Protein AF-0000000065900167 (afdb_homodimer)

pLDDT: mean 96.71, std 3.28, range [68.5, 98.94]

Nearest PDB structures (foldseek):
  9it6-assembly1_B  TM=9.586E-01  e=1.786E-32  Homo sapiens
  6jid-assembly1_A  TM=9.646E-01  e=8.355E-32  Homo sapiens
  9ita-assembly1_A  TM=9.542E-01  e=2.580E-31  Homo sapiens
  6kg2-assembly1_B  TM=9.645E-01  e=7.078E-31  Homo sapiens
  7ehv-assembly1_A  TM=9.513E-01  e=1.531E-30  Homo sapiens

Solvent-accessible surface area (backbone atoms only — not comparable to full-atom values): 27984 Å² total; per-residue (Å²): 102,74,33,42,71,43,52,13,50,63,50,26,51,52,51,44,56,54,44,28,57,52,40,51,55,37,43,76,74,75,39,67,39,12,44,30,37,38,41,49,38,79,54,65,68,50,50,51,53,53,50,50,53,45,51,53,23,60,74,29,64,34,43,69,41,82,43,78,42,57,60,80,58,46,65,66,56,52,46,48,53,43,52,49,47,60,69,32,87,60,39,36,11,33,46,74,50,66,73,67,50,89,90,52,63,60,66,63,52,55,68,66,44,46,66,82,27,32,20,49,14,69,36,32,46,28,39,10,23,47,57,63,71,41,93,55,49,59,37,16,47,39,50,21,50,53,51,52,35,54,75,72,65,55,75,44,66,43,26,37,31,30,35,32,13,71,41,65,72,38,32,46,53,34,56,60,57,39,50,33,82,90,34,27,24,23,35,34,43,34,42,93,61,33,79,60,57,52,67,55,39,45,64,20,45,30,37,42,33,36,62,43,39,64,43,68,47,42,42,93,29,48,26,75,57,15,34,38,36,28,65,14,64,26,66,44,100,85,66,42,80,34,28,11,51,30,78,63,28,40,58,39,21,39,27,31,22,42,64,78,49,7,44,65,46,17,26,60,43,35,27,52,48,36,22,49,52,46,42,47,62,74,71,108,103,72,32,43,71,46,53,14,52,63,49,27,50,52,50,43,55,53,44,27,56,52,41,53,54,35,43,75,75,75,38,66,39,12,44,29,38,38,41,49,38,78,54,64,67,48,50,52,52,54,50,50,52,45,51,51,22,61,74,28,62,34,43,70,42,81,45,79,42,57,60,81,58,46,66,64,57,52,44,48,53,44,50,50,48,61,68,32,88,61,39,38,11,31,47,73,52,66,73,66,51,88,90,51,62,61,66,63,52,54,68,64,45,47,65,82,27,32,19,48,13,69,35,33,46,28,39,9,23,45,57,62,72,40,92,54,48,58,37,18,46,39,49,20,50,53,49,51,36,55,76,72,65,52,76,45,67,44,27,38,32,31,35,32,13,70,41,63,72,38,34,48,52,35,55,58,57,40,50,32,80,89,33,26,25,23,35,34,43,34,40,95,62,34,77,60,56,55,65,55,39,45,66,20,44,30,38,42,34,35,62,42,41,64,42,67,47,41,43,92,28,49,26,75,56,14,36,37,36,27,63,14,63,26,66,44,99,86,64,43,78,33,27,12,50,30,79,63,27,38,55,38,21,39,26,32,23,42,64,79,50,7,44,64,45,18,27,60,42,34,27,52,48,37,23,48,52,46,42,47,64,72,72,107

InterPro domains:
  IPR000672 Tetrahydrofolate dehydrogenase/cyclohydrolase [MF_01576] (3-283)
  IPR000672 Tetrahydrofolate dehydrogenase/cyclohydrolase [PR00085] (33-55)
  IPR000672 Tetrahydrofolate dehydrogenase/cyclohydrolase [PR00085] (74-101)
  IPR000672 Tetrahydrofolate dehydrogenase/cyclohydrolase [PR00085] (109-130)
  IPR000672 Tetrahydrofolate dehydrogenase/cyclohydrolase [PR00085] (154-174)
  IPR000672 Tetrahydrofolate dehydrogenase/cyclohydrolase [PR00085] (205-234)
  IPR000672 Tetrahydrofolate dehydrogenase/cyclohydrolase [PR00085] (256-274)
  IPR020630 Tetrahydrofolate dehydrogenase/cyclohydrolase, catalytic domain [PF00763] (6-120)
  IPR020631 Tetrahydrofolate dehydrogenase/cyclohydrolase, NAD(P)-binding domain [PF02882] (139-282)
  IPR020631 Tetrahydrofolate dehydrogenase/cyclohydrolase, NAD(P)-binding domain [cd01080] (115-280)
  IPR036291 NAD(P)-binding domain superfamily [SSF51735] (122-281)
  IPR046346 Aminoacid dehydrogenase-like, N-terminal domain superfamily [SSF53223] (1-121)

Foldseek 3Di:
DFAAELFLVVLLVVLLVVLLVLQVVLVVVVAAFAEEEEAEACPPVLVVVLVVLCVSCVSSRHHYHYHYHHLPDDLVRLLVVQVCLQVDPNHLAYDYGDDHHPPHPVLVSLQSHDQLRHLQLLHPVSLVCLLVVHDGQHHQLLVLVVSSCVVVVPQQAAFEEEEEACDSSDLVSNVSVCCPPVRNHHYHRHYPPRPCPLVSQQRGLEYEYAHQAAQQAELSSHHAAHEYEWDHWYADPVRDTGTNHDPCNSVRYNYYHDVVRGSVSRSSSSSSVSRSVSSVVVSD/DFAAELFLQVLLVVLLVVLLVLQVVLVVVVAAFAEEEEAEACDPVLVVVLVVLCVSCVSSRHHYHYHYHHLPDDLVRLLVVQVCLQVDPNHLAYDYGDDHHPPHPVLVSLQSHDQRRHLQLLHPVSLVCLLVVHDGQHHQLLVLVVSSCVVVVPQQAAFEEEEEACDSSDLVSNVSVCCPPVRNHHYHRHYPPDPCPLVSQQRGLEYEYAHQAAQQAELSSHHAAHAYEWDHWYADPVRDTGTNHDPCNSVRYNYYHDVVRGSVSRSSSSSSVSRSVSSVVVSD

Radius of gyration: 24.63 Å; Cα contacts (8 Å, |Δi|>4): 1257; chains: 2; bounding box: 54×65×65 Å

Secondary structure (DSSP, 8-state):
-PPEE--HHHHHHHHHHHHHHHHHHHHHTT---EEEEEEES--HHHHHHHHHHHHHHHHHTPEEEEEEE-TT--HHHHHHHHHHHHH-TT-SEEEEPSPPPTT--HHHHHHHS-GGGBTTS-SHHHHHHHHTT---PPPHHHHHHHHHHHHTT---TT-EEEEE---TTTTTTHHHHHTSTTT--EEEEE-TT-TTHHHHHTT-SEEEE-S--TT-B-GGGS-TT-EEEE---EE-TTS-EE-SB-GGGGGT-SEEE-TTTSHHHHHHHHHHHHHHHHHHHHH-/-PPEE--HHHHHHHHHHHHHHHHHHHHHTT---EEEEEEES--HHHHHHHHHHHHHHHHHTPEEEEEEE-TT--HHHHHHHHHHHHH-TT-SEEEEPSPPPTT--HHHHHHHS-GGGBTTS-SHHHHHHHHTT---PPPHHHHHHHHHHHHTT---TT-EEEEE---TTTTTTHHHHHTSTTT--EEEEE-TT-TTHHHHHTT-SEEEE-S--TT-B-GGGS-TT-EEEE---EE-TTS-EE-SB-GGGGGT-SEEE-TTTSHHHHHHHHHHHHHHHHHHHHH-

Sequence (568 aa):
MTAQILDGKATAAAIKSDLTARVAALKEKGVTPGLGTILVGDDPGSQKYVAGKHRDCAQVGIASIQRELPATATQEEIEAAVRELNEDPACTGYIVQLPLPKGIDENRILELMDPDKDADGLHPMNLGRLVLNEPAPLPCTPNGVLTLLRRYGVEIKGAEVVVVGRGVTIGRPMPLLLTRRSENATVTQCHTGTRDLSSHLKRADIIVAAAGSAHLIRPEDVKPGAAVLDVGVSRSAEGKIVGDVHPGVAEVAGWISPNPGGVGPMTRAQLLVNVVEAAERSVGMTAQILDGKATAAAIKSDLTARVAALKEKGVTPGLGTILVGDDPGSQKYVAGKHRDCAQVGIASIQRELPATATQEEIEAAVRELNEDPACTGYIVQLPLPKGIDENRILELMDPDKDADGLHPMNLGRLVLNEPAPLPCTPNGVLTLLRRYGVEIKGAEVVVVGRGVTIGRPMPLLLTRRSENATVTQCHTGTRDLSSHLKRADIIVAAAGSAHLIRPEDVKPGAAVLDVGVSRSAEGKIVGDVHPGVAEVAGWISPNPGGVGPMTRAQLLVNVVEAAERSVG

Structure (mmCIF, N/CA/C/O backbone):
data_AF-0000000065900167-model_v1
#
loop_
_entity.id
_entity.type
_entity.pdbx_description
1 polymer 'Bifunctional protein FolD 2'
#
loop_
_atom_site.group_PDB
_atom_site.id
_atom_site.type_symbol
_atom_site.label_atom_id
_atom_site.label_alt_id
_atom_site.label_comp_id
_atom_site.label_asym_id
_atom_site.label_entity_id
_atom_site.label_seq_id
_atom_site.pdbx_PDB_ins_code
_atom_site.Cartn_x
_atom_site.Cartn_y
_atom_site.Cartn_z
_atom_site.occupancy
_atom_site.B_iso_or_equiv
_atom_site.auth_seq_id
_atom_site.auth_comp_id
_atom_site.auth_asym_id
_atom_site.auth_atom_id
_atom_site.pdbx_PDB_model_num
ATOM 1 N N . MET A 1 1 ? 28.125 24.641 7.164 1 68.5 1 MET A N 1
ATOM 2 C CA . MET A 1 1 ? 26.969 25.516 7.012 1 68.5 1 MET A CA 1
ATOM 3 C C . MET A 1 1 ? 25.734 24.891 7.664 1 68.5 1 MET A C 1
ATOM 5 O O . MET A 1 1 ? 25.594 23.672 7.695 1 68.5 1 MET A O 1
ATOM 9 N N . THR A 1 2 ? 24.953 25.719 8.43 1 90.44 2 THR A N 1
ATOM 10 C CA . THR A 1 2 ? 23.812 25.25 9.195 1 90.44 2 THR A CA 1
ATOM 11 C C . THR A 1 2 ? 22.625 24.969 8.281 1 90.44 2 THR A C 1
ATOM 13 O O . THR A 1 2 ? 22.328 25.75 7.375 1 90.44 2 THR A O 1
ATOM 16 N N . ALA A 1 3 ? 22.047 23.812 8.398 1 96.44 3 ALA A N 1
ATOM 17 C CA . ALA A 1 3 ? 20.938 23.375 7.566 1 96.44 3 ALA A CA 1
ATOM 18 C C . ALA A 1 3 ? 19.812 24.406 7.57 1 96.44 3 ALA A C 1
ATOM 20 O O . ALA A 1 3 ? 19.547 25.047 8.586 1 96.44 3 ALA A O 1
ATOM 21 N N . GLN A 1 4 ? 19.219 24.656 6.438 1 98 4 GLN A N 1
ATOM 22 C CA . GLN A 1 4 ? 17.969 25.422 6.379 1 98 4 GLN A CA 1
ATOM 23 C C . GLN A 1 4 ? 16.812 24.625 6.98 1 98 4 GLN A C 1
ATOM 25 O O . GLN A 1 4 ? 16.781 23.406 6.898 1 98 4 GLN A O 1
ATOM 30 N N . ILE A 1 5 ? 15.906 25.375 7.547 1 98.06 5 ILE A N 1
ATOM 31 C CA . ILE A 1 5 ? 14.836 24.703 8.289 1 98.06 5 ILE A CA 1
ATOM 32 C C . ILE A 1 5 ? 13.609 24.547 7.398 1 98.06 5 ILE A C 1
ATOM 34 O O . ILE A 1 5 ? 13.156 25.516 6.777 1 98.06 5 ILE A O 1
ATOM 38 N N . LEU A 1 6 ? 13.148 23.344 7.195 1 98.44 6 LEU A N 1
ATOM 39 C CA . LEU A 1 6 ? 11.805 23.094 6.684 1 98.44 6 LEU A CA 1
ATOM 40 C C . LEU A 1 6 ? 10.75 23.406 7.742 1 98.44 6 LEU A C 1
ATOM 42 O O . LEU A 1 6 ? 10.383 22.531 8.531 1 98.44 6 LEU A O 1
ATOM 46 N N . ASP A 1 7 ? 10.227 24.547 7.691 1 98.25 7 ASP A N 1
ATOM 47 C CA . ASP A 1 7 ? 9.398 25.109 8.75 1 98.25 7 ASP A CA 1
ATOM 48 C C . ASP A 1 7 ? 7.949 24.656 8.609 1 98.25 7 ASP A C 1
ATOM 50 O O . ASP A 1 7 ? 7.184 25.234 7.832 1 98.25 7 ASP A O 1
ATOM 54 N N . GLY A 1 8 ? 7.621 23.656 9.43 1 98.12 8 GLY A N 1
ATOM 55 C CA . GLY A 1 8 ? 6.277 23.109 9.367 1 98.12 8 GLY A CA 1
ATOM 56 C C . GLY A 1 8 ? 5.219 24.047 9.906 1 98.12 8 GLY A C 1
ATOM 57 O O . GLY A 1 8 ? 4.086 24.062 9.414 1 98.12 8 GLY A O 1
ATOM 58 N N . LYS A 1 9 ? 5.559 24.844 10.883 1 97.25 9 LYS A N 1
ATOM 59 C CA . LYS A 1 9 ? 4.609 25.797 11.453 1 97.25 9 LYS A CA 1
ATOM 60 C C . LYS A 1 9 ? 4.219 26.859 10.43 1 97.25 9 LYS A C 1
ATOM 62 O O . LYS A 1 9 ? 3.033 27.141 10.234 1 97.25 9 LYS A O 1
ATOM 67 N N . ALA A 1 10 ? 5.266 27.453 9.828 1 98.06 10 ALA A N 1
ATOM 68 C CA . ALA A 1 10 ? 5.008 28.469 8.812 1 98.06 10 ALA A CA 1
ATOM 69 C C . ALA A 1 10 ? 4.215 27.891 7.645 1 98.06 10 ALA A C 1
ATOM 71 O O . ALA A 1 10 ? 3.307 28.547 7.125 1 98.06 10 ALA A O 1
ATOM 72 N N . THR A 1 11 ? 4.562 26.688 7.246 1 98.44 11 THR A N 1
ATOM 73 C CA . THR A 1 11 ? 3.869 26.047 6.129 1 98.44 11 THR A CA 1
ATOM 74 C C . THR A 1 11 ? 2.42 25.734 6.496 1 98.44 11 THR A C 1
ATOM 76 O O . THR A 1 11 ? 1.508 25.984 5.703 1 98.44 11 THR A O 1
ATOM 79 N N . ALA A 1 12 ? 2.197 25.219 7.691 1 98 12 ALA A N 1
ATOM 80 C CA . ALA A 1 12 ? 0.843 24.938 8.164 1 98 12 ALA A CA 1
ATOM 81 C C . ALA A 1 12 ? 0.001 26.203 8.195 1 98 12 ALA A C 1
ATOM 83 O O . ALA A 1 12 ? -1.17 26.188 7.805 1 98 12 ALA A O 1
ATOM 84 N N . ALA A 1 13 ? 0.588 27.312 8.641 1 97.88 13 ALA A N 1
ATOM 85 C CA . ALA A 1 13 ? -0.119 28.594 8.68 1 97.88 13 ALA A CA 1
ATOM 86 C C . ALA A 1 13 ? -0.526 29.047 7.281 1 97.88 13 ALA A C 1
ATOM 88 O O . ALA A 1 13 ? -1.64 29.531 7.082 1 97.88 13 ALA A O 1
ATOM 89 N N . ALA A 1 14 ? 0.405 28.859 6.344 1 98.38 14 ALA A N 1
ATOM 90 C CA . ALA A 1 14 ? 0.102 29.219 4.961 1 98.38 14 ALA A CA 1
ATOM 91 C C . ALA A 1 14 ? -1.042 28.375 4.41 1 98.38 14 ALA A C 1
ATOM 93 O O . ALA A 1 14 ? -1.926 28.875 3.719 1 98.38 14 ALA A O 1
ATOM 94 N N . ILE A 1 15 ? -1.031 27.078 4.715 1 98.38 15 ILE A N 1
ATOM 95 C CA . ILE A 1 15 ? -2.088 26.172 4.273 1 98.38 15 ILE A CA 1
ATOM 96 C C . ILE A 1 15 ? -3.424 26.609 4.875 1 98.38 15 ILE A C 1
ATOM 98 O O . ILE A 1 15 ? -4.434 26.688 4.168 1 98.38 15 ILE A O 1
ATOM 102 N N . LYS A 1 16 ? -3.436 26.953 6.133 1 98.19 16 LYS A N 1
ATOM 103 C CA . LYS A 1 16 ? -4.668 27.359 6.805 1 98.19 16 LYS A CA 1
ATOM 104 C C . LYS A 1 16 ? -5.219 28.656 6.207 1 98.19 16 LYS A C 1
ATOM 106 O O . LYS A 1 16 ? -6.434 28.812 6.078 1 98.19 16 LYS A O 1
ATOM 111 N N . SER A 1 17 ? -4.293 29.531 5.871 1 98.25 17 SER A N 1
ATOM 112 C CA . SER A 1 17 ? -4.723 30.766 5.211 1 98.25 17 SER A CA 1
ATOM 113 C C . SER A 1 17 ? -5.422 30.453 3.889 1 98.25 17 SER A C 1
ATOM 115 O O . SER A 1 17 ? -6.492 31 3.607 1 98.25 17 SER A O 1
ATOM 117 N N . ASP A 1 18 ? -4.852 29.609 3.117 1 98.5 18 ASP A N 1
ATOM 118 C CA . ASP A 1 18 ? -5.449 29.203 1.853 1 98.5 18 ASP A CA 1
ATOM 119 C C . ASP A 1 18 ? -6.801 28.516 2.082 1 98.5 18 ASP A C 1
ATOM 121 O O . ASP A 1 18 ? -7.766 28.797 1.367 1 98.5 18 ASP A O 1
ATOM 125 N N . LEU A 1 19 ? -6.887 27.641 3.072 1 98.69 19 LEU A N 1
ATOM 126 C CA . LEU A 1 19 ? -8.109 26.891 3.365 1 98.69 19 LEU A CA 1
ATOM 127 C C . LEU A 1 19 ? -9.227 27.844 3.795 1 98.69 19 LEU A C 1
ATOM 129 O O . LEU A 1 19 ? -10.398 27.609 3.502 1 98.69 19 LEU A O 1
ATOM 133 N N . THR A 1 20 ? -8.844 28.906 4.516 1 98.62 20 THR A N 1
ATOM 134 C CA . THR A 1 20 ? -9.836 29.891 4.938 1 98.62 20 THR A CA 1
ATOM 135 C C . THR A 1 20 ? -10.578 30.469 3.73 1 98.62 20 THR A C 1
ATOM 137 O O . THR A 1 20 ? -11.812 30.547 3.734 1 98.62 20 THR A O 1
ATOM 140 N N . ALA A 1 21 ? -9.844 30.797 2.705 1 98.62 21 ALA A N 1
ATOM 141 C CA . ALA A 1 21 ? -10.445 31.328 1.481 1 98.62 21 ALA A CA 1
ATOM 142 C C . ALA A 1 21 ? -11.305 30.266 0.794 1 98.62 21 ALA A C 1
ATOM 144 O O . ALA A 1 21 ? -12.406 30.562 0.321 1 98.62 21 ALA A O 1
ATOM 145 N N . ARG A 1 22 ? -10.844 29.062 0.772 1 98.5 22 ARG A N 1
ATOM 146 C CA . ARG A 1 22 ? -11.547 27.984 0.101 1 98.5 22 ARG A CA 1
ATOM 147 C C . ARG A 1 22 ? -12.836 27.625 0.842 1 98.5 22 ARG A C 1
ATOM 149 O O . ARG A 1 22 ? -13.867 27.375 0.218 1 98.5 22 ARG A O 1
ATOM 156 N N . VAL A 1 23 ? -12.773 27.625 2.145 1 98.69 23 VAL A N 1
ATOM 157 C CA . VAL A 1 23 ? -13.945 27.344 2.957 1 98.69 23 VAL A CA 1
ATOM 158 C C . VAL A 1 23 ? -14.984 28.438 2.764 1 98.69 23 VAL A C 1
ATOM 160 O O . VAL A 1 23 ? -16.188 28.172 2.658 1 98.69 23 VAL A O 1
ATOM 163 N N . ALA A 1 24 ? -14.547 29.719 2.703 1 98.25 24 ALA A N 1
ATOM 164 C CA . ALA A 1 24 ? -15.461 30.828 2.443 1 98.25 24 ALA A CA 1
ATOM 165 C C . ALA A 1 24 ? -16.172 30.656 1.11 1 98.25 24 ALA A C 1
ATOM 167 O O . ALA A 1 24 ? -17.391 30.891 1.011 1 98.25 24 ALA A O 1
ATOM 168 N N . ALA A 1 25 ? -15.445 30.234 0.13 1 98.12 25 ALA A N 1
ATOM 169 C CA . ALA A 1 25 ? -16.031 30 -1.189 1 98.12 25 ALA A CA 1
ATOM 170 C C . ALA A 1 25 ? -17.078 28.891 -1.144 1 98.12 25 ALA A C 1
ATOM 172 O O . ALA A 1 25 ? -18.109 28.969 -1.809 1 98.12 25 ALA A O 1
ATOM 173 N N . LEU A 1 26 ? -16.812 27.828 -0.385 1 98.38 26 LEU A N 1
ATOM 174 C CA . LEU A 1 26 ? -17.766 26.734 -0.217 1 98.38 26 LEU A CA 1
ATOM 175 C C . LEU A 1 26 ? -19.047 27.219 0.466 1 98.38 26 LEU A C 1
ATOM 177 O O . LEU A 1 26 ? -20.156 26.859 0.058 1 98.38 26 LEU A O 1
ATOM 181 N N . LYS A 1 27 ? -18.844 28.062 1.438 1 97.31 27 LYS A N 1
ATOM 182 C CA . LYS A 1 27 ? -19.984 28.594 2.17 1 97.31 27 LYS A CA 1
ATOM 183 C C . LYS A 1 27 ? -20.875 29.438 1.26 1 97.31 27 LYS A C 1
ATOM 185 O O . LYS A 1 27 ? -22.094 29.422 1.397 1 97.31 27 LYS A O 1
ATOM 190 N N . GLU A 1 28 ? -20.266 30.141 0.347 1 97.25 28 GLU A N 1
ATOM 191 C CA . GLU A 1 28 ? -21.031 30.922 -0.631 1 97.25 28 GLU A CA 1
ATOM 192 C C . GLU A 1 28 ? -21.906 30 -1.483 1 97.25 28 GLU A C 1
ATOM 194 O O . GLU A 1 28 ? -22.953 30.422 -1.982 1 97.25 28 GLU A O 1
ATOM 199 N N . LYS A 1 29 ? -21.531 28.797 -1.633 1 96.81 29 LYS A N 1
ATOM 200 C CA . LYS A 1 29 ? -22.281 27.812 -2.408 1 96.81 29 LYS A CA 1
ATOM 201 C C . LYS A 1 29 ? -23.234 27.016 -1.517 1 96.81 29 LYS A C 1
ATOM 203 O O . LYS A 1 29 ? -23.844 26.031 -1.96 1 96.81 29 LYS A O 1
ATOM 208 N N . GLY A 1 30 ? -23.234 27.328 -0.208 1 96.38 30 GLY A N 1
ATOM 209 C CA . GLY A 1 30 ? -24.172 26.703 0.718 1 96.38 30 GLY A CA 1
ATOM 210 C C . GLY A 1 30 ? -23.609 25.469 1.396 1 96.38 30 GLY A C 1
ATOM 211 O O . GLY A 1 30 ? -24.344 24.672 1.974 1 96.38 30 GLY A O 1
ATOM 212 N N . VAL A 1 31 ? -22.266 25.297 1.272 1 97.56 31 VAL A N 1
ATOM 213 C CA . VAL A 1 31 ? -21.641 24.109 1.846 1 97.56 31 VAL A CA 1
ATOM 214 C C . VAL A 1 31 ? -20.656 24.531 2.939 1 97.56 31 VAL A C 1
ATOM 216 O O . VAL A 1 31 ? -19.781 25.359 2.711 1 97.56 31 VAL A O 1
ATOM 219 N N . THR A 1 32 ? -20.828 24.062 4.113 1 98 32 THR A N 1
ATOM 220 C CA . THR A 1 32 ? -19.875 24.219 5.203 1 98 32 THR A CA 1
ATOM 221 C C . THR A 1 32 ? -19.188 22.891 5.523 1 98 32 THR A C 1
ATOM 223 O O . THR A 1 32 ? -19.844 21.953 5.996 1 98 32 THR A O 1
ATOM 226 N N . PRO A 1 33 ? -17.906 22.75 5.27 1 98.69 33 PRO A N 1
ATOM 227 C CA . PRO A 1 33 ? -17.234 21.516 5.652 1 98.69 33 PRO A CA 1
ATOM 228 C C . PRO A 1 33 ? -17.281 21.25 7.156 1 98.69 33 PRO A C 1
ATOM 230 O O . PRO A 1 33 ? -17.297 22.188 7.949 1 98.69 33 PRO A O 1
ATOM 233 N N . GLY A 1 34 ? -17.312 20.031 7.535 1 98.81 34 GLY A N 1
ATOM 234 C CA . GLY A 1 34 ? -17.312 19.656 8.938 1 98.81 34 GLY A CA 1
ATOM 235 C C . GLY A 1 34 ? -16.312 18.547 9.258 1 98.81 34 GLY A C 1
ATOM 236 O O . GLY A 1 34 ? -16.219 17.562 8.531 1 98.81 34 GLY A O 1
ATOM 237 N N . LEU A 1 35 ? -15.531 18.766 10.359 1 98.75 35 LEU A N 1
ATOM 238 C CA . LEU A 1 35 ? -14.609 17.75 10.875 1 98.75 35 LEU A CA 1
ATOM 239 C C . LEU A 1 35 ? -15.141 17.141 12.164 1 98.75 35 LEU A C 1
ATOM 241 O O . LEU A 1 35 ? -15.375 17.844 13.148 1 98.75 35 LEU A O 1
ATOM 245 N N . GLY A 1 36 ? -15.336 15.844 12.086 1 98.56 36 GLY A N 1
ATOM 246 C CA . GLY A 1 36 ? -15.711 15.094 13.281 1 98.56 36 GLY A CA 1
ATOM 247 C C . GLY A 1 36 ? -14.531 14.461 13.984 1 98.56 36 GLY A C 1
ATOM 248 O O . GLY A 1 36 ? -13.555 14.07 13.344 1 98.56 36 GLY A O 1
ATOM 249 N N . THR A 1 37 ? -14.602 14.359 15.32 1 98.25 37 THR A N 1
ATOM 250 C CA . THR A 1 37 ? -13.633 13.609 16.109 1 98.25 37 THR A CA 1
ATOM 251 C C . THR A 1 37 ? -14.344 12.711 17.125 1 98.25 37 THR A C 1
ATOM 253 O O . THR A 1 37 ? -15.344 13.117 17.719 1 98.25 37 THR A O 1
ATOM 256 N N . ILE A 1 38 ? -13.914 11.508 17.172 1 98.44 38 ILE A N 1
ATOM 257 C CA . ILE A 1 38 ? -14.336 10.609 18.234 1 98.44 38 ILE A CA 1
ATOM 258 C C . ILE A 1 38 ? -13.195 10.414 19.234 1 98.44 38 ILE A C 1
ATOM 260 O O . ILE A 1 38 ? -12.141 9.883 18.891 1 98.44 38 ILE A O 1
ATOM 264 N N . LEU A 1 39 ? -13.383 10.891 20.406 1 98.19 39 LEU A N 1
ATOM 265 C CA . LEU A 1 39 ? -12.43 10.742 21.5 1 98.19 39 LEU A CA 1
ATOM 266 C C . LEU A 1 39 ? -12.992 9.828 22.578 1 98.19 39 LEU A C 1
ATOM 268 O O . LEU A 1 39 ? -14.062 10.094 23.141 1 98.19 39 LEU A O 1
ATOM 272 N N . VAL A 1 40 ? -12.289 8.727 22.812 1 97.94 40 VAL A N 1
ATOM 273 C CA . VAL A 1 40 ? -12.727 7.77 23.828 1 97.94 40 VAL A CA 1
ATOM 274 C C . VAL A 1 40 ? -11.75 7.789 25 1 97.94 40 VAL A C 1
ATOM 276 O O . VAL A 1 40 ? -10.578 7.434 24.859 1 97.94 40 VAL A O 1
ATOM 279 N N . GLY A 1 41 ? -12.281 8.156 26.141 1 95.19 41 GLY A N 1
ATOM 280 C CA . GLY A 1 41 ? -11.461 8.188 27.344 1 95.19 41 GLY A CA 1
ATOM 281 C C . GLY A 1 41 ? -10.812 9.531 27.594 1 95.19 41 GLY A C 1
ATOM 282 O O . GLY A 1 41 ? -11.266 10.555 27.062 1 95.19 41 GLY A O 1
ATOM 283 N N . ASP A 1 42 ? -9.75 9.484 28.531 1 90.12 42 ASP A N 1
ATOM 284 C CA . ASP A 1 42 ? -9.25 10.758 29.031 1 90.12 42 ASP A CA 1
ATOM 285 C C . ASP A 1 42 ? -7.73 10.844 28.891 1 90.12 42 ASP A C 1
ATOM 287 O O . ASP A 1 42 ? -7.074 11.539 29.672 1 90.12 42 ASP A O 1
ATOM 291 N N . ASP A 1 43 ? -7.207 10.109 27.906 1 90.94 43 ASP A N 1
ATOM 292 C CA . ASP A 1 43 ? -5.773 10.234 27.688 1 90.94 43 ASP A CA 1
ATOM 293 C C . ASP A 1 43 ? -5.383 11.688 27.422 1 90.94 43 ASP A C 1
ATOM 295 O O . ASP A 1 43 ? -5.895 12.312 26.484 1 90.94 43 ASP A O 1
ATOM 299 N N . PRO A 1 44 ? -4.473 12.234 28.25 1 89.56 44 PRO A N 1
ATOM 300 C CA . PRO A 1 44 ? -4.148 13.656 28.109 1 89.56 44 PRO A CA 1
ATOM 301 C C . PRO A 1 44 ? -3.584 14.008 26.75 1 89.56 44 PRO A C 1
ATOM 303 O O . PRO A 1 44 ? -3.871 15.078 26.203 1 89.56 44 PRO A O 1
ATOM 306 N N . GLY A 1 45 ? -2.764 13.141 26.234 1 86.88 45 GLY A N 1
ATOM 307 C CA . GLY A 1 45 ? -2.23 13.367 24.891 1 86.88 45 GLY A CA 1
ATOM 308 C C . GLY A 1 45 ? -3.305 13.422 23.828 1 86.88 45 GLY A C 1
ATOM 309 O O . GLY A 1 45 ? -3.316 14.344 23 1 86.88 45 GLY A O 1
ATOM 310 N N . SER A 1 46 ? -4.191 12.531 23.875 1 91.06 46 SER A N 1
ATOM 311 C CA . SER A 1 46 ? -5.301 12.477 22.922 1 91.06 46 SER A CA 1
ATOM 312 C C . SER A 1 46 ? -6.191 13.711 23.047 1 91.06 46 SER A C 1
ATOM 314 O O . SER A 1 46 ? -6.602 14.289 22.047 1 91.06 46 SER A O 1
ATOM 316 N N . GLN A 1 47 ? -6.438 14.109 24.25 1 93.12 47 GLN A N 1
ATOM 317 C CA . GLN A 1 47 ? -7.262 15.289 24.484 1 93.12 47 GLN A CA 1
ATOM 318 C C . GLN A 1 47 ? -6.621 16.547 23.906 1 93.12 47 GLN A C 1
ATOM 320 O O . GLN A 1 47 ? -7.297 17.359 23.266 1 93.12 47 GLN A O 1
ATOM 325 N N . LYS A 1 48 ? -5.426 16.672 24.109 1 90.12 48 LYS A N 1
ATOM 326 C CA . LYS A 1 48 ? -4.703 17.828 23.578 1 90.12 48 LYS A CA 1
ATOM 327 C C . LYS A 1 48 ? -4.727 17.828 22.062 1 90.12 48 LYS A C 1
ATOM 329 O O . LYS A 1 48 ? -4.93 18.891 21.438 1 90.12 48 LYS A O 1
ATOM 334 N N . TYR A 1 49 ? -4.5 16.656 21.516 1 89.38 49 TYR A N 1
ATOM 335 C CA . TYR A 1 49 ? -4.48 16.547 20.062 1 89.38 49 TYR A CA 1
ATOM 336 C C . TYR A 1 49 ? -5.844 16.891 19.469 1 89.38 49 TYR A C 1
ATOM 338 O O . TYR A 1 49 ? -5.934 17.641 18.5 1 89.38 49 TYR A O 1
ATOM 346 N N . VAL A 1 50 ? -6.848 16.375 20.062 1 92.75 50 VAL A N 1
ATOM 347 C CA . VAL A 1 50 ? -8.211 16.609 19.594 1 92.75 50 VAL A CA 1
ATOM 348 C C . VAL A 1 50 ? -8.547 18.094 19.766 1 92.75 50 VAL A C 1
ATOM 350 O O . VAL A 1 50 ? -9.125 18.703 18.859 1 92.75 50 VAL A O 1
ATOM 353 N N . ALA A 1 51 ? -8.156 18.656 20.875 1 92.75 51 ALA A N 1
ATOM 354 C CA . ALA A 1 51 ? -8.383 20.078 21.094 1 92.75 51 ALA A CA 1
ATOM 355 C C . ALA A 1 51 ? -7.691 20.922 20.031 1 92.75 51 ALA A C 1
ATOM 357 O O . ALA A 1 51 ? -8.242 21.922 19.562 1 92.75 51 ALA A O 1
ATOM 358 N N . GLY A 1 52 ? -6.527 20.562 19.688 1 91.94 52 GLY A N 1
ATOM 359 C CA . GLY A 1 52 ? -5.789 21.234 18.625 1 91.94 52 GLY A CA 1
ATOM 360 C C . GLY A 1 52 ? -6.5 21.203 17.281 1 91.94 52 GLY A C 1
ATOM 361 O O . GLY A 1 52 ? -6.551 22.219 16.578 1 91.94 52 GLY A O 1
ATOM 362 N N . LYS A 1 53 ? -7.074 20.109 16.953 1 94.31 53 LYS A N 1
ATOM 363 C CA . LYS A 1 53 ? -7.816 19.953 15.703 1 94.31 53 LYS A CA 1
ATOM 364 C C . LYS A 1 53 ? -9.023 20.891 15.656 1 94.31 53 LYS A C 1
ATOM 366 O O . LYS A 1 53 ? -9.281 21.531 14.633 1 94.31 53 LYS A O 1
ATOM 371 N N . HIS A 1 54 ? -9.703 21 16.766 1 94.31 54 HIS A N 1
ATOM 372 C CA . HIS A 1 54 ? -10.891 21.844 16.812 1 94.31 54 HIS A CA 1
ATOM 373 C C . HIS A 1 54 ? -10.516 23.312 16.781 1 94.31 54 HIS A C 1
ATOM 375 O O . HIS A 1 54 ? -11.219 24.125 16.172 1 94.31 54 HIS A O 1
ATOM 381 N N . ARG A 1 55 ? -9.414 23.641 17.391 1 95.06 55 ARG A N 1
ATOM 382 C CA . ARG A 1 55 ? -8.914 25.016 17.297 1 95.06 55 ARG A CA 1
ATOM 383 C C . ARG A 1 55 ? -8.578 25.375 15.859 1 95.06 55 ARG A C 1
ATOM 385 O O . ARG A 1 55 ? -8.914 26.469 15.391 1 95.06 55 ARG A O 1
ATOM 392 N N . ASP A 1 56 ? -7.945 24.469 15.188 1 95.75 56 ASP A N 1
ATOM 393 C CA . ASP A 1 56 ? -7.605 24.672 13.781 1 95.75 56 ASP A CA 1
ATOM 394 C C . ASP A 1 56 ? -8.859 24.859 12.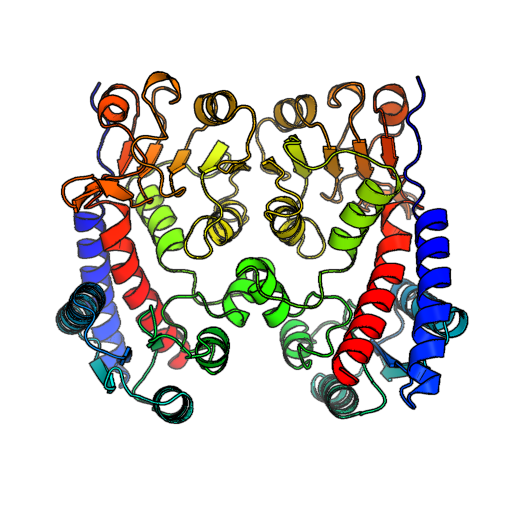938 1 95.75 56 ASP A C 1
ATOM 396 O O . ASP A 1 56 ? -8.898 25.703 12.039 1 95.75 56 ASP A O 1
ATOM 400 N N . CYS A 1 57 ? -9.883 24.094 13.203 1 96.81 57 CYS A N 1
ATOM 401 C CA . CYS A 1 57 ? -11.156 24.203 12.492 1 96.81 57 CYS A CA 1
ATOM 402 C C . CYS A 1 57 ? -11.742 25.594 12.641 1 96.81 57 CYS A C 1
ATOM 404 O O . CYS A 1 57 ? -12.164 26.203 11.656 1 96.81 57 CYS A O 1
ATOM 406 N N . ALA A 1 58 ? -11.727 26.047 13.875 1 96.38 58 ALA A N 1
ATOM 407 C CA . ALA A 1 58 ? -12.273 27.375 14.164 1 96.38 58 ALA A CA 1
ATOM 408 C C . ALA A 1 58 ? -11.516 28.453 13.391 1 96.38 58 ALA A C 1
ATOM 410 O O . ALA A 1 58 ? -12.117 29.406 12.883 1 96.38 58 ALA A O 1
ATOM 411 N N . GLN A 1 59 ? -10.289 28.266 13.258 1 96.5 59 GLN A N 1
ATOM 412 C CA . GLN A 1 59 ? -9.438 29.234 12.578 1 96.5 59 GLN A CA 1
ATOM 413 C C . GLN A 1 59 ? -9.781 29.328 11.094 1 96.5 59 GLN A C 1
ATOM 415 O O . GLN A 1 59 ? -9.727 30.406 10.508 1 96.5 59 GLN A O 1
ATOM 420 N N . VAL A 1 60 ? -10.203 28.234 10.461 1 97.88 60 VAL A N 1
ATOM 421 C CA . VAL A 1 60 ? -10.328 28.203 9.008 1 97.88 60 VAL A CA 1
ATOM 422 C C . VAL A 1 60 ? -11.805 28.25 8.609 1 97.88 60 VAL A C 1
ATOM 424 O O . VAL A 1 60 ? -12.133 28.438 7.438 1 97.88 60 VAL A O 1
ATOM 427 N N . GLY A 1 61 ? -12.688 28.078 9.555 1 98.12 61 GLY A N 1
ATOM 428 C CA . GLY A 1 61 ? -14.117 28.156 9.297 1 98.12 61 GLY A CA 1
ATOM 429 C C . GLY A 1 61 ? -14.75 26.797 9.047 1 98.12 61 GLY A C 1
ATOM 430 O O . GLY A 1 61 ? -15.844 26.719 8.477 1 98.12 61 GLY A O 1
ATOM 431 N N . ILE A 1 62 ? -14.086 25.719 9.43 1 98.44 62 ILE A N 1
ATOM 432 C CA . ILE A 1 62 ? -14.625 24.375 9.375 1 98.44 62 ILE A CA 1
ATOM 433 C C . ILE A 1 62 ? -15.453 24.094 10.625 1 98.44 62 ILE A C 1
ATOM 435 O O . ILE A 1 62 ? -15.055 24.453 11.734 1 98.44 62 ILE A O 1
ATOM 439 N N . ALA A 1 63 ? -16.625 23.562 10.414 1 98.25 63 ALA A N 1
ATOM 440 C CA . ALA A 1 63 ? -17.438 23.188 11.578 1 98.25 63 ALA A CA 1
ATOM 441 C C . ALA A 1 63 ? -16.781 22.062 12.359 1 98.25 63 ALA A C 1
ATOM 443 O O . ALA A 1 63 ? -16.25 21.109 11.766 1 98.25 63 ALA A O 1
ATOM 444 N N . SER A 1 64 ? -16.766 22.203 13.664 1 97.69 64 SER A N 1
ATOM 445 C CA . SER A 1 64 ? -16.219 21.172 14.547 1 97.69 64 SER A CA 1
ATOM 446 C C . SER A 1 64 ? -17.328 20.312 15.133 1 97.69 64 SER A C 1
ATOM 448 O O . SER A 1 64 ? -18.281 20.828 15.727 1 97.69 64 SER A O 1
ATOM 450 N N . ILE A 1 65 ? -17.219 19.016 14.938 1 98.19 65 ILE A N 1
ATOM 451 C CA . ILE A 1 65 ? -18.188 18.062 15.453 1 98.19 65 ILE A CA 1
ATOM 452 C C . ILE A 1 65 ? -17.5 17.094 16.406 1 98.19 65 ILE A C 1
ATOM 454 O O . ILE A 1 65 ? -16.766 16.203 15.969 1 98.19 65 ILE A O 1
ATOM 458 N N . GLN A 1 66 ? -17.766 17.234 17.688 1 97.38 66 GLN A N 1
ATOM 459 C CA . GLN A 1 66 ? -17.031 16.469 18.688 1 97.38 66 GLN A CA 1
ATOM 460 C C . GLN A 1 66 ? -17.906 15.383 19.297 1 97.38 66 GLN A C 1
ATOM 462 O O . GLN A 1 66 ? -19.031 15.656 19.719 1 97.38 66 GLN A O 1
ATOM 467 N N . ARG A 1 67 ? -17.469 14.164 19.219 1 98.06 67 ARG A N 1
ATOM 468 C CA . ARG A 1 67 ? -18.047 13.055 19.969 1 98.06 67 ARG A CA 1
ATOM 469 C C . ARG A 1 67 ? -17.094 12.539 21.031 1 98.06 67 ARG A C 1
ATOM 471 O O . ARG A 1 67 ? -15.969 12.125 20.719 1 98.06 67 ARG A O 1
ATOM 478 N N . GLU A 1 68 ? -17.531 12.625 22.281 1 97.69 68 GLU A N 1
ATOM 479 C CA . GLU A 1 68 ? -16.719 12.148 23.391 1 97.69 68 GLU A CA 1
ATOM 480 C C . GLU A 1 68 ? -17.422 11.016 24.141 1 97.69 68 GLU A C 1
ATOM 482 O O . GLU A 1 68 ? -18.625 11.102 24.438 1 97.69 68 GLU A O 1
ATOM 487 N N . LEU A 1 69 ? -16.703 9.984 24.297 1 98.5 69 LEU A N 1
ATOM 488 C CA . LEU A 1 69 ? -17.188 8.82 25.031 1 98.5 69 LEU A CA 1
ATOM 489 C C . LEU A 1 69 ? -16.266 8.508 26.219 1 98.5 69 LEU A C 1
ATOM 491 O O . LEU A 1 69 ? -15.062 8.789 26.172 1 98.5 69 LEU A O 1
ATOM 495 N N . PRO A 1 70 ? -16.812 8.008 27.328 1 97.81 70 PRO A N 1
ATOM 496 C CA . PRO A 1 70 ? -15.961 7.656 28.469 1 97.81 70 PRO A CA 1
ATOM 497 C C . PRO A 1 70 ? -15.031 6.48 28.172 1 97.81 70 PRO A C 1
ATOM 499 O O . PRO A 1 70 ? -15.258 5.734 27.219 1 97.81 70 PRO A O 1
ATOM 502 N N . ALA A 1 71 ? -14.016 6.332 28.969 1 96.88 71 ALA A N 1
ATOM 503 C CA . ALA A 1 71 ? -13.062 5.238 28.812 1 96.88 71 ALA A CA 1
ATOM 504 C C . ALA A 1 71 ? -13.75 3.885 28.938 1 96.88 71 ALA A C 1
ATOM 506 O O . ALA A 1 71 ? -13.219 2.865 28.5 1 96.88 71 ALA A O 1
ATOM 507 N N . THR A 1 72 ? -14.953 3.881 29.531 1 97.5 72 THR A N 1
ATOM 508 C CA . THR A 1 72 ? -15.688 2.648 29.781 1 97.5 72 THR A CA 1
ATOM 509 C C . THR A 1 72 ? -16.625 2.328 28.625 1 97.5 72 THR A C 1
ATOM 511 O O . THR A 1 72 ? -17.375 1.349 28.672 1 97.5 72 THR A O 1
ATOM 514 N N . ALA A 1 73 ? -16.594 3.182 27.594 1 98.06 73 ALA A N 1
ATOM 515 C CA . ALA A 1 73 ? -17.469 2.951 26.453 1 98.06 73 ALA A CA 1
ATOM 516 C C . ALA A 1 73 ? -17.25 1.562 25.859 1 98.06 73 ALA A C 1
ATOM 518 O O . ALA A 1 73 ? -16.109 1.104 25.75 1 98.06 73 ALA A O 1
ATOM 519 N N . THR A 1 74 ? -18.359 0.903 25.484 1 98.06 74 THR A N 1
ATOM 520 C CA . THR A 1 74 ? -18.312 -0.427 24.891 1 98.06 74 THR A CA 1
ATOM 521 C C . THR A 1 74 ? -18 -0.34 23.406 1 98.06 74 THR A C 1
ATOM 523 O O . THR A 1 74 ? -18.094 0.735 22.812 1 98.06 74 THR A O 1
ATOM 526 N N . GLN A 1 75 ? -17.641 -1.497 22.859 1 98.25 75 GLN A N 1
ATOM 527 C CA . GLN A 1 75 ? -17.469 -1.621 21.406 1 98.25 75 GLN A CA 1
ATOM 528 C C . GLN A 1 75 ? -18.656 -1.065 20.656 1 98.25 75 GLN A C 1
ATOM 530 O O . GLN A 1 75 ? -18.5 -0.281 19.719 1 98.25 75 GLN A O 1
ATOM 535 N N . GLU A 1 76 ? -19.828 -1.41 21.078 1 98.31 76 GLU A N 1
ATOM 536 C CA . GLU A 1 76 ? -21.062 -1.045 20.406 1 98.31 76 GLU A CA 1
ATOM 537 C C . GLU A 1 76 ? -21.312 0.458 20.484 1 98.31 76 GLU A C 1
ATOM 539 O O . GLU A 1 76 ? -21.812 1.062 19.531 1 98.31 76 GLU A O 1
ATOM 544 N N . GLU A 1 77 ? -21 1.016 21.625 1 98.56 77 GLU A N 1
ATOM 545 C CA . GLU A 1 77 ? -21.188 2.451 21.812 1 98.56 77 GLU A CA 1
ATOM 546 C C . GLU A 1 77 ? -20.281 3.252 20.891 1 98.56 77 GLU A C 1
ATOM 548 O O . GLU A 1 77 ? -20.688 4.262 20.312 1 98.56 77 GLU A O 1
ATOM 553 N N . ILE A 1 78 ? -19.062 2.797 20.781 1 98.62 78 ILE A N 1
ATOM 554 C CA . ILE A 1 78 ? -18.109 3.471 19.891 1 98.62 78 ILE A CA 1
ATOM 555 C C . ILE A 1 78 ? -18.547 3.309 18.438 1 98.62 78 ILE A C 1
ATOM 557 O O . ILE A 1 78 ? -18.531 4.27 17.672 1 98.62 78 ILE A O 1
ATOM 561 N N . GLU A 1 79 ? -19.016 2.117 18.078 1 98.62 79 GLU A N 1
ATOM 562 C CA . GLU A 1 79 ? -19.5 1.864 16.719 1 98.62 79 GLU A CA 1
ATOM 563 C C . GLU A 1 79 ? -20.719 2.723 16.406 1 98.62 79 GLU A C 1
ATOM 565 O O . GLU A 1 79 ? -20.906 3.162 15.273 1 98.62 79 GLU A O 1
ATOM 570 N N . ALA A 1 80 ? -21.516 2.945 17.438 1 98.69 80 ALA A N 1
ATOM 571 C CA . ALA A 1 80 ? -22.688 3.803 17.25 1 98.69 80 ALA A CA 1
ATOM 572 C C . ALA A 1 80 ? -22.266 5.234 16.922 1 98.69 80 ALA A C 1
ATOM 574 O O . ALA A 1 80 ? -22.891 5.883 16.062 1 98.69 80 ALA A O 1
ATOM 575 N N . ALA A 1 81 ? -21.25 5.703 17.594 1 98.69 81 ALA A N 1
ATOM 576 C CA . ALA A 1 81 ? -20.719 7.035 17.312 1 98.69 81 ALA A CA 1
ATOM 577 C C . ALA A 1 81 ? -20.172 7.117 15.883 1 98.69 81 ALA A C 1
ATOM 579 O O . ALA A 1 81 ? -20.375 8.117 15.195 1 98.69 81 ALA A O 1
ATOM 580 N N . VAL A 1 82 ? -19.5 6.066 15.391 1 98.75 82 VAL A N 1
ATOM 581 C CA . VAL A 1 82 ? -18.984 5.992 14.031 1 98.75 82 VAL A CA 1
ATOM 582 C C . VAL A 1 82 ? -20.141 6.035 13.031 1 98.75 82 VAL A C 1
ATOM 584 O O . VAL A 1 82 ? -20.109 6.816 12.078 1 98.75 82 VAL A O 1
ATOM 587 N N . ARG A 1 83 ? -21.172 5.254 13.281 1 98.69 83 ARG A N 1
ATOM 588 C CA . ARG A 1 83 ? -22.328 5.223 12.391 1 98.69 83 ARG A CA 1
ATOM 589 C C . ARG A 1 83 ? -23.016 6.582 12.328 1 98.69 83 ARG A C 1
ATOM 591 O O . ARG A 1 83 ? -23.469 7.016 11.266 1 98.69 83 ARG A O 1
ATOM 598 N N . GLU A 1 84 ? -23.094 7.207 13.516 1 98.69 84 GLU A N 1
ATOM 599 C CA . GLU A 1 84 ? -23.688 8.539 13.578 1 98.69 84 GLU A CA 1
ATOM 600 C C . GLU A 1 84 ? -22.938 9.516 12.664 1 98.69 84 GLU A C 1
ATOM 602 O O . GLU A 1 84 ? -23.562 10.234 11.883 1 98.69 84 GLU A O 1
ATOM 607 N N . LEU A 1 85 ? -21.625 9.508 12.734 1 98.75 85 LEU A N 1
ATOM 608 C CA . LEU A 1 85 ? -20.828 10.43 11.93 1 98.75 85 LEU A CA 1
ATOM 609 C C . LEU A 1 85 ? -20.859 10.039 10.461 1 98.75 85 LEU A C 1
ATOM 611 O O . LEU A 1 85 ? -20.844 10.898 9.578 1 98.75 85 LEU A O 1
ATOM 615 N N . ASN A 1 86 ? -20.922 8.766 10.156 1 98.75 86 ASN A N 1
ATOM 616 C CA . ASN A 1 86 ? -21.094 8.297 8.789 1 98.75 86 ASN A CA 1
ATOM 617 C C . ASN A 1 86 ? -22.344 8.883 8.133 1 98.75 86 ASN A C 1
ATOM 619 O O . ASN A 1 86 ? -22.312 9.266 6.965 1 98.75 86 ASN A O 1
ATOM 623 N N . GLU A 1 87 ? -23.359 8.984 8.891 1 98.44 87 GLU A N 1
ATOM 624 C CA . GLU A 1 87 ? -24.672 9.328 8.344 1 98.44 87 GLU A CA 1
ATOM 625 C C . GLU A 1 87 ? -24.938 10.828 8.453 1 98.44 87 GLU A C 1
ATOM 627 O O . GLU A 1 87 ? -25.906 11.336 7.867 1 98.44 87 GLU A O 1
ATOM 632 N N . ASP A 1 88 ? -24.125 11.547 9.227 1 98.31 88 ASP A N 1
ATOM 633 C CA . ASP A 1 88 ? -24.328 12.969 9.477 1 98.31 88 ASP A CA 1
ATOM 634 C C . ASP A 1 88 ? -23.906 13.805 8.273 1 98.31 88 ASP A C 1
ATOM 636 O O . ASP A 1 88 ? -22.719 13.922 7.973 1 98.31 88 ASP A O 1
ATOM 640 N N . PRO A 1 89 ? -24.844 14.445 7.586 1 97.25 89 PRO A N 1
ATOM 641 C CA . PRO A 1 89 ? -24.484 15.234 6.41 1 97.25 89 PRO A CA 1
ATOM 642 C C . PRO A 1 89 ? -23.609 16.438 6.754 1 97.25 89 PRO A C 1
ATOM 644 O O . PRO A 1 89 ? -22.953 17 5.871 1 97.25 89 PRO A O 1
ATOM 647 N N . ALA A 1 90 ? -23.609 16.797 8.039 1 97.88 90 ALA A N 1
ATOM 648 C CA . ALA A 1 90 ? -22.781 17.922 8.461 1 97.88 90 ALA A CA 1
ATOM 649 C C . ALA A 1 90 ? -21.312 17.5 8.625 1 97.88 90 ALA A C 1
ATOM 651 O O . ALA A 1 90 ? -20.422 18.344 8.711 1 97.88 90 ALA A O 1
ATOM 652 N N . CYS A 1 91 ? -21.094 16.188 8.719 1 98.62 91 CYS A N 1
ATOM 653 C CA . CYS A 1 91 ? -19.75 15.648 8.875 1 98.62 91 CYS A CA 1
ATOM 654 C C . CYS A 1 91 ? -19.141 15.297 7.516 1 98.62 91 CYS A C 1
ATOM 656 O O . CYS A 1 91 ? -19.531 14.312 6.891 1 98.62 91 CYS A O 1
ATOM 658 N N . THR A 1 92 ? -18.188 16.109 7.086 1 98.62 92 THR A N 1
ATOM 659 C CA . THR A 1 92 ? -17.531 15.898 5.805 1 98.62 92 THR A CA 1
ATOM 660 C C . THR A 1 92 ? -16.453 14.82 5.93 1 98.62 92 THR A C 1
ATOM 662 O O . THR A 1 92 ? -16.297 13.984 5.035 1 98.62 92 THR A O 1
ATOM 665 N N . GLY A 1 93 ? -15.758 14.852 6.977 1 98.56 93 GLY A N 1
ATOM 666 C CA . GLY A 1 93 ? -14.742 13.875 7.355 1 98.56 93 GLY A CA 1
ATOM 667 C C . GLY A 1 93 ? -14.539 13.781 8.859 1 98.56 93 GLY A C 1
ATOM 668 O O . GLY A 1 93 ? -14.945 14.68 9.602 1 98.56 93 GLY A O 1
ATOM 669 N N . TYR A 1 94 ? -13.992 12.734 9.273 1 98.62 94 TYR A N 1
ATOM 670 C CA . TYR A 1 94 ? -13.758 12.648 10.711 1 98.62 94 TYR A CA 1
ATOM 671 C C . TYR A 1 94 ? -12.625 11.672 11.016 1 98.62 94 TYR A C 1
ATOM 673 O O . TYR A 1 94 ? -12.109 11 10.117 1 98.62 94 TYR A O 1
ATOM 681 N N . ILE A 1 95 ? -12.172 11.664 12.297 1 97.75 95 ILE A N 1
ATOM 682 C CA . ILE A 1 95 ? -11.125 10.766 12.781 1 97.75 95 ILE A CA 1
ATOM 683 C C . ILE A 1 95 ? -11.562 10.117 14.086 1 97.75 95 ILE A C 1
ATOM 685 O O . ILE A 1 95 ? -12.336 10.711 14.852 1 97.75 95 ILE A O 1
ATOM 689 N N . VAL A 1 96 ? -11.156 8.906 14.234 1 97.31 96 VAL A N 1
ATOM 690 C CA . VAL A 1 96 ? -11.195 8.25 15.539 1 97.31 96 VAL A CA 1
ATOM 691 C C . VAL A 1 96 ? -9.844 8.391 16.234 1 97.31 96 VAL A C 1
ATOM 693 O O . VAL A 1 96 ? -8.836 7.871 15.75 1 97.31 96 VAL A O 1
ATOM 696 N N . GLN A 1 97 ? -9.898 9.117 17.281 1 96.12 97 GLN A N 1
ATOM 697 C CA . GLN A 1 97 ? -8.633 9.375 17.969 1 96.12 97 GLN A CA 1
ATOM 698 C C . GLN A 1 97 ? -8.094 8.109 18.625 1 96.12 97 GLN A C 1
ATOM 700 O O . GLN A 1 97 ? -8.797 7.453 19.406 1 96.12 97 GLN A O 1
ATOM 705 N N . LEU A 1 98 ? -6.93 7.785 18.344 1 93 98 LEU A N 1
ATOM 706 C CA . LEU A 1 98 ? -6.258 6.641 18.953 1 93 98 LEU A CA 1
ATOM 707 C C . LEU A 1 98 ? -5.305 7.086 20.062 1 93 98 LEU A C 1
ATOM 709 O O . LEU A 1 98 ? -4.82 8.219 20.047 1 93 98 LEU A O 1
ATOM 713 N N . PRO A 1 99 ? -4.98 6.184 20.969 1 92.31 99 PRO A N 1
ATOM 714 C CA . PRO A 1 99 ? -5.461 4.805 21.062 1 92.31 99 PRO A CA 1
ATOM 715 C C . PRO A 1 99 ? -6.859 4.707 21.672 1 92.31 99 PRO A C 1
ATOM 717 O O . PRO A 1 99 ? -7.297 5.621 22.375 1 92.31 99 PRO A O 1
ATOM 720 N N . LEU A 1 100 ? -7.496 3.658 21.375 1 96.06 100 LEU A N 1
ATOM 721 C CA . LEU A 1 100 ? -8.758 3.311 22.031 1 96.06 100 LEU A CA 1
ATOM 722 C C . LEU A 1 100 ? -8.508 2.486 23.297 1 96.06 100 LEU A C 1
ATOM 724 O O . LEU A 1 100 ? -7.418 1.926 23.469 1 96.06 100 LEU A O 1
ATOM 728 N N . PRO A 1 101 ? -9.492 2.459 24.172 1 94.94 101 PRO A N 1
ATOM 729 C CA . PRO A 1 101 ? -9.312 1.697 25.406 1 94.94 101 PRO A CA 1
ATOM 730 C C . PRO A 1 101 ? -9.023 0.218 25.156 1 94.94 101 PRO A C 1
ATOM 732 O O . PRO A 1 101 ? -9.383 -0.313 24.109 1 94.94 101 PRO A O 1
ATOM 735 N N . LYS A 1 102 ? -8.359 -0.428 26.125 1 92.88 102 LYS A N 1
ATOM 736 C CA . LYS A 1 102 ? -8.047 -1.852 26.031 1 92.88 102 LYS A CA 1
ATOM 737 C C . LYS A 1 102 ? -9.312 -2.678 25.812 1 92.88 102 LYS A C 1
ATOM 739 O O . LYS A 1 102 ? -10.352 -2.408 26.406 1 92.88 102 LYS A O 1
ATOM 744 N N . GLY A 1 103 ? -9.219 -3.674 25.016 1 94.56 103 GLY A N 1
ATOM 745 C CA . GLY A 1 103 ? -10.336 -4.574 24.781 1 94.56 103 GLY A CA 1
ATOM 746 C C . GLY A 1 103 ? -11.18 -4.176 23.594 1 94.56 103 GLY A C 1
ATOM 747 O O . GLY A 1 103 ? -11.984 -4.973 23.109 1 94.56 103 GLY A O 1
ATOM 748 N N . ILE A 1 104 ? -11 -2.912 23.156 1 96.44 104 ILE A N 1
ATOM 749 C CA . ILE A 1 104 ? -11.734 -2.447 21.984 1 96.44 104 ILE A CA 1
ATOM 750 C C . ILE A 1 104 ? -11.031 -2.924 20.719 1 96.44 104 ILE A C 1
ATOM 752 O O . ILE A 1 104 ? -9.805 -2.857 20.609 1 96.44 104 ILE A O 1
ATOM 756 N N . ASP A 1 105 ? -11.828 -3.496 19.797 1 95.62 105 ASP A N 1
ATOM 757 C CA . ASP A 1 105 ? -11.305 -3.865 18.484 1 95.62 105 ASP A CA 1
ATOM 758 C C . ASP A 1 105 ? -11.148 -2.637 17.594 1 95.62 105 ASP A C 1
ATOM 760 O O . ASP A 1 105 ? -12.078 -2.258 16.875 1 95.62 105 ASP A O 1
ATOM 764 N N . GLU A 1 106 ? -10.008 -2.025 17.594 1 93.62 106 GLU A N 1
ATOM 765 C CA . GLU A 1 106 ? -9.719 -0.788 16.875 1 93.62 106 GLU A CA 1
ATOM 766 C C . GLU A 1 106 ? -9.922 -0.958 15.367 1 93.62 106 GLU A C 1
ATOM 768 O O . GLU A 1 106 ? -10.477 -0.076 14.711 1 93.62 106 GLU A O 1
ATOM 773 N N . ASN A 1 107 ? -9.492 -2.045 14.891 1 91.19 107 ASN A N 1
ATOM 774 C CA . ASN A 1 107 ? -9.602 -2.277 13.453 1 91.19 107 ASN A CA 1
ATOM 775 C C . ASN A 1 107 ? -11.055 -2.334 13 1 91.19 107 ASN A C 1
ATOM 777 O O . ASN A 1 107 ? -11.406 -1.799 11.953 1 91.19 107 ASN A O 1
ATOM 781 N N . ARG A 1 108 ? -11.805 -3.031 13.75 1 94.06 108 ARG A N 1
ATOM 782 C CA . ARG A 1 108 ? -13.227 -3.104 13.43 1 94.06 108 ARG A CA 1
ATOM 783 C C . ARG A 1 108 ? -13.859 -1.715 13.414 1 94.06 108 ARG A C 1
ATOM 785 O O . ARG A 1 108 ? -14.664 -1.402 12.531 1 94.06 108 ARG A O 1
ATOM 792 N N . ILE A 1 109 ? -13.484 -0.887 14.398 1 96.38 109 ILE A N 1
ATOM 793 C CA . ILE A 1 109 ? -14 0.477 14.477 1 96.38 109 ILE A CA 1
ATOM 794 C C . ILE A 1 109 ? -13.562 1.264 13.242 1 96.38 109 ILE A C 1
ATOM 796 O O . ILE A 1 109 ? -14.383 1.901 12.586 1 96.38 109 ILE A O 1
ATOM 800 N N . LEU A 1 110 ? -12.336 1.22 12.914 1 95.06 110 LEU A N 1
ATOM 801 C CA . LEU A 1 110 ? -11.773 1.983 11.805 1 95.06 110 LEU A CA 1
ATOM 802 C C . LEU A 1 110 ? -12.383 1.546 10.477 1 95.06 110 LEU A C 1
ATOM 804 O O . LEU A 1 110 ? -12.703 2.383 9.625 1 95.06 110 LEU A O 1
ATOM 808 N N . GLU A 1 111 ? -12.625 0.301 10.297 1 95.75 111 GLU A N 1
ATOM 809 C CA . GLU A 1 111 ? -13.148 -0.212 9.039 1 95.75 111 GLU A CA 1
ATOM 810 C C . GLU A 1 111 ? -14.633 0.101 8.891 1 95.75 111 GLU A C 1
ATOM 812 O O . GLU A 1 111 ? -15.188 0.011 7.797 1 95.75 111 GLU A O 1
ATOM 817 N N . LEU A 1 112 ? -15.281 0.413 10.016 1 97.31 112 LEU A N 1
ATOM 818 C CA . LEU A 1 112 ? -16.688 0.778 9.992 1 97.31 112 LEU A CA 1
ATOM 819 C C . LEU A 1 112 ? -16.875 2.189 9.445 1 97.31 112 LEU A C 1
ATOM 821 O O . LEU A 1 112 ? -18 2.57 9.07 1 97.31 112 LEU A O 1
ATOM 825 N N . MET A 1 113 ? -15.828 2.959 9.422 1 98.44 113 MET A N 1
ATOM 826 C CA . MET A 1 113 ? -15.898 4.324 8.906 1 98.44 113 MET A CA 1
ATOM 827 C C . MET A 1 113 ? -16.25 4.324 7.418 1 98.44 113 MET A C 1
ATOM 829 O O . MET A 1 113 ? -15.898 3.391 6.691 1 98.44 113 MET A O 1
ATOM 833 N N . ASP A 1 114 ? -16.984 5.316 6.996 1 98.12 114 ASP A N 1
ATOM 834 C CA . ASP A 1 114 ? -17.125 5.605 5.574 1 98.12 114 ASP A CA 1
ATOM 835 C C . ASP A 1 114 ? -15.797 6.062 4.973 1 98.12 114 ASP A C 1
ATOM 837 O O . ASP A 1 114 ? -15.266 7.102 5.355 1 98.12 114 ASP A O 1
ATOM 841 N N . PRO A 1 115 ? -15.242 5.336 3.977 1 97.81 115 PRO A N 1
ATOM 842 C CA . PRO A 1 115 ? -13.953 5.719 3.41 1 97.81 115 PRO A CA 1
ATOM 843 C C . PRO A 1 115 ? -13.953 7.133 2.832 1 97.81 115 PRO A C 1
ATOM 845 O O . PRO A 1 115 ? -12.914 7.797 2.816 1 97.81 115 PRO A O 1
ATOM 848 N N . ASP A 1 116 ? -15.078 7.574 2.4 1 97.12 116 ASP A N 1
ATOM 849 C CA . ASP A 1 116 ? -15.164 8.906 1.815 1 97.12 116 ASP A CA 1
ATOM 850 C C . ASP A 1 116 ? -15.094 9.984 2.895 1 97.12 116 ASP A C 1
ATOM 852 O O . ASP A 1 116 ? -14.898 11.164 2.59 1 97.12 116 ASP A O 1
ATOM 856 N N . LYS A 1 117 ? -15.234 9.586 4.152 1 98.31 117 LYS A N 1
ATOM 857 C CA . LYS A 1 117 ? -15.164 10.531 5.266 1 98.31 117 LYS A CA 1
ATOM 858 C C . LYS A 1 117 ? -13.898 10.328 6.09 1 98.31 117 LYS A C 1
ATOM 860 O O . LYS A 1 117 ? -13.797 10.82 7.215 1 98.31 117 LYS A O 1
ATOM 865 N N . ASP A 1 118 ? -13.008 9.594 5.59 1 98.06 118 ASP A N 1
ATOM 866 C CA . ASP A 1 118 ? -11.719 9.336 6.215 1 98.06 118 ASP A CA 1
ATOM 867 C C . ASP A 1 118 ? -10.812 10.562 6.121 1 98.06 118 ASP A C 1
ATOM 869 O O . ASP A 1 118 ? -10.047 10.703 5.168 1 98.06 118 ASP A O 1
ATOM 873 N N . ALA A 1 119 ? -10.812 11.32 7.133 1 98.19 119 ALA A N 1
ATOM 874 C CA . ALA A 1 119 ? -10.094 12.594 7.098 1 98.19 119 ALA A CA 1
ATOM 875 C C . ALA A 1 119 ? -8.594 12.375 7.215 1 98.19 119 ALA A C 1
ATOM 877 O O . ALA A 1 119 ? -7.801 13.211 6.77 1 98.19 119 ALA A O 1
ATOM 878 N N . ASP A 1 120 ? -8.172 11.281 7.746 1 96.94 120 ASP A N 1
ATOM 879 C CA . ASP A 1 120 ? -6.758 11.031 8.016 1 96.94 120 ASP A CA 1
ATOM 880 C C . ASP A 1 120 ? -6.102 10.297 6.848 1 96.94 120 ASP A C 1
ATOM 882 O O . ASP A 1 120 ? -4.875 10.18 6.793 1 96.94 120 ASP A O 1
ATOM 886 N N . GLY A 1 121 ? -6.902 9.742 5.918 1 97.31 121 GLY A N 1
ATOM 887 C CA . GLY A 1 121 ? -6.387 9.016 4.77 1 97.31 121 GLY A CA 1
ATOM 888 C C . GLY A 1 121 ? -5.793 7.668 5.137 1 97.31 121 GLY A C 1
ATOM 889 O O . GLY A 1 121 ? -4.906 7.164 4.441 1 97.31 121 GLY A O 1
ATOM 890 N N . LEU A 1 122 ? -6.262 7.102 6.27 1 96.38 122 LEU A N 1
ATOM 891 C CA . LEU A 1 122 ? -5.637 5.879 6.758 1 96.38 122 LEU A CA 1
ATOM 892 C C . LEU A 1 122 ? -6.605 4.703 6.684 1 96.38 122 LEU A C 1
ATOM 894 O O . LEU A 1 122 ? -6.254 3.578 7.039 1 96.38 122 LEU A O 1
ATOM 898 N N . HIS A 1 123 ? -7.859 4.98 6.223 1 97.75 123 HIS A N 1
ATOM 899 C CA . HIS A 1 123 ? -8.773 3.863 6.008 1 97.75 123 HIS A CA 1
ATOM 900 C C . HIS A 1 123 ? -8.188 2.857 5.02 1 97.75 123 HIS A C 1
ATOM 902 O O . HIS A 1 123 ? -7.605 3.244 4.004 1 97.75 123 HIS A O 1
ATOM 908 N N . PRO A 1 124 ? -8.375 1.549 5.297 1 97.94 124 PRO A N 1
ATOM 909 C CA . PRO A 1 124 ? -7.785 0.557 4.391 1 97.94 124 PRO A CA 1
ATOM 910 C C . PRO A 1 124 ? -8.234 0.739 2.943 1 97.94 124 PRO A C 1
ATOM 912 O O . PRO A 1 124 ? -7.434 0.573 2.02 1 97.94 124 PRO A O 1
ATOM 915 N N . MET A 1 125 ? -9.445 1.104 2.719 1 98.06 125 MET A N 1
ATOM 916 C CA . MET A 1 125 ? -9.93 1.348 1.362 1 98.06 125 MET A CA 1
ATOM 917 C C . MET A 1 125 ? -9.102 2.434 0.677 1 98.06 125 MET A C 1
ATOM 919 O O . MET A 1 125 ? -8.695 2.275 -0.474 1 98.06 125 MET A O 1
ATOM 923 N N . ASN A 1 126 ? -8.836 3.49 1.393 1 98.31 126 ASN A N 1
ATOM 924 C CA . ASN A 1 126 ? -8.133 4.629 0.807 1 98.31 126 ASN A CA 1
ATOM 925 C C . ASN A 1 126 ? -6.645 4.344 0.636 1 98.31 126 ASN A C 1
ATOM 927 O O . ASN A 1 126 ? -6.035 4.773 -0.343 1 98.31 126 ASN A O 1
ATOM 931 N N . LEU A 1 127 ? -6.066 3.65 1.582 1 98.31 127 LEU A N 1
ATOM 932 C CA . LEU A 1 127 ? -4.684 3.207 1.42 1 98.31 127 LEU A CA 1
ATOM 933 C C . LEU A 1 127 ? -4.551 2.268 0.227 1 98.31 127 LEU A C 1
ATOM 935 O O . LEU A 1 127 ? -3.576 2.34 -0.521 1 98.31 127 LEU A O 1
ATOM 939 N N . GLY A 1 128 ? -5.527 1.364 0.11 1 98.38 128 GLY A N 1
ATOM 940 C CA . GLY A 1 128 ? -5.52 0.49 -1.053 1 98.38 128 GLY A CA 1
ATOM 941 C C . GLY A 1 128 ? -5.68 1.238 -2.363 1 98.38 128 GLY A C 1
ATOM 942 O O . GLY A 1 128 ? -5.031 0.904 -3.357 1 98.38 128 GLY A O 1
ATOM 943 N N . ARG A 1 129 ? -6.531 2.227 -2.387 1 98.19 129 ARG A N 1
ATOM 944 C CA . ARG A 1 129 ? -6.66 3.084 -3.561 1 98.19 129 ARG A CA 1
ATOM 945 C C . ARG A 1 129 ? -5.336 3.771 -3.881 1 98.19 129 ARG A C 1
ATOM 947 O O . ARG A 1 129 ? -4.98 3.928 -5.051 1 98.19 129 ARG A O 1
ATOM 954 N N . LEU A 1 130 ? -4.625 4.117 -2.832 1 98.38 130 LEU A N 1
ATOM 955 C CA . LEU A 1 130 ? -3.301 4.695 -3.023 1 98.38 130 LEU A CA 1
ATOM 956 C C . LEU A 1 130 ? -2.363 3.699 -3.695 1 98.38 130 LEU A C 1
ATOM 958 O O . LEU A 1 130 ? -1.631 4.055 -4.621 1 98.38 130 LEU A O 1
ATOM 962 N N . VAL A 1 131 ? -2.398 2.443 -3.281 1 98.25 131 VAL A N 1
ATOM 963 C CA . VAL A 1 131 ? -1.586 1.406 -3.906 1 98.25 131 VAL A CA 1
ATOM 964 C C . VAL A 1 131 ? -1.95 1.286 -5.387 1 98.25 131 VAL A C 1
ATOM 966 O O . VAL A 1 131 ? -1.07 1.16 -6.238 1 98.25 131 VAL A O 1
ATOM 969 N N . LEU A 1 132 ? -3.199 1.461 -5.684 1 97.38 132 LEU A N 1
ATOM 970 C CA . LEU A 1 132 ? -3.707 1.251 -7.035 1 97.38 132 LEU A CA 1
ATOM 971 C C . LEU A 1 132 ? -3.58 2.521 -7.867 1 97.38 132 LEU A C 1
ATOM 973 O O . LEU A 1 132 ? -4.012 2.559 -9.023 1 97.38 132 LEU A O 1
ATOM 977 N N . ASN A 1 133 ? -3.053 3.547 -7.316 1 96.69 133 ASN A N 1
ATOM 978 C CA . ASN A 1 133 ? -2.924 4.848 -7.965 1 96.69 133 ASN A CA 1
ATOM 979 C C . ASN A 1 133 ? -4.285 5.43 -8.328 1 96.69 133 ASN A C 1
ATOM 981 O O . ASN A 1 133 ? -4.449 6.02 -9.398 1 96.69 133 ASN A O 1
ATOM 985 N N . GLU A 1 134 ? -5.258 5.176 -7.52 1 96.06 134 GLU A N 1
ATOM 986 C CA . GLU A 1 134 ? -6.594 5.75 -7.664 1 96.06 134 GLU A CA 1
ATOM 987 C C . GLU A 1 134 ? -6.789 6.938 -6.727 1 96.06 134 GLU A C 1
ATOM 989 O O . GLU A 1 134 ? -6.188 6.988 -5.648 1 96.06 134 GLU A O 1
ATOM 994 N N . PRO A 1 135 ? -7.617 7.926 -7.125 1 95.38 135 PRO A N 1
ATOM 995 C CA . PRO A 1 135 ? -7.863 9.086 -6.266 1 95.38 135 PRO A CA 1
ATOM 996 C C . PRO A 1 135 ? -8.469 8.703 -4.918 1 95.38 135 PRO A C 1
ATOM 998 O O . PRO A 1 135 ? -9.375 7.867 -4.859 1 95.38 135 PRO A O 1
ATOM 1001 N N . ALA A 1 136 ? -7.957 9.25 -3.867 1 96.25 136 ALA A N 1
ATOM 1002 C CA . ALA A 1 136 ? -8.422 9.07 -2.496 1 96.25 136 ALA A CA 1
ATOM 1003 C C . ALA A 1 136 ? -7.789 10.102 -1.562 1 96.25 136 ALA A C 1
ATOM 1005 O O . ALA A 1 136 ? -6.781 10.727 -1.906 1 96.25 136 ALA A O 1
ATOM 1006 N N . PRO A 1 137 ? -8.492 10.383 -0.377 1 97.5 137 PRO A N 1
ATOM 1007 C CA . PRO A 1 137 ? -7.758 11.156 0.624 1 97.5 137 PRO A CA 1
ATOM 1008 C C . PRO A 1 137 ? -6.387 10.562 0.937 1 97.5 137 PRO A C 1
ATOM 1010 O O . PRO A 1 137 ? -6.262 9.344 1.098 1 97.5 137 PRO A O 1
ATOM 1013 N N . LEU A 1 138 ? -5.395 11.391 0.945 1 98.25 138 LEU A N 1
ATOM 1014 C CA . LEU A 1 138 ? -4.031 10.922 1.176 1 98.25 138 LEU A CA 1
ATOM 1015 C C . LEU A 1 138 ? -3.727 10.852 2.668 1 98.25 138 LEU A C 1
ATOM 1017 O O . LEU A 1 138 ? -4.277 11.617 3.455 1 98.25 138 LEU A O 1
ATOM 1021 N N . PRO A 1 139 ? -2.904 9.883 3.074 1 98.5 139 PRO A N 1
ATOM 1022 C CA . PRO A 1 139 ? -2.477 9.883 4.473 1 98.5 139 PRO A CA 1
ATOM 1023 C C . PRO A 1 139 ? -1.8 11.188 4.883 1 98.5 139 PRO A C 1
ATOM 1025 O O . PRO A 1 139 ? -0.881 11.656 4.203 1 98.5 139 PRO A O 1
ATOM 1028 N N . CYS A 1 140 ? -2.189 11.75 5.984 1 98.31 140 CYS A N 1
ATOM 1029 C CA . CYS A 1 140 ? -1.906 13.133 6.332 1 98.31 140 CYS A CA 1
ATOM 1030 C C . CYS A 1 140 ? -0.414 13.344 6.562 1 98.31 140 CYS A C 1
ATOM 1032 O O . CYS A 1 140 ? 0.17 14.297 6.043 1 98.31 140 CYS A O 1
ATOM 1034 N N . THR A 1 141 ? 0.238 12.469 7.32 1 97.62 141 THR A N 1
ATOM 1035 C CA . THR A 1 141 ? 1.631 12.695 7.688 1 97.62 141 THR A CA 1
ATOM 1036 C C . THR A 1 141 ? 2.541 12.562 6.469 1 97.62 141 THR A C 1
ATOM 1038 O O . THR A 1 141 ? 3.332 13.461 6.176 1 97.62 141 THR A O 1
ATOM 1041 N N . PRO A 1 142 ? 2.393 11.5 5.637 1 98.62 142 PRO A N 1
ATOM 1042 C CA . PRO A 1 142 ? 3.189 11.422 4.41 1 98.62 142 PRO A CA 1
ATOM 1043 C C . PRO A 1 142 ? 2.951 12.602 3.471 1 98.62 142 PRO A C 1
ATOM 1045 O O . PRO A 1 142 ? 3.902 13.148 2.904 1 98.62 142 PRO A O 1
ATOM 1048 N N . ASN A 1 143 ? 1.733 12.945 3.334 1 98.62 143 ASN A N 1
ATOM 1049 C CA . ASN A 1 143 ? 1.438 14.086 2.471 1 98.62 143 ASN A CA 1
ATOM 1050 C C . ASN A 1 143 ? 2.035 15.375 3.023 1 98.62 143 ASN A C 1
ATOM 1052 O O . ASN A 1 143 ? 2.424 16.266 2.26 1 98.62 143 ASN A O 1
ATOM 1056 N N . GLY A 1 144 ? 2.064 15.492 4.355 1 98.56 144 GLY A N 1
ATOM 1057 C CA . GLY A 1 144 ? 2.742 16.609 4.988 1 98.56 144 GLY A CA 1
ATOM 1058 C C . GLY A 1 144 ? 4.215 16.688 4.637 1 98.56 144 GLY A C 1
ATOM 1059 O O . GLY A 1 144 ? 4.742 17.781 4.398 1 98.56 144 GLY A O 1
ATOM 1060 N N . VAL A 1 145 ? 4.859 15.586 4.578 1 98.69 145 VAL A N 1
ATOM 1061 C CA . VAL A 1 145 ? 6.266 15.508 4.188 1 98.69 145 VAL A CA 1
ATOM 1062 C C . VAL A 1 145 ? 6.434 16.047 2.766 1 98.69 145 VAL A C 1
ATOM 1064 O O . VAL A 1 145 ? 7.277 16.906 2.52 1 98.69 145 VAL A O 1
ATOM 1067 N N . LEU A 1 146 ? 5.613 15.594 1.853 1 98.69 146 LEU A N 1
ATOM 1068 C CA . LEU A 1 146 ? 5.688 16.031 0.461 1 98.69 146 LEU A CA 1
ATOM 1069 C C . LEU A 1 146 ? 5.441 17.531 0.342 1 98.69 146 LEU A C 1
ATOM 1071 O O . LEU A 1 146 ? 6.16 18.219 -0.382 1 98.69 146 LEU A O 1
ATOM 1075 N N . THR A 1 147 ? 4.449 17.969 1.077 1 98.5 147 THR A N 1
ATOM 1076 C CA . THR A 1 147 ? 4.082 19.375 1.017 1 98.5 147 THR A CA 1
ATOM 1077 C C . THR A 1 147 ? 5.234 20.266 1.495 1 98.5 147 THR A C 1
ATOM 1079 O O . THR A 1 147 ? 5.52 21.297 0.894 1 98.5 147 THR A O 1
ATOM 1082 N N . LEU A 1 148 ? 5.902 19.828 2.586 1 98.38 148 LEU A N 1
ATOM 1083 C CA . LEU A 1 148 ? 7.051 20.578 3.1 1 98.38 148 LEU A CA 1
ATOM 1084 C C . LEU A 1 148 ? 8.172 20.625 2.062 1 98.38 148 LEU A C 1
ATOM 1086 O O . LEU A 1 148 ? 8.727 21.703 1.802 1 98.38 148 LEU A O 1
ATOM 1090 N N . LEU A 1 149 ? 8.484 19.516 1.482 1 98.69 149 LEU A N 1
ATOM 1091 C CA . LEU A 1 149 ? 9.547 19.453 0.481 1 98.69 149 LEU A CA 1
ATOM 1092 C C . LEU A 1 149 ? 9.234 20.359 -0.698 1 98.69 149 LEU A C 1
ATOM 1094 O O . LEU A 1 149 ? 10.102 21.109 -1.157 1 98.69 149 LEU A O 1
ATOM 1098 N N . ARG A 1 150 ? 8.008 20.375 -1.13 1 98.31 150 ARG A N 1
ATOM 1099 C CA . ARG A 1 150 ? 7.602 21.188 -2.27 1 98.31 150 ARG A CA 1
ATOM 1100 C C . ARG A 1 150 ? 7.641 22.672 -1.924 1 98.31 150 ARG A C 1
ATOM 1102 O O . ARG A 1 150 ? 8.109 23.484 -2.723 1 98.31 150 ARG A O 1
ATOM 1109 N N . ARG A 1 151 ? 7.137 23.047 -0.78 1 97.88 151 ARG A N 1
ATOM 1110 C CA . ARG A 1 151 ? 7.098 24.438 -0.35 1 97.88 151 ARG A CA 1
ATOM 1111 C C . ARG A 1 151 ? 8.492 25.062 -0.387 1 97.88 151 ARG A C 1
ATOM 1113 O O . ARG A 1 151 ? 8.641 26.234 -0.744 1 97.88 151 ARG A O 1
ATOM 1120 N N . TYR A 1 152 ? 9.477 2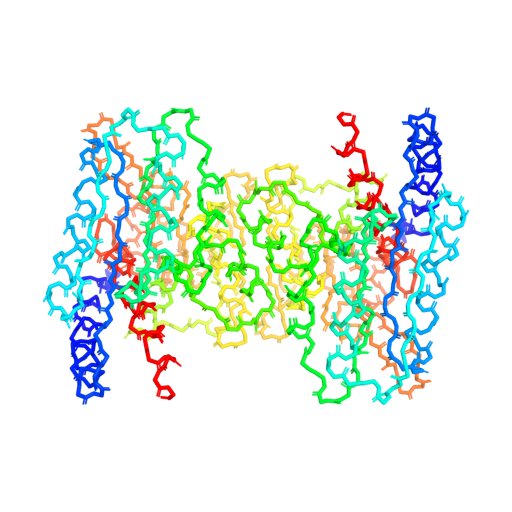4.281 -0.044 1 98.12 152 TYR A N 1
ATOM 1121 C CA . TYR A 1 152 ? 10.82 24.844 0.094 1 98.12 152 TYR A CA 1
ATOM 1122 C C . TYR A 1 152 ? 11.688 24.469 -1.1 1 98.12 152 TYR A C 1
ATOM 1124 O O . TYR A 1 152 ? 12.906 24.656 -1.074 1 98.12 152 TYR A O 1
ATOM 1132 N N . GLY A 1 153 ? 11.109 23.844 -2.098 1 98.12 153 GLY A N 1
ATOM 1133 C CA . GLY A 1 153 ? 11.758 23.641 -3.383 1 98.12 153 GLY A CA 1
ATOM 1134 C C . GLY A 1 153 ? 12.766 22.516 -3.369 1 98.12 153 GLY A C 1
ATOM 1135 O O . GLY A 1 153 ? 13.711 22.5 -4.16 1 98.12 153 GLY A O 1
ATOM 1136 N N . VAL A 1 154 ? 12.688 21.562 -2.396 1 98.5 154 VAL A N 1
ATOM 1137 C CA . VAL A 1 154 ? 13.555 20.391 -2.41 1 98.5 154 VAL A CA 1
ATOM 1138 C C . VAL A 1 154 ? 13.164 19.469 -3.572 1 98.5 154 VAL A C 1
ATOM 1140 O O . VAL A 1 154 ? 12.008 19.078 -3.691 1 98.5 154 VAL A O 1
ATOM 1143 N N . GLU A 1 155 ? 14.031 19.188 -4.41 1 98.19 155 GLU A N 1
ATOM 1144 C CA . GLU A 1 155 ? 13.742 18.391 -5.602 1 98.19 155 GLU A CA 1
ATOM 1145 C C . GLU A 1 155 ? 13.469 16.938 -5.238 1 98.19 155 GLU A C 1
ATOM 1147 O O . GLU A 1 155 ? 14.305 16.281 -4.613 1 98.19 155 GLU A O 1
ATOM 1152 N N . ILE A 1 156 ? 12.32 16.406 -5.668 1 98.69 156 ILE A N 1
ATOM 1153 C CA . ILE A 1 156 ? 11.93 15.039 -5.359 1 98.69 156 ILE A CA 1
ATOM 1154 C C . ILE A 1 156 ? 12.133 14.156 -6.586 1 98.69 156 ILE A C 1
ATOM 1156 O O . ILE A 1 156 ? 12.562 13.008 -6.465 1 98.69 156 ILE A O 1
ATOM 1160 N N . LYS A 1 157 ? 11.867 14.688 -7.781 1 98.19 157 LYS A N 1
ATOM 1161 C CA . LYS A 1 157 ? 11.953 13.922 -9.023 1 98.19 157 LYS A CA 1
ATOM 1162 C C . LYS A 1 157 ? 13.359 13.359 -9.227 1 98.19 157 LYS A C 1
ATOM 1164 O O . LYS A 1 157 ? 14.336 14.117 -9.273 1 98.19 157 LYS A O 1
ATOM 1169 N N . GLY A 1 158 ? 13.422 12.07 -9.273 1 97.69 158 GLY A N 1
ATOM 1170 C CA . GLY A 1 158 ? 14.688 11.398 -9.516 1 97.69 158 GLY A CA 1
ATOM 1171 C C . GLY A 1 158 ? 15.547 11.273 -8.273 1 97.69 158 GLY A C 1
ATOM 1172 O O . GLY A 1 158 ? 16.578 10.609 -8.289 1 97.69 158 GLY A O 1
ATOM 1173 N N . ALA A 1 159 ? 15.148 11.875 -7.141 1 98.69 159 ALA A N 1
ATOM 1174 C CA . ALA A 1 159 ? 15.93 11.852 -5.91 1 98.69 159 ALA A CA 1
ATOM 1175 C C . ALA A 1 159 ? 16 10.438 -5.328 1 98.69 159 ALA A C 1
ATOM 1177 O O . ALA A 1 159 ? 15.055 9.656 -5.473 1 98.69 159 ALA A O 1
ATOM 1178 N N . GLU A 1 160 ? 17.125 10.141 -4.715 1 98.62 160 GLU A N 1
ATOM 1179 C CA . GLU A 1 160 ? 17.219 8.984 -3.826 1 98.62 160 GLU A CA 1
ATOM 1180 C C . GLU A 1 160 ? 16.688 9.305 -2.438 1 98.62 160 GLU A C 1
ATOM 1182 O O . GLU A 1 160 ? 17.25 10.133 -1.721 1 98.62 160 GLU A O 1
ATOM 1187 N N . VAL A 1 161 ? 15.586 8.711 -2.135 1 98.94 161 VAL A N 1
ATOM 1188 C CA . VAL A 1 161 ? 14.969 8.938 -0.833 1 98.94 161 VAL A CA 1
ATOM 1189 C C . VAL A 1 161 ? 15.102 7.68 0.025 1 98.94 161 VAL A C 1
ATOM 1191 O O . VAL A 1 161 ? 14.812 6.57 -0.436 1 98.94 161 VAL A O 1
ATOM 1194 N N . VAL A 1 162 ? 15.609 7.824 1.235 1 98.94 162 VAL A N 1
ATOM 1195 C CA . VAL A 1 162 ? 15.625 6.738 2.207 1 98.94 162 VAL A CA 1
ATOM 1196 C C . VAL A 1 162 ? 14.562 6.984 3.279 1 98.94 162 VAL A C 1
ATOM 1198 O O . VAL A 1 162 ? 14.555 8.039 3.922 1 98.94 162 VAL A O 1
ATOM 1201 N N . VAL A 1 163 ? 13.625 6.113 3.391 1 98.94 163 VAL A N 1
ATOM 1202 C CA . VAL A 1 163 ? 12.625 6.117 4.453 1 98.94 163 VAL A CA 1
ATOM 1203 C C . VAL A 1 163 ? 13.008 5.098 5.523 1 98.94 163 VAL A C 1
ATOM 1205 O O . VAL A 1 163 ? 13.148 3.908 5.238 1 98.94 163 VAL A O 1
ATOM 1208 N N . VAL A 1 164 ? 13.211 5.566 6.762 1 98.75 164 VAL A N 1
ATOM 1209 C CA . VAL A 1 164 ? 13.617 4.68 7.848 1 98.75 164 VAL A CA 1
ATOM 1210 C C . VAL A 1 164 ? 12.445 4.461 8.797 1 98.75 164 VAL A C 1
ATOM 1212 O O . VAL A 1 164 ? 12.016 5.387 9.492 1 98.75 164 VAL A O 1
ATOM 1215 N N . GLY A 1 165 ? 12.008 3.211 8.844 1 98.06 165 GLY A N 1
ATOM 1216 C CA . GLY A 1 165 ? 10.844 2.85 9.641 1 98.06 165 GLY A CA 1
ATOM 1217 C C . GLY A 1 165 ? 9.719 2.26 8.812 1 98.06 165 GLY A C 1
ATOM 1218 O O . GLY A 1 165 ? 9.508 2.652 7.664 1 98.06 165 GLY A O 1
ATOM 1219 N N . ARG A 1 166 ? 8.945 1.393 9.344 1 97.38 166 ARG A N 1
ATOM 1220 C CA . ARG A 1 166 ? 7.859 0.733 8.617 1 97.38 166 ARG A CA 1
ATOM 1221 C C . ARG A 1 166 ? 6.543 0.852 9.375 1 97.38 166 ARG A C 1
ATOM 1223 O O . ARG A 1 166 ? 5.703 -0.05 9.32 1 97.38 166 ARG A O 1
ATOM 1230 N N . GLY A 1 167 ? 6.395 1.928 10.156 1 96.31 167 GLY A N 1
ATOM 1231 C CA . GLY A 1 167 ? 5.121 2.195 10.797 1 96.31 167 GLY A CA 1
ATOM 1232 C C . GLY A 1 167 ? 4.004 2.492 9.82 1 96.31 167 GLY A C 1
ATOM 1233 O O . GLY A 1 167 ? 4.254 2.996 8.719 1 96.31 167 GLY A O 1
ATOM 1234 N N . VAL A 1 168 ? 2.75 2.328 10.258 1 95 168 VAL A N 1
ATOM 1235 C CA . VAL A 1 168 ? 1.606 2.383 9.352 1 95 168 VAL A CA 1
ATOM 1236 C C . VAL A 1 168 ? 1.216 3.836 9.102 1 95 168 VAL A C 1
ATOM 1238 O O . VAL A 1 168 ? 0.5 4.137 8.141 1 95 168 VAL A O 1
ATOM 1241 N N . THR A 1 169 ? 1.664 4.734 9.945 1 93.62 169 THR A N 1
ATOM 1242 C CA . THR A 1 169 ? 1.271 6.129 9.797 1 93.62 169 THR A CA 1
ATOM 1243 C C . THR A 1 169 ? 2.176 6.844 8.797 1 93.62 169 THR A C 1
ATOM 1245 O O . THR A 1 169 ? 1.766 7.824 8.172 1 93.62 169 THR A O 1
ATOM 1248 N N . ILE A 1 170 ? 3.457 6.336 8.68 1 96.62 170 ILE A N 1
ATOM 1249 C CA . ILE A 1 170 ? 4.391 7.059 7.816 1 96.62 170 ILE A CA 1
ATOM 1250 C C . ILE A 1 170 ? 5.227 6.062 7.012 1 96.62 170 ILE A C 1
ATOM 1252 O O . ILE A 1 170 ? 5.152 6.035 5.781 1 96.62 170 ILE A O 1
ATOM 1256 N N . GLY A 1 171 ? 5.848 5.148 7.68 1 97.62 171 GLY A N 1
ATOM 1257 C CA . GLY A 1 171 ? 6.848 4.289 7.074 1 97.62 171 GLY A CA 1
ATOM 1258 C C . GLY A 1 171 ? 6.316 3.506 5.887 1 97.62 171 GLY A C 1
ATOM 1259 O O . GLY A 1 171 ? 6.945 3.479 4.824 1 97.62 171 GLY A O 1
ATOM 1260 N N . ARG A 1 172 ? 5.184 2.955 6.027 1 98.31 172 ARG A N 1
ATOM 1261 C CA . ARG A 1 172 ? 4.652 2.037 5.023 1 98.31 172 ARG A CA 1
ATOM 1262 C C . ARG A 1 172 ? 3.953 2.797 3.902 1 98.31 172 ARG A C 1
ATOM 1264 O O . ARG A 1 172 ? 4.125 2.473 2.725 1 98.31 172 ARG A O 1
ATOM 1271 N N . PRO A 1 173 ? 3.227 3.896 4.176 1 98.62 173 PRO A N 1
ATOM 1272 C CA . PRO A 1 173 ? 2.572 4.602 3.07 1 98.62 173 PRO A CA 1
ATOM 1273 C C . PRO A 1 173 ? 3.512 5.562 2.344 1 98.62 173 PRO A C 1
ATOM 1275 O O . PRO A 1 173 ? 3.254 5.93 1.194 1 98.62 173 PRO A O 1
ATOM 1278 N N . MET A 1 174 ? 4.605 5.988 2.922 1 98.75 174 MET A N 1
ATOM 1279 C CA . MET A 1 174 ? 5.453 7.047 2.383 1 98.75 174 MET A CA 1
ATOM 1280 C C . MET A 1 174 ? 6.016 6.652 1.021 1 98.75 174 MET A C 1
ATOM 1282 O O . MET A 1 174 ? 5.945 7.43 0.066 1 98.75 174 MET A O 1
ATOM 1286 N N . PRO A 1 175 ? 6.566 5.406 0.882 1 98.75 175 PRO A N 1
ATOM 1287 C CA . PRO A 1 175 ? 7.102 5.031 -0.428 1 98.75 175 PRO A CA 1
ATOM 1288 C C . PRO A 1 175 ? 6.039 5.027 -1.521 1 98.75 175 PRO A C 1
ATOM 1290 O O . PRO A 1 175 ? 6.34 5.309 -2.684 1 98.75 175 PRO A O 1
ATOM 1293 N N . LEU A 1 176 ? 4.777 4.738 -1.145 1 98.69 176 LEU A N 1
ATOM 1294 C CA . LEU A 1 176 ? 3.691 4.699 -2.117 1 98.69 176 LEU A CA 1
ATOM 1295 C C . LEU A 1 176 ? 3.467 6.074 -2.736 1 98.69 176 LEU A C 1
ATOM 1297 O O . LEU A 1 176 ? 3.182 6.184 -3.932 1 98.69 176 LEU A O 1
ATOM 1301 N N . LEU A 1 177 ? 3.604 7.109 -1.92 1 98.75 177 LEU A N 1
ATOM 1302 C CA . LEU A 1 177 ? 3.459 8.461 -2.439 1 98.75 177 LEU A CA 1
ATOM 1303 C C . LEU A 1 177 ? 4.688 8.867 -3.248 1 98.75 177 LEU A C 1
ATOM 1305 O O . LEU A 1 177 ? 4.559 9.414 -4.348 1 98.75 177 LEU A O 1
ATOM 1309 N N . LEU A 1 178 ? 5.871 8.578 -2.768 1 98.81 178 LEU A N 1
ATOM 1310 C CA . LEU A 1 178 ? 7.129 9.086 -3.314 1 98.81 178 LEU A CA 1
ATOM 1311 C C . LEU A 1 178 ? 7.406 8.477 -4.688 1 98.81 178 LEU A C 1
ATOM 1313 O O . LEU A 1 178 ? 8.078 9.094 -5.516 1 98.81 178 LEU A O 1
ATOM 1317 N N . THR A 1 179 ? 6.852 7.277 -4.945 1 98.31 179 THR A N 1
ATOM 1318 C CA . THR A 1 179 ? 7.188 6.59 -6.188 1 98.31 179 THR A CA 1
ATOM 1319 C C . THR A 1 179 ? 6.137 6.863 -7.258 1 98.31 179 THR A C 1
ATOM 1321 O O . THR A 1 179 ? 6.25 6.379 -8.391 1 98.31 179 THR A O 1
ATOM 1324 N N . ARG A 1 180 ? 5.039 7.605 -6.945 1 97.81 180 ARG A N 1
ATOM 1325 C CA . ARG A 1 180 ? 4.113 8.023 -7.992 1 97.81 180 ARG A CA 1
ATOM 1326 C C . ARG A 1 180 ? 4.848 8.758 -9.109 1 97.81 180 ARG A C 1
ATOM 1328 O O . ARG A 1 180 ? 5.93 9.305 -8.898 1 97.81 180 ARG A O 1
ATOM 1335 N N . ARG A 1 181 ? 4.211 8.758 -10.25 1 96.94 181 ARG A N 1
ATOM 1336 C CA . ARG A 1 181 ? 4.816 9.445 -11.391 1 96.94 181 ARG A CA 1
ATOM 1337 C C . ARG A 1 181 ? 5.023 10.922 -11.094 1 96.94 181 ARG A C 1
ATOM 1339 O O . ARG A 1 181 ? 5.996 11.523 -11.555 1 96.94 181 ARG A O 1
ATOM 1346 N N . SER A 1 182 ? 4.133 11.539 -10.328 1 96.94 182 SER A N 1
ATOM 1347 C CA . SER A 1 182 ? 4.207 12.961 -10 1 96.94 182 SER A CA 1
ATOM 1348 C C . SER A 1 182 ? 5.445 13.266 -9.164 1 96.94 182 SER A C 1
ATOM 1350 O O . SER A 1 182 ? 6.102 14.289 -9.367 1 96.94 182 SER A O 1
ATOM 1352 N N . GLU A 1 183 ? 5.832 12.406 -8.234 1 98.25 183 GLU A N 1
ATOM 1353 C CA . GLU A 1 183 ? 7.004 12.586 -7.383 1 98.25 183 GLU A CA 1
ATOM 1354 C C . GLU A 1 183 ? 8.242 11.953 -8.016 1 98.25 183 GLU A C 1
ATOM 1356 O O . GLU A 1 183 ? 9.305 12.57 -8.062 1 98.25 183 GLU A O 1
ATOM 1361 N N . ASN A 1 184 ? 8.062 10.68 -8.492 1 98.38 184 ASN A N 1
ATOM 1362 C CA . ASN A 1 184 ? 9.023 9.984 -9.344 1 98.38 184 ASN A CA 1
ATOM 1363 C C . ASN A 1 184 ? 10.352 9.758 -8.625 1 98.38 184 ASN A C 1
ATOM 1365 O O . ASN A 1 184 ? 11.414 9.836 -9.242 1 98.38 184 ASN A O 1
ATOM 1369 N N . ALA A 1 185 ? 10.367 9.578 -7.324 1 98.75 185 ALA A N 1
ATOM 1370 C CA . ALA A 1 185 ? 11.586 9.32 -6.562 1 98.75 185 ALA A CA 1
ATOM 1371 C C . ALA A 1 185 ? 11.953 7.836 -6.609 1 98.75 185 ALA A C 1
ATOM 1373 O O . ALA A 1 185 ? 11.109 6.992 -6.918 1 98.75 185 ALA A O 1
ATOM 1374 N N . THR A 1 186 ? 13.227 7.539 -6.445 1 98.81 186 THR A N 1
ATOM 1375 C CA . THR A 1 186 ? 13.711 6.207 -6.098 1 98.81 186 THR A CA 1
ATOM 1376 C C . THR A 1 186 ? 13.773 6.031 -4.582 1 98.81 186 THR A C 1
ATOM 1378 O O . THR A 1 186 ? 14.43 6.816 -3.891 1 98.81 186 THR A O 1
ATOM 1381 N N . VAL A 1 187 ? 13.094 5.047 -4.035 1 98.88 187 VAL A N 1
ATOM 1382 C CA . VAL A 1 187 ? 12.922 4.996 -2.588 1 98.88 187 VAL A CA 1
ATOM 1383 C C . VAL A 1 187 ? 13.539 3.713 -2.039 1 98.88 187 VAL A C 1
ATOM 1385 O O . VAL A 1 187 ? 13.266 2.619 -2.537 1 98.88 187 VAL A O 1
ATOM 1388 N N . THR A 1 188 ? 14.445 3.834 -1.101 1 98.81 188 THR A N 1
ATOM 1389 C CA . THR A 1 188 ? 14.914 2.705 -0.303 1 98.81 188 THR A CA 1
ATOM 1390 C C . THR A 1 188 ? 14.203 2.668 1.048 1 98.81 188 THR A C 1
ATOM 1392 O O . THR A 1 188 ? 14.281 3.623 1.823 1 98.81 188 THR A O 1
ATOM 1395 N N . GLN A 1 189 ? 13.477 1.594 1.265 1 98.69 189 GLN A N 1
ATOM 1396 C CA . GLN A 1 189 ? 12.773 1.386 2.529 1 98.69 189 GLN A CA 1
ATOM 1397 C C . GLN A 1 189 ? 13.648 0.621 3.52 1 98.69 189 GLN A C 1
ATOM 1399 O O . GLN A 1 189 ? 13.93 -0.562 3.322 1 98.69 189 GLN A O 1
ATOM 1404 N N . CYS A 1 190 ? 14.039 1.294 4.559 1 98.69 190 CYS A N 1
ATOM 1405 C CA . CYS A 1 190 ? 14.875 0.724 5.605 1 98.69 190 CYS A CA 1
ATOM 1406 C C . CYS A 1 190 ? 14.102 0.582 6.91 1 98.69 190 CYS A C 1
ATOM 1408 O O . CYS A 1 190 ? 13 1.11 7.043 1 98.69 190 CYS A O 1
ATOM 1410 N N . HIS A 1 191 ? 14.625 -0.143 7.773 1 97.44 191 HIS A N 1
ATOM 1411 C CA . HIS A 1 191 ? 14.086 -0.379 9.109 1 97.44 191 HIS A CA 1
ATOM 1412 C C . HIS A 1 191 ? 15.164 -0.892 10.055 1 97.44 191 HIS A C 1
ATOM 1414 O O . HIS A 1 191 ? 16.344 -0.935 9.695 1 97.44 191 HIS A O 1
ATOM 1420 N N . THR A 1 192 ? 14.781 -1.174 11.258 1 92 192 THR A N 1
ATOM 1421 C CA . THR A 1 192 ? 15.75 -1.558 12.273 1 92 192 THR A CA 1
ATOM 1422 C C . THR A 1 192 ? 16.406 -2.889 11.922 1 92 192 THR A C 1
ATOM 1424 O O . THR A 1 192 ? 17.469 -3.227 12.461 1 92 192 THR A O 1
ATOM 1427 N N . GLY A 1 193 ? 15.836 -3.711 10.984 1 93.81 193 GLY A N 1
ATOM 1428 C CA . GLY A 1 193 ? 16.422 -4.965 10.523 1 93.81 193 GLY A CA 1
ATOM 1429 C C . GLY A 1 193 ? 17.359 -4.789 9.352 1 93.81 193 GLY A C 1
ATOM 1430 O O . GLY A 1 193 ? 18.016 -5.746 8.922 1 93.81 193 GLY A O 1
ATOM 1431 N N . THR A 1 194 ? 17.469 -3.568 8.875 1 97.44 194 THR A N 1
ATOM 1432 C CA . THR A 1 194 ? 18.375 -3.299 7.766 1 97.44 194 THR A CA 1
ATOM 1433 C C . THR A 1 194 ? 19.828 -3.488 8.195 1 97.44 194 THR A C 1
ATOM 1435 O O . THR A 1 194 ? 20.25 -2.941 9.219 1 97.44 194 THR A O 1
ATOM 1438 N N . ARG A 1 195 ? 20.672 -4.246 7.527 1 95.94 195 ARG A N 1
ATOM 1439 C CA . ARG A 1 195 ? 22.031 -4.629 7.902 1 95.94 195 ARG A CA 1
ATOM 1440 C C . ARG A 1 195 ? 22.984 -3.438 7.816 1 95.94 195 ARG A C 1
ATOM 1442 O O . ARG A 1 195 ? 23.781 -3.209 8.727 1 95.94 195 ARG A O 1
ATOM 1449 N N . ASP A 1 196 ? 23 -2.617 6.816 1 95.62 196 ASP A N 1
ATOM 1450 C CA . ASP A 1 196 ? 23.906 -1.491 6.617 1 95.62 196 ASP A CA 1
ATOM 1451 C C . ASP A 1 196 ? 23.125 -0.201 6.359 1 95.62 196 ASP A C 1
ATOM 1453 O O . ASP A 1 196 ? 23.234 0.382 5.277 1 95.62 196 ASP A O 1
ATOM 1457 N N . LEU A 1 197 ? 22.5 0.195 7.457 1 98 197 LEU A N 1
ATOM 1458 C CA . LEU A 1 197 ? 21.672 1.39 7.34 1 98 197 LEU A CA 1
ATOM 1459 C C . LEU A 1 197 ? 22.5 2.596 6.93 1 98 197 LEU A C 1
ATOM 1461 O O . LEU A 1 197 ? 22.094 3.387 6.078 1 98 197 LEU A O 1
ATOM 1465 N N . SER A 1 198 ? 23.719 2.709 7.461 1 98.12 198 SER A N 1
ATOM 1466 C CA . SER A 1 198 ? 24.594 3.852 7.23 1 98.12 198 SER A CA 1
ATOM 1467 C C . SER A 1 198 ? 24.891 4.027 5.742 1 98.12 198 SER A C 1
ATOM 1469 O O . SER A 1 198 ? 24.828 5.145 5.223 1 98.12 198 SER A O 1
ATOM 1471 N N . SER A 1 199 ? 25.172 2.965 5.031 1 97.81 199 SER A N 1
ATOM 1472 C CA . SER A 1 199 ? 25.484 3.035 3.607 1 97.81 199 SER A CA 1
ATOM 1473 C C . SER A 1 199 ? 24.312 3.588 2.809 1 97.81 199 SER A C 1
ATOM 1475 O O . SER A 1 199 ? 24.5 4.355 1.861 1 97.81 199 SER A O 1
ATOM 1477 N N . HIS A 1 200 ? 23.109 3.199 3.129 1 98.31 200 HIS A N 1
ATOM 1478 C CA . HIS A 1 200 ? 21.922 3.725 2.457 1 98.31 200 HIS A CA 1
ATOM 1479 C C . HIS A 1 200 ? 21.734 5.211 2.734 1 98.31 200 HIS A C 1
ATOM 1481 O O . HIS A 1 200 ? 21.484 5.992 1.816 1 98.31 200 HIS A O 1
ATOM 1487 N N . LEU A 1 201 ? 21.906 5.578 3.979 1 98.75 201 LEU A N 1
ATOM 1488 C CA . LEU A 1 201 ? 21.719 6.965 4.387 1 98.75 201 LEU A CA 1
ATOM 1489 C C . LEU A 1 201 ? 22.703 7.883 3.689 1 98.75 201 LEU A C 1
ATOM 1491 O O . LEU A 1 201 ? 22.359 8.984 3.271 1 98.75 201 LEU A O 1
ATOM 1495 N N . LYS A 1 202 ? 23.922 7.469 3.514 1 98.38 202 LYS A N 1
ATOM 1496 C CA . LYS A 1 202 ? 25 8.281 2.953 1 98.38 202 LYS A CA 1
ATOM 1497 C C . LYS A 1 202 ? 24.75 8.586 1.48 1 98.38 202 LYS A C 1
ATOM 1499 O O . LYS A 1 202 ? 25.359 9.5 0.916 1 98.38 202 LYS A O 1
ATOM 1504 N N . ARG A 1 203 ? 23.844 7.887 0.857 1 97 203 ARG A N 1
ATOM 1505 C CA . ARG A 1 203 ? 23.562 8.086 -0.56 1 97 203 ARG A CA 1
ATOM 1506 C C . ARG A 1 203 ? 22.297 8.906 -0.752 1 97 203 ARG A C 1
ATOM 1508 O O . ARG A 1 203 ? 22 9.375 -1.859 1 97 203 ARG A O 1
ATOM 1515 N N . ALA A 1 204 ? 21.562 9.133 0.22 1 98.69 204 ALA A N 1
ATOM 1516 C CA . ALA A 1 204 ? 20.203 9.688 0.134 1 98.69 204 ALA A CA 1
ATOM 1517 C C . ALA A 1 204 ? 20.25 11.188 -0.136 1 98.69 204 ALA A C 1
ATOM 1519 O O . ALA A 1 204 ? 21 11.922 0.505 1 98.69 204 ALA A O 1
ATOM 1520 N N . ASP A 1 205 ? 19.469 11.648 -1.111 1 98.75 205 ASP A N 1
ATOM 1521 C CA . ASP A 1 205 ? 19.172 13.07 -1.275 1 98.75 205 ASP A CA 1
ATOM 1522 C C . ASP A 1 205 ? 18.188 13.562 -0.213 1 98.75 205 ASP A C 1
ATOM 1524 O O . ASP A 1 205 ? 18.234 14.727 0.195 1 98.75 205 ASP A O 1
ATOM 1528 N N . ILE A 1 206 ? 17.297 12.742 0.146 1 98.94 206 ILE A N 1
ATOM 1529 C CA . ILE A 1 206 ? 16.266 13.008 1.139 1 98.94 206 ILE A CA 1
ATOM 1530 C C . ILE A 1 206 ? 16.172 11.836 2.115 1 98.94 206 ILE A C 1
ATOM 1532 O O . ILE A 1 206 ? 16.156 10.672 1.7 1 98.94 206 ILE A O 1
ATOM 1536 N N . ILE A 1 207 ? 16.188 12.078 3.391 1 98.94 207 ILE A N 1
ATOM 1537 C CA . ILE A 1 207 ? 15.984 11.086 4.438 1 98.94 207 ILE A CA 1
ATOM 1538 C C . ILE A 1 207 ? 14.688 11.391 5.191 1 98.94 207 ILE A C 1
ATOM 1540 O O . ILE A 1 207 ? 14.5 12.508 5.684 1 98.94 207 ILE A O 1
ATOM 1544 N N . VAL A 1 208 ? 13.75 10.484 5.211 1 98.88 208 VAL A N 1
ATOM 1545 C CA . VAL A 1 208 ? 12.586 10.531 6.09 1 98.88 208 VAL A CA 1
ATOM 1546 C C . VAL A 1 208 ? 12.789 9.578 7.266 1 98.88 208 VAL 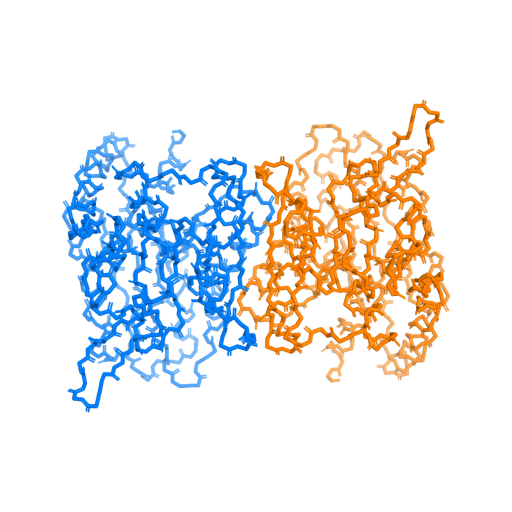A C 1
ATOM 1548 O O . VAL A 1 208 ? 12.664 8.367 7.117 1 98.88 208 VAL A O 1
ATOM 1551 N N . ALA A 1 209 ? 13.133 10.133 8.438 1 98.56 209 ALA A N 1
ATOM 1552 C CA . ALA A 1 209 ? 13.422 9.344 9.633 1 98.56 209 ALA A CA 1
ATOM 1553 C C . ALA A 1 209 ? 12.156 9.125 10.461 1 98.56 209 ALA A C 1
ATOM 1555 O O . ALA A 1 209 ? 11.664 10.047 11.109 1 98.56 209 ALA A O 1
ATOM 1556 N N . ALA A 1 210 ? 11.68 7.898 10.43 1 97.75 210 ALA A N 1
ATOM 1557 C CA . ALA A 1 210 ? 10.398 7.59 11.07 1 97.75 210 ALA A CA 1
ATOM 1558 C C . ALA A 1 210 ? 10.461 6.254 11.805 1 97.75 210 ALA A C 1
ATOM 1560 O O . ALA A 1 210 ? 9.5 5.48 11.773 1 97.75 210 ALA A O 1
ATOM 1561 N N . ALA A 1 211 ? 11.547 5.949 12.445 1 96.62 211 ALA A N 1
ATOM 1562 C CA . ALA A 1 211 ? 11.742 4.66 13.094 1 96.62 211 ALA A CA 1
ATOM 1563 C C . ALA A 1 211 ? 11.289 4.699 14.555 1 96.62 211 ALA A C 1
ATOM 1565 O O . ALA A 1 211 ? 11.07 3.656 15.172 1 96.62 211 ALA A O 1
ATOM 1566 N N . GLY A 1 212 ? 11.203 5.953 15.117 1 94.94 212 GLY A N 1
ATOM 1567 C CA . GLY A 1 212 ? 10.93 6.055 16.547 1 94.94 212 GLY A CA 1
ATOM 1568 C C . GLY A 1 212 ? 12.102 5.629 17.406 1 94.94 212 GLY A C 1
ATOM 1569 O O . GLY A 1 212 ? 11.906 5 18.453 1 94.94 212 GLY A O 1
ATOM 1570 N N . SER A 1 213 ? 13.266 5.844 16.984 1 95.06 213 SER A N 1
ATOM 1571 C CA . SER A 1 213 ? 14.508 5.559 17.672 1 95.06 213 SER A CA 1
ATOM 1572 C C . SER A 1 213 ? 15.367 6.816 17.812 1 95.06 213 SER A C 1
ATOM 1574 O O . SER A 1 213 ? 15.875 7.34 16.828 1 95.06 213 SER A O 1
ATOM 1576 N N . ALA A 1 214 ? 15.57 7.266 19.078 1 95.5 214 ALA A N 1
ATOM 1577 C CA . ALA A 1 214 ? 16.203 8.555 19.359 1 95.5 214 ALA A CA 1
ATOM 1578 C C . ALA A 1 214 ? 17.594 8.633 18.734 1 95.5 214 ALA A C 1
ATOM 1580 O O . ALA A 1 214 ? 18.438 7.77 18.969 1 95.5 214 ALA A O 1
ATOM 1581 N N . HIS A 1 215 ? 17.828 9.617 17.859 1 96.94 215 HIS A N 1
ATOM 1582 C CA . HIS A 1 215 ? 19.109 9.992 17.297 1 96.94 215 HIS A CA 1
ATOM 1583 C C . HIS A 1 215 ? 19.703 8.859 16.453 1 96.94 215 HIS A C 1
ATOM 1585 O O . HIS A 1 215 ? 20.922 8.656 16.453 1 96.94 215 HIS A O 1
ATOM 1591 N N . LEU A 1 216 ? 18.812 8.094 15.859 1 97.06 216 LEU A N 1
ATOM 1592 C CA . LEU A 1 216 ? 19.219 7 14.992 1 97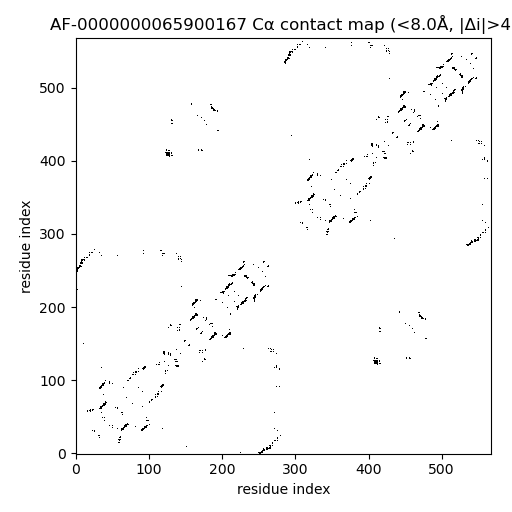.06 216 LEU A CA 1
ATOM 1593 C C . LEU A 1 216 ? 20.047 7.523 13.812 1 97.06 216 LEU A C 1
ATOM 1595 O O . LEU A 1 216 ? 21.031 6.91 13.422 1 97.06 216 LEU A O 1
ATOM 1599 N N . ILE A 1 217 ? 19.594 8.664 13.219 1 98.31 217 ILE A N 1
ATOM 1600 C CA . ILE A 1 217 ? 20.297 9.289 12.109 1 98.31 217 ILE A CA 1
ATOM 1601 C C . ILE A 1 217 ? 21.406 10.195 12.656 1 98.31 217 ILE A C 1
ATOM 1603 O O . ILE A 1 217 ? 21.125 11.156 13.375 1 98.31 217 ILE A O 1
ATOM 1607 N N . ARG A 1 218 ? 22.672 9.984 12.328 1 98.25 218 ARG A N 1
ATOM 1608 C CA . ARG A 1 218 ? 23.812 10.727 12.859 1 98.25 218 ARG A CA 1
ATOM 1609 C C . ARG A 1 218 ? 24.516 11.523 11.758 1 98.25 218 ARG A C 1
ATOM 1611 O O . ARG A 1 218 ? 24.344 11.234 10.57 1 98.25 218 ARG A O 1
ATOM 1618 N N . PRO A 1 219 ? 25.25 12.477 12.156 1 98.56 219 PRO A N 1
ATOM 1619 C CA . PRO A 1 219 ? 25.891 13.352 11.172 1 98.56 219 PRO A CA 1
ATOM 1620 C C . PRO A 1 219 ? 26.75 12.586 10.172 1 98.56 219 PRO A C 1
ATOM 1622 O O . PRO A 1 219 ? 26.766 12.914 8.984 1 98.56 219 PRO A O 1
ATOM 1625 N N . GLU A 1 220 ? 27.438 11.578 10.578 1 98.38 220 GLU A N 1
ATOM 1626 C CA . GLU A 1 220 ? 28.375 10.852 9.719 1 98.38 220 GLU A CA 1
ATOM 1627 C C . GLU A 1 220 ? 27.641 10.039 8.664 1 98.38 220 GLU A C 1
ATOM 1629 O O . GLU A 1 220 ? 28.25 9.547 7.711 1 98.38 220 GLU A O 1
ATOM 1634 N N . ASP A 1 221 ? 26.281 9.93 8.859 1 98.06 221 ASP A N 1
ATOM 1635 C CA . ASP A 1 221 ? 25.484 9.109 7.949 1 98.06 221 ASP A CA 1
ATOM 1636 C C . ASP A 1 221 ? 24.812 9.969 6.879 1 98.06 221 ASP A C 1
ATOM 1638 O O . ASP A 1 221 ? 24.188 9.445 5.961 1 98.06 221 ASP A O 1
ATOM 1642 N N . VAL A 1 222 ? 24.969 11.273 6.926 1 98.69 222 VAL A N 1
ATOM 1643 C CA . VAL A 1 222 ? 24.172 12.148 6.082 1 98.69 222 VAL A CA 1
ATOM 1644 C C . VAL A 1 222 ? 25.047 12.734 4.969 1 98.69 222 VAL A C 1
ATOM 1646 O O . VAL A 1 222 ? 26.125 13.25 5.23 1 98.69 222 VAL A O 1
ATOM 1649 N N . LYS A 1 223 ? 24.516 12.586 3.777 1 97.94 223 LYS A N 1
ATOM 1650 C CA . LYS A 1 223 ? 25.125 13.242 2.619 1 97.94 223 LYS A CA 1
ATOM 1651 C C . LYS A 1 223 ? 25.062 14.758 2.746 1 97.94 223 LYS A C 1
ATOM 1653 O O . LYS A 1 223 ? 24 15.32 3.047 1 97.94 223 LYS A O 1
ATOM 1658 N N . PRO A 1 224 ? 26.266 15.461 2.619 1 98.06 224 PRO A N 1
ATOM 1659 C CA . PRO A 1 224 ? 26.188 16.922 2.66 1 98.06 224 PRO A CA 1
ATOM 1660 C C . PRO A 1 224 ? 25.156 17.484 1.69 1 98.06 224 PRO A C 1
ATOM 1662 O O . PRO A 1 224 ? 25.109 17.078 0.523 1 98.06 224 PRO A O 1
ATOM 1665 N N . GLY A 1 225 ? 24.312 18.328 2.182 1 97.88 225 GLY A N 1
ATOM 1666 C CA . GLY A 1 225 ? 23.328 18.984 1.332 1 97.88 225 GLY A CA 1
ATOM 1667 C C . GLY A 1 225 ? 21.984 18.266 1.312 1 97.88 225 GLY A C 1
ATOM 1668 O O . GLY A 1 225 ? 21.016 18.766 0.754 1 97.88 225 GLY A O 1
ATOM 1669 N N . ALA A 1 226 ? 21.828 17.109 1.942 1 98.75 226 ALA A N 1
ATOM 1670 C CA . ALA A 1 226 ? 20.609 16.297 1.936 1 98.75 226 ALA A CA 1
ATOM 1671 C C . ALA A 1 226 ? 19.5 16.984 2.729 1 98.75 226 ALA A C 1
ATOM 1673 O O . ALA A 1 226 ? 19.766 17.812 3.6 1 98.75 226 ALA A O 1
ATOM 1674 N N . ALA A 1 227 ? 18.297 16.703 2.363 1 98.88 227 ALA A N 1
ATOM 1675 C CA . ALA A 1 227 ? 17.156 17.062 3.189 1 98.88 227 ALA A CA 1
ATOM 1676 C C . ALA A 1 227 ? 16.797 15.953 4.172 1 98.88 227 ALA A C 1
ATOM 1678 O O . ALA A 1 227 ? 16.656 14.797 3.777 1 98.88 227 ALA A O 1
ATOM 1679 N N . VAL A 1 228 ? 16.719 16.297 5.445 1 98.81 228 VAL A N 1
ATOM 1680 C CA . VAL A 1 228 ? 16.438 15.312 6.488 1 98.81 228 VAL A CA 1
ATOM 1681 C C . VAL A 1 228 ? 15.164 15.695 7.234 1 98.81 228 VAL A C 1
ATOM 1683 O O . VAL A 1 228 ? 15.086 16.781 7.828 1 98.81 228 VAL A O 1
ATOM 1686 N N . LEU A 1 229 ? 14.164 14.852 7.148 1 98.75 229 LEU A N 1
ATOM 1687 C CA . LEU A 1 229 ? 12.906 15.086 7.848 1 98.75 229 LEU A CA 1
ATOM 1688 C C . LEU A 1 229 ? 12.781 14.188 9.07 1 98.75 229 LEU A C 1
ATOM 1690 O O . LEU A 1 229 ? 12.727 12.961 8.938 1 98.75 229 LEU A O 1
ATOM 1694 N N . ASP A 1 230 ? 12.742 14.789 10.227 1 98.12 230 ASP A N 1
ATOM 1695 C CA . ASP A 1 230 ? 12.617 14.094 11.5 1 98.12 230 ASP A CA 1
ATOM 1696 C C . ASP A 1 230 ? 11.156 13.891 11.875 1 98.12 230 ASP A C 1
ATOM 1698 O O . ASP A 1 230 ? 10.484 14.82 12.32 1 98.12 230 ASP A O 1
ATOM 1702 N N . VAL A 1 231 ? 10.688 12.672 11.734 1 97 231 VAL A N 1
ATOM 1703 C CA . VAL A 1 231 ? 9.273 12.383 11.922 1 97 231 VAL A CA 1
ATOM 1704 C C . VAL A 1 231 ? 9.078 11.5 13.148 1 97 231 VAL A C 1
ATOM 1706 O O . VAL A 1 231 ? 8.062 11.602 13.844 1 97 231 VAL A O 1
ATOM 1709 N N . GLY A 1 232 ? 10.039 10.625 13.414 1 94.12 232 GLY A N 1
ATOM 1710 C CA . GLY A 1 232 ? 9.922 9.703 14.523 1 94.12 232 GLY A CA 1
ATOM 1711 C C . GLY A 1 232 ? 9.891 10.391 15.875 1 94.12 232 GLY A C 1
ATOM 1712 O O . GLY A 1 232 ? 10.492 11.453 16.047 1 94.12 232 GLY A O 1
ATOM 1713 N N . VAL A 1 233 ? 9.211 9.773 16.812 1 91.38 233 VAL A N 1
ATOM 1714 C CA . VAL A 1 233 ? 9.086 10.328 18.156 1 91.38 233 VAL A CA 1
ATOM 1715 C C . VAL A 1 233 ? 9.445 9.273 19.188 1 91.38 233 VAL A C 1
ATOM 1717 O O . VAL A 1 233 ? 8.961 8.141 19.125 1 91.38 233 VAL A O 1
ATOM 1720 N N . SER A 1 234 ? 10.344 9.641 19.938 1 91.69 234 SER A N 1
ATOM 1721 C CA . SER A 1 234 ? 10.711 8.867 21.125 1 91.69 234 SER A CA 1
ATOM 1722 C C . SER A 1 234 ? 10.594 9.703 22.391 1 91.69 234 SER A C 1
ATOM 1724 O O . SER A 1 234 ? 10.273 10.891 22.328 1 91.69 234 SER A O 1
ATOM 1726 N N . ARG A 1 235 ? 10.609 9.039 23.5 1 90.19 235 ARG A N 1
ATOM 1727 C CA . ARG A 1 235 ? 10.633 9.727 24.781 1 90.19 235 ARG A CA 1
ATOM 1728 C C . ARG A 1 235 ? 11.914 9.422 25.547 1 90.19 235 ARG A C 1
ATOM 1730 O O . ARG A 1 235 ? 12.336 8.266 25.625 1 90.19 235 ARG A O 1
ATOM 1737 N N . SER A 1 236 ? 12.539 10.516 26 1 89.5 236 SER A N 1
ATOM 1738 C CA . SER A 1 236 ? 13.734 10.336 26.812 1 89.5 236 SER A CA 1
ATOM 1739 C C . SER A 1 236 ? 13.375 9.805 28.203 1 89.5 236 SER A C 1
ATOM 1741 O O . SER A 1 236 ? 12.195 9.688 28.547 1 89.5 236 SER A O 1
ATOM 1743 N N . ALA A 1 237 ? 14.523 9.469 29 1 87.19 237 ALA A N 1
ATOM 1744 C CA . ALA A 1 237 ? 14.367 8.992 30.375 1 87.19 237 ALA A CA 1
ATOM 1745 C C . ALA A 1 237 ? 13.609 10.016 31.219 1 87.19 237 ALA A C 1
ATOM 1747 O O . ALA A 1 237 ? 12.898 9.648 32.156 1 87.19 237 ALA A O 1
ATOM 1748 N N . GLU A 1 238 ? 13.664 11.289 30.828 1 90.12 238 GLU A N 1
ATOM 1749 C CA . GLU A 1 238 ? 13.031 12.391 31.547 1 90.12 238 GLU A CA 1
ATOM 1750 C C . GLU A 1 238 ? 11.648 12.695 30.969 1 90.12 238 GLU A C 1
ATOM 1752 O O . GLU A 1 238 ? 11.008 13.664 31.375 1 90.12 238 GLU A O 1
ATOM 1757 N N . GLY A 1 239 ? 11.258 11.977 30 1 86.5 239 GLY A N 1
ATOM 1758 C CA . GLY A 1 239 ? 9.922 12.141 29.438 1 86.5 239 GLY A CA 1
ATOM 1759 C C . GLY A 1 239 ? 9.867 13.172 28.328 1 86.5 239 GLY A C 1
ATOM 1760 O O . GLY A 1 239 ? 8.789 13.5 27.828 1 86.5 239 GLY A O 1
ATOM 1761 N N . LYS A 1 240 ? 11.047 13.555 28.016 1 88.44 240 LYS A N 1
ATOM 1762 C CA . LYS A 1 240 ? 11.094 14.562 26.969 1 88.44 240 LYS A CA 1
ATOM 1763 C C . LYS A 1 240 ? 11.008 13.922 25.578 1 88.44 240 LYS A C 1
ATOM 1765 O O . LYS A 1 240 ? 11.594 12.867 25.344 1 88.44 240 LYS A O 1
ATOM 1770 N N . ILE A 1 241 ? 10.281 14.578 24.656 1 88.94 241 ILE A N 1
ATOM 1771 C CA . ILE A 1 241 ? 10.164 14.109 23.281 1 88.94 241 ILE A CA 1
ATOM 1772 C C . ILE A 1 241 ? 11.492 14.273 22.562 1 88.94 241 ILE A C 1
ATOM 1774 O O . ILE A 1 241 ? 12.117 15.336 22.641 1 88.94 241 ILE A O 1
ATOM 1778 N N . VAL A 1 242 ? 11.953 13.211 21.969 1 93.81 242 VAL A N 1
ATOM 1779 C CA . VAL A 1 242 ? 13.195 13.203 21.203 1 93.81 242 VAL A CA 1
ATOM 1780 C C . VAL A 1 242 ? 12.953 12.602 19.828 1 93.81 242 VAL A C 1
ATOM 1782 O O . VAL A 1 242 ? 12.258 11.594 19.703 1 93.81 242 VAL A O 1
ATOM 1785 N N . GLY A 1 243 ? 13.477 13.195 18.812 1 95.81 243 GLY A N 1
ATOM 1786 C CA . GLY A 1 243 ? 13.312 12.703 17.453 1 95.81 243 GLY A CA 1
ATOM 1787 C C . GLY A 1 243 ? 14.344 11.656 17.062 1 95.81 243 GLY A C 1
ATOM 1788 O O . GLY A 1 243 ? 15.18 11.273 17.891 1 95.81 243 GLY A O 1
ATOM 1789 N N . ASP A 1 244 ? 14.258 11.18 15.852 1 97.12 244 ASP A N 1
ATOM 1790 C CA . ASP A 1 244 ? 15.141 10.156 15.32 1 97.12 244 ASP A CA 1
ATOM 1791 C C . ASP A 1 244 ? 16.469 10.758 14.875 1 97.12 244 ASP A C 1
ATOM 1793 O O . ASP A 1 244 ? 17.453 10.031 14.672 1 97.12 244 ASP A O 1
ATOM 1797 N N . VAL A 1 245 ? 16.531 12.117 14.703 1 98.19 245 VAL A N 1
ATOM 1798 C CA . VAL A 1 245 ? 17.688 12.766 14.062 1 98.19 245 VAL A CA 1
ATOM 1799 C C . VAL A 1 245 ? 18.547 13.438 15.117 1 98.19 245 VAL A C 1
ATOM 1801 O O . VAL A 1 245 ? 18.078 14.266 15.898 1 98.19 245 VAL A O 1
ATOM 1804 N N . HIS A 1 246 ? 19.797 13.07 15.18 1 97.75 246 HIS A N 1
ATOM 1805 C CA . HIS A 1 246 ? 20.781 13.711 16.062 1 97.75 246 HIS A CA 1
ATOM 1806 C C . HIS A 1 246 ? 20.938 15.188 15.734 1 97.75 246 HIS A C 1
ATOM 1808 O O . HIS A 1 246 ? 20.984 15.57 14.562 1 97.75 246 HIS A O 1
ATOM 1814 N N . PRO A 1 247 ? 21.016 16.047 16.75 1 96.31 247 PRO A N 1
ATOM 1815 C CA . PRO A 1 247 ? 21.109 17.484 16.516 1 96.31 247 PRO A CA 1
ATOM 1816 C C . PRO A 1 247 ? 22.297 17.875 15.633 1 96.31 247 PRO A C 1
ATOM 1818 O O . PRO A 1 247 ? 22.219 18.844 14.875 1 96.31 247 PRO A O 1
ATOM 1821 N N . GLY A 1 248 ? 23.391 17.125 15.648 1 97.62 248 GLY A N 1
ATOM 1822 C CA . GLY A 1 248 ? 24.578 17.391 14.867 1 97.62 248 GLY A CA 1
ATOM 1823 C C . GLY A 1 248 ? 24.344 17.297 13.367 1 97.62 248 GLY A C 1
ATOM 1824 O O . GLY A 1 248 ? 25.172 17.766 12.57 1 97.62 248 GLY A O 1
ATOM 1825 N N . VAL A 1 249 ? 23.266 16.703 12.953 1 98.25 249 VAL A N 1
ATOM 1826 C CA . VAL A 1 249 ? 22.938 16.562 11.539 1 98.25 249 VAL A CA 1
ATOM 1827 C C . VAL A 1 249 ? 22.75 17.922 10.898 1 98.25 249 VAL A C 1
ATOM 1829 O O . VAL A 1 249 ? 23 18.109 9.703 1 98.25 249 VAL A O 1
ATOM 1832 N N . ALA A 1 250 ? 22.391 18.922 11.664 1 97.44 250 ALA A N 1
ATOM 1833 C CA . ALA A 1 250 ? 22.172 20.281 11.18 1 97.44 250 ALA A CA 1
ATOM 1834 C C . ALA A 1 250 ? 23.453 20.875 10.586 1 97.44 250 ALA A C 1
ATOM 1836 O O . ALA A 1 250 ? 23.406 21.781 9.766 1 97.44 250 ALA A O 1
ATOM 1837 N N . GLU A 1 251 ? 24.562 20.344 10.969 1 97.56 251 GLU A N 1
ATOM 1838 C CA . GLU A 1 251 ? 25.844 20.875 10.516 1 97.56 251 GLU A CA 1
ATOM 1839 C C . GLU A 1 251 ? 26.25 20.266 9.172 1 97.56 251 GLU A C 1
ATOM 1841 O O . GLU A 1 251 ? 27.188 20.75 8.523 1 97.56 251 GLU A O 1
ATOM 1846 N N . VAL A 1 252 ? 25.547 19.266 8.719 1 98.31 252 VAL A N 1
ATOM 1847 C CA . VAL A 1 252 ? 25.922 18.562 7.5 1 98.31 252 VAL A CA 1
ATOM 1848 C C . VAL A 1 252 ? 24.828 18.688 6.461 1 98.31 252 VAL A C 1
ATOM 1850 O O . VAL A 1 252 ? 25.094 18.922 5.281 1 98.31 252 VAL A O 1
ATOM 1853 N N . ALA A 1 253 ? 23.594 18.625 6.832 1 98.5 253 ALA A N 1
ATOM 1854 C CA . ALA A 1 253 ? 22.438 18.594 5.949 1 98.5 253 ALA A CA 1
ATOM 1855 C C . ALA A 1 253 ? 22.203 19.953 5.297 1 98.5 253 ALA A C 1
ATOM 1857 O O . ALA A 1 253 ? 22.609 20.984 5.836 1 98.5 253 ALA A O 1
ATOM 1858 N N . GLY A 1 254 ? 21.609 19.906 4.117 1 98.56 254 GLY A N 1
ATOM 1859 C CA . GLY A 1 254 ? 21.156 21.141 3.494 1 98.56 254 GLY A CA 1
ATOM 1860 C C . GLY A 1 254 ? 19.859 21.672 4.074 1 98.56 254 GLY A C 1
ATOM 1861 O O . GLY A 1 254 ? 19.656 22.875 4.156 1 98.56 254 GLY A O 1
ATOM 1862 N N . TRP A 1 255 ? 18.969 20.734 4.402 1 98.62 255 TRP A N 1
ATOM 1863 C CA . TRP A 1 255 ? 17.672 21.031 4.98 1 98.62 255 TRP A CA 1
ATOM 1864 C C . TRP A 1 255 ? 17.375 20.109 6.152 1 98.62 255 TRP A C 1
ATOM 1866 O O . TRP A 1 255 ? 17.75 18.938 6.141 1 98.62 255 TRP A O 1
ATOM 1876 N N . ILE A 1 256 ? 16.625 20.609 7.137 1 98.25 256 ILE A N 1
ATOM 1877 C CA . ILE A 1 256 ? 16.188 19.766 8.234 1 98.25 256 ILE A CA 1
ATOM 1878 C C . ILE A 1 256 ? 14.773 20.172 8.664 1 98.25 256 ILE A C 1
ATOM 1880 O O . ILE A 1 256 ? 14.477 21.375 8.773 1 98.25 256 ILE A O 1
ATOM 1884 N N . SER A 1 257 ? 13.867 19.25 8.719 1 97.56 257 SER A N 1
ATOM 1885 C CA . SER A 1 257 ? 12.609 19.438 9.422 1 97.56 257 SER A CA 1
ATOM 1886 C C . SER A 1 257 ? 12.758 19.172 10.922 1 97.56 257 SER A C 1
ATOM 1888 O O . SER A 1 257 ? 13.008 18.031 11.328 1 97.56 257 SER A O 1
ATOM 1890 N N . PRO A 1 258 ? 12.594 20.141 11.641 1 90.75 258 PRO A N 1
ATOM 1891 C CA . PRO A 1 258 ? 12.812 19.906 13.07 1 90.75 258 PRO A CA 1
ATOM 1892 C C . PRO A 1 258 ? 11.68 19.109 13.719 1 90.75 258 PRO A C 1
ATOM 1894 O O . PRO A 1 258 ? 10.578 19.031 13.164 1 90.75 258 PRO A O 1
ATOM 1897 N N . ASN A 1 259 ? 11.906 18.516 14.867 1 91.12 259 ASN A N 1
ATOM 1898 C CA . ASN A 1 259 ? 10.945 17.859 15.734 1 91.12 259 ASN A CA 1
ATOM 1899 C C . ASN A 1 259 ? 11.055 18.344 17.172 1 91.12 259 ASN A C 1
ATOM 1901 O O . ASN A 1 259 ? 12.023 18.016 17.875 1 91.12 259 ASN A O 1
ATOM 1905 N N . PRO A 1 260 ? 10.203 19.172 17.609 1 89.88 260 PRO A N 1
ATOM 1906 C CA . PRO A 1 260 ? 8.922 19.562 17.016 1 89.88 260 PRO A CA 1
ATOM 1907 C C . PRO A 1 260 ? 9.062 20.703 16.016 1 89.88 260 PRO A C 1
ATOM 1909 O O . PRO A 1 260 ? 10.141 21.281 15.883 1 89.88 260 PRO A O 1
ATOM 1912 N N . GLY A 1 261 ? 7.934 20.938 15.18 1 93.75 261 GLY A N 1
ATOM 1913 C CA . GLY A 1 261 ? 7.824 22.141 14.375 1 93.75 261 GLY A CA 1
ATOM 1914 C C . GLY A 1 261 ? 7.984 21.891 12.891 1 93.75 261 GLY A C 1
ATOM 1915 O O . GLY A 1 261 ? 7.809 22.797 12.07 1 93.75 261 GLY A O 1
ATOM 1916 N N . GLY A 1 262 ? 8.367 20.703 12.57 1 95.5 262 GLY A N 1
ATOM 1917 C CA . GLY A 1 262 ? 8.492 20.328 11.172 1 95.5 262 GLY A CA 1
ATOM 1918 C C . GLY A 1 262 ? 7.27 19.609 10.641 1 95.5 262 GLY A C 1
ATOM 1919 O O . GLY A 1 262 ? 6.273 20.234 10.281 1 95.5 262 GLY A O 1
ATOM 1920 N N . VAL A 1 263 ? 7.242 18.266 10.719 1 96.75 263 VAL A N 1
ATOM 1921 C CA . VAL A 1 263 ? 6.207 17.453 10.086 1 96.75 263 VAL A CA 1
ATOM 1922 C C . VAL A 1 263 ? 4.953 17.438 10.961 1 96.75 263 VAL A C 1
ATOM 1924 O O . VAL A 1 263 ? 3.834 17.375 10.445 1 96.75 263 VAL A O 1
ATOM 1927 N N . GLY A 1 264 ? 5.074 17.531 12.258 1 93.38 264 GLY A N 1
ATOM 1928 C CA . GLY A 1 264 ? 3.947 17.484 13.172 1 93.38 264 GLY A CA 1
ATOM 1929 C C . GLY A 1 264 ? 2.834 18.438 12.797 1 93.38 264 GLY A C 1
ATOM 1930 O O . GLY A 1 264 ? 1.707 18.016 12.531 1 93.38 264 GLY A O 1
ATOM 1931 N N . PRO A 1 265 ? 3.068 19.719 12.758 1 94.62 265 PRO A N 1
ATOM 1932 C CA . PRO A 1 265 ? 2.064 20.703 12.359 1 94.62 265 PRO A CA 1
ATOM 1933 C C . PRO A 1 265 ? 1.437 20.391 11 1 94.62 265 PRO A C 1
ATOM 1935 O O . PRO A 1 265 ? 0.257 20.672 10.781 1 94.62 265 PRO A O 1
ATOM 1938 N N . MET A 1 266 ? 2.166 19.75 10.117 1 96.94 266 MET A N 1
ATOM 1939 C CA . MET A 1 266 ? 1.682 19.438 8.773 1 96.94 266 MET A CA 1
ATOM 1940 C C . MET A 1 266 ? 0.591 18.375 8.82 1 96.94 266 MET A C 1
ATOM 1942 O O . MET A 1 266 ? -0.318 18.375 7.992 1 96.94 266 MET A O 1
ATOM 1946 N N . THR A 1 267 ? 0.705 17.422 9.781 1 94.56 267 THR A N 1
ATOM 1947 C CA . THR A 1 267 ? -0.298 16.375 9.906 1 94.56 267 THR A CA 1
ATOM 1948 C C . THR A 1 267 ? -1.684 16.969 10.125 1 94.56 267 THR A C 1
ATOM 1950 O O . THR A 1 267 ? -2.635 16.625 9.422 1 94.56 267 THR A O 1
ATOM 1953 N N . ARG A 1 268 ? -1.82 17.906 11.023 1 94.12 268 ARG A N 1
ATOM 1954 C CA . ARG A 1 268 ? -3.109 18.531 11.32 1 94.12 268 ARG A CA 1
ATOM 1955 C C . ARG A 1 268 ? -3.586 19.391 10.156 1 94.12 268 ARG A C 1
ATOM 1957 O O . ARG A 1 268 ? -4.777 19.406 9.836 1 94.12 268 ARG A O 1
ATOM 1964 N N . ALA A 1 269 ? -2.637 20.094 9.539 1 97.31 269 ALA A N 1
ATOM 1965 C CA . ALA A 1 269 ? -3.002 20.922 8.391 1 97.31 269 ALA A CA 1
ATOM 1966 C C . ALA A 1 269 ? -3.545 20.047 7.254 1 97.31 269 ALA A C 1
ATOM 1968 O O . ALA A 1 269 ? -4.547 20.406 6.625 1 97.31 269 ALA A O 1
ATOM 1969 N N . GLN A 1 270 ? -2.902 18.922 7.016 1 98.19 270 GLN A N 1
ATOM 1970 C CA . GLN A 1 270 ? -3.316 18.047 5.926 1 98.19 270 GLN A CA 1
ATOM 1971 C C . GLN A 1 270 ? -4.668 17.391 6.223 1 98.19 270 GLN A C 1
ATOM 1973 O O . GLN A 1 270 ? -5.438 17.109 5.305 1 98.19 270 GLN A O 1
ATOM 1978 N N . LEU A 1 271 ? -4.902 17.203 7.504 1 97.88 271 LEU A N 1
ATOM 1979 C CA . LEU A 1 271 ? -6.219 16.734 7.914 1 97.88 271 LEU A CA 1
ATOM 1980 C C . LEU A 1 271 ? -7.309 17.688 7.438 1 97.88 271 LEU A C 1
ATOM 1982 O O . LEU A 1 271 ? -8.305 17.25 6.848 1 97.88 271 LEU A O 1
ATOM 1986 N N . LEU A 1 272 ? -7.133 18.969 7.633 1 98.5 272 LEU A N 1
ATOM 1987 C CA . LEU A 1 272 ? -8.086 19.984 7.191 1 98.5 272 LEU A CA 1
ATOM 1988 C C . LEU A 1 272 ? -8.18 20.016 5.668 1 98.5 272 LEU A C 1
ATOM 1990 O O . LEU A 1 272 ? -9.266 20.188 5.113 1 98.5 272 LEU A O 1
ATOM 1994 N N . VAL A 1 273 ? -7.059 19.844 4.992 1 98.62 273 VAL A N 1
ATOM 1995 C CA . VAL A 1 273 ? -7.035 19.812 3.533 1 98.62 273 VAL A CA 1
ATOM 1996 C C . VAL A 1 273 ? -7.945 18.703 3.023 1 98.62 273 VAL A C 1
ATOM 1998 O O . VAL A 1 273 ? -8.773 18.922 2.137 1 98.62 273 VAL A O 1
ATOM 2001 N N . ASN A 1 274 ? -7.809 17.484 3.617 1 98.62 274 ASN A N 1
ATOM 2002 C CA . ASN A 1 274 ? -8.633 16.359 3.193 1 98.62 274 ASN A CA 1
ATOM 2003 C C . ASN A 1 274 ? -10.117 16.656 3.367 1 98.62 274 ASN A C 1
ATOM 2005 O O . ASN A 1 274 ? -10.938 16.312 2.51 1 98.62 274 ASN A O 1
ATOM 2009 N N . VAL A 1 275 ? -10.461 17.328 4.441 1 98.69 275 VAL A N 1
ATOM 2010 C CA . VAL A 1 275 ? -11.859 17.641 4.734 1 98.69 275 VAL A CA 1
ATOM 2011 C C . VAL A 1 275 ? -12.383 18.641 3.717 1 98.69 275 VAL A C 1
ATOM 2013 O O . VAL A 1 275 ? -13.469 18.469 3.156 1 98.69 275 VAL A O 1
ATOM 2016 N N . VAL A 1 276 ? -11.633 19.672 3.439 1 98.69 276 VAL A N 1
ATOM 2017 C CA . VAL A 1 276 ? -12.055 20.734 2.523 1 98.69 276 VAL A CA 1
ATOM 2018 C C . VAL A 1 276 ? -12.148 20.172 1.104 1 98.69 276 VAL A C 1
ATOM 2020 O O . VAL A 1 276 ? -13.117 20.438 0.388 1 98.69 276 VAL A O 1
ATOM 2023 N N . GLU A 1 277 ? -11.156 19.375 0.724 1 98.25 277 GLU A N 1
ATOM 2024 C CA . GLU A 1 277 ? -11.188 18.781 -0.613 1 98.25 277 GLU A CA 1
ATOM 2025 C C . GLU A 1 277 ? -12.375 17.844 -0.778 1 98.25 277 GLU A C 1
ATOM 2027 O O . GLU A 1 277 ? -12.977 17.781 -1.853 1 98.25 277 GLU A O 1
ATOM 2032 N N . ALA A 1 278 ? -12.672 17.109 0.261 1 97.94 278 ALA A N 1
ATOM 2033 C CA . ALA A 1 278 ? -13.859 16.25 0.214 1 97.94 278 ALA A CA 1
ATOM 2034 C C . ALA A 1 278 ? -15.125 17.078 0 1 97.94 278 ALA A C 1
ATOM 2036 O O . ALA A 1 278 ? -15.984 16.719 -0.807 1 97.94 278 ALA A O 1
ATOM 2037 N N . ALA A 1 279 ? -15.242 18.172 0.702 1 98.12 279 ALA A N 1
ATOM 2038 C CA . ALA A 1 279 ? -16.391 19.062 0.546 1 98.12 279 ALA A CA 1
ATOM 2039 C C . ALA A 1 279 ? -16.438 19.641 -0.866 1 98.12 279 ALA A C 1
ATOM 2041 O O . ALA A 1 279 ? -17.516 19.734 -1.46 1 98.12 279 ALA A O 1
ATOM 2042 N N . GLU A 1 280 ? -15.281 20 -1.374 1 98.12 280 GLU A N 1
ATOM 2043 C CA . GLU A 1 280 ? -15.203 20.562 -2.717 1 98.12 280 GLU A CA 1
ATOM 2044 C C . GLU A 1 280 ? -15.656 19.562 -3.77 1 98.12 280 GLU A C 1
ATOM 2046 O O . GLU A 1 280 ? -16.297 19.922 -4.754 1 98.12 280 GLU A O 1
ATOM 2051 N N . ARG A 1 281 ? -15.336 18.297 -3.596 1 94.69 281 ARG A N 1
ATOM 2052 C CA . ARG A 1 281 ? -15.742 17.25 -4.523 1 94.69 281 ARG A CA 1
ATOM 2053 C C . ARG A 1 281 ? -17.25 17.078 -4.523 1 94.69 281 ARG A C 1
ATOM 2055 O O . ARG A 1 281 ? 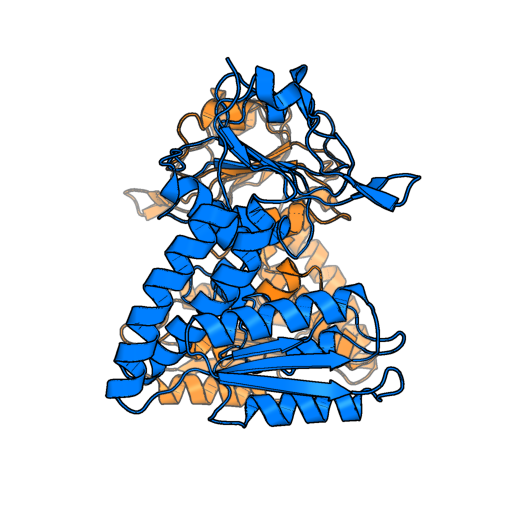-17.844 16.672 -5.527 1 94.69 281 ARG A O 1
ATOM 2062 N N . SER A 1 282 ? -17.859 17.375 -3.418 1 91 282 SER A N 1
ATOM 2063 C CA . SER A 1 282 ? -19.297 17.188 -3.279 1 91 282 SER A CA 1
ATOM 2064 C C . SER A 1 282 ? -20.062 18.266 -4.02 1 91 282 SER A C 1
ATOM 2066 O O . SER A 1 282 ? -21.266 18.109 -4.297 1 91 282 SER A O 1
ATOM 2068 N N . VAL A 1 283 ? -19.5 19.438 -4.309 1 90.19 283 VAL A N 1
ATOM 2069 C CA . VAL A 1 283 ? -20.234 20.531 -4.957 1 90.19 283 VAL A CA 1
ATOM 2070 C C . VAL A 1 283 ? -19.797 20.641 -6.414 1 90.19 283 VAL A C 1
ATOM 2072 O O . VAL A 1 283 ? -20.359 21.438 -7.172 1 90.19 283 VAL A O 1
ATOM 2075 N N . GLY A 1 284 ? -18.969 19.75 -7.113 1 77.81 284 GLY A N 1
ATOM 2076 C CA . GLY A 1 284 ? -18.562 19.766 -8.516 1 77.81 284 GLY A CA 1
ATOM 2077 C C . GLY A 1 284 ? -17.453 20.766 -8.805 1 77.81 284 GLY A C 1
ATOM 2078 O O . GLY A 1 284 ? -17.297 21.734 -8.078 1 77.81 284 GLY A O 1
ATOM 2079 N N . MET B 1 1 ? 29.359 -19.766 -13.891 1 68.56 1 MET B N 1
ATOM 2080 C CA . MET B 1 1 ? 28.422 -20.812 -13.461 1 68.56 1 MET B CA 1
ATOM 2081 C C . MET B 1 1 ? 26.984 -20.422 -13.812 1 68.56 1 MET B C 1
ATOM 2083 O O . MET B 1 1 ? 26.641 -19.25 -13.812 1 68.56 1 MET B O 1
ATOM 2087 N N . THR B 1 2 ? 26.203 -21.406 -14.359 1 90.5 2 THR B N 1
ATOM 2088 C CA . THR B 1 2 ? 24.859 -21.156 -14.844 1 90.5 2 THR B CA 1
ATOM 2089 C C . THR B 1 2 ? 23.875 -21.047 -13.672 1 90.5 2 THR B C 1
ATOM 2091 O O . THR B 1 2 ? 23.938 -21.859 -12.742 1 90.5 2 THR B O 1
ATOM 2094 N N . ALA B 1 3 ? 23.125 -20 -13.633 1 96.5 3 ALA B N 1
ATOM 2095 C CA . ALA B 1 3 ? 22.172 -19.734 -12.562 1 96.5 3 ALA B CA 1
ATOM 2096 C C . ALA B 1 3 ? 21.25 -20.938 -12.328 1 96.5 3 ALA B C 1
ATOM 2098 O O . ALA B 1 3 ? 20.891 -21.625 -13.273 1 96.5 3 ALA B O 1
ATOM 2099 N N . GLN B 1 4 ? 20.969 -21.266 -11.094 1 98 4 GLN B N 1
ATOM 2100 C CA . GLN B 1 4 ? 19.922 -22.219 -10.766 1 98 4 GLN B CA 1
ATOM 2101 C C . GLN B 1 4 ? 18.547 -21.641 -11.07 1 98 4 GLN B C 1
ATOM 2103 O O . GLN B 1 4 ? 18.328 -20.422 -10.953 1 98 4 GLN B O 1
ATOM 2108 N N . ILE B 1 5 ? 17.672 -22.531 -11.438 1 98.12 5 ILE B N 1
ATOM 2109 C CA . ILE B 1 5 ? 16.375 -22.062 -11.898 1 98.12 5 ILE B CA 1
ATOM 2110 C C . ILE B 1 5 ? 15.367 -22.094 -10.742 1 98.12 5 ILE B C 1
ATOM 2112 O O . ILE B 1 5 ? 15.227 -23.094 -10.055 1 98.12 5 ILE B O 1
ATOM 2116 N N . LEU B 1 6 ? 14.773 -20.969 -10.414 1 98.44 6 LEU B N 1
ATOM 2117 C CA . LEU B 1 6 ? 13.562 -20.938 -9.602 1 98.44 6 LEU B CA 1
ATOM 2118 C C . LEU B 1 6 ? 12.359 -21.438 -10.398 1 98.44 6 LEU B C 1
ATOM 2120 O O . LEU B 1 6 ? 11.688 -20.656 -11.07 1 98.44 6 LEU B O 1
ATOM 2124 N N . ASP B 1 7 ? 12.055 -22.656 -10.25 1 98.25 7 ASP B N 1
ATOM 2125 C CA . ASP B 1 7 ? 11.109 -23.375 -11.102 1 98.25 7 ASP B CA 1
ATOM 2126 C C . ASP B 1 7 ? 9.672 -23.156 -10.625 1 98.25 7 ASP B C 1
ATOM 2128 O O . ASP B 1 7 ? 9.211 -23.828 -9.703 1 98.25 7 ASP B O 1
ATOM 2132 N N . GLY B 1 8 ? 9.008 -22.234 -11.328 1 98.12 8 GLY B N 1
ATOM 2133 C CA . GLY B 1 8 ? 7.645 -21.906 -10.953 1 98.12 8 GLY B CA 1
ATOM 2134 C C . GLY B 1 8 ? 6.656 -23.016 -11.25 1 98.12 8 GLY B C 1
ATOM 2135 O O . GLY B 1 8 ? 5.684 -23.203 -10.523 1 98.12 8 GLY B O 1
ATOM 2136 N N . LYS B 1 9 ? 6.898 -23.766 -12.289 1 97.25 9 LYS B N 1
ATOM 2137 C CA . LYS B 1 9 ? 6.008 -24.875 -12.648 1 97.25 9 LYS B CA 1
ATOM 2138 C C . LYS B 1 9 ? 6.035 -25.969 -11.594 1 97.25 9 LYS B C 1
ATOM 2140 O O . LYS B 1 9 ? 4.988 -26.422 -11.133 1 97.25 9 LYS B O 1
ATOM 2145 N N . ALA B 1 10 ? 7.273 -26.359 -11.258 1 98.06 10 ALA B N 1
ATOM 2146 C CA . ALA B 1 10 ? 7.422 -27.391 -10.234 1 98.06 10 ALA B CA 1
ATOM 2147 C C . ALA B 1 10 ? 6.832 -26.938 -8.898 1 98.06 10 ALA B C 1
ATOM 2149 O O . ALA B 1 10 ? 6.184 -27.703 -8.203 1 98.06 10 ALA B O 1
ATOM 2150 N N . THR B 1 11 ? 7.062 -25.672 -8.57 1 98.44 11 THR B N 1
ATOM 2151 C CA . THR B 1 11 ? 6.551 -25.141 -7.312 1 98.44 11 THR B CA 1
ATOM 2152 C C . THR B 1 11 ? 5.023 -25.078 -7.336 1 98.44 11 THR B C 1
ATOM 2154 O O . THR B 1 11 ? 4.371 -25.453 -6.363 1 98.44 11 THR B O 1
ATOM 2157 N N . ALA B 1 12 ? 4.445 -24.625 -8.438 1 98 12 ALA B N 1
ATOM 2158 C CA . ALA B 1 12 ? 2.994 -24.578 -8.586 1 98 12 ALA B CA 1
ATOM 2159 C C . ALA B 1 12 ? 2.385 -25.969 -8.445 1 98 12 ALA B C 1
ATOM 2161 O O . ALA B 1 12 ? 1.348 -26.141 -7.797 1 98 12 ALA B O 1
ATOM 2162 N N . ALA B 1 13 ? 3.031 -26.969 -9.031 1 97.94 13 ALA B N 1
ATOM 2163 C CA . ALA B 1 13 ? 2.549 -28.344 -8.938 1 97.94 13 ALA B CA 1
ATOM 2164 C C . ALA B 1 13 ? 2.549 -28.828 -7.492 1 97.94 13 ALA B C 1
ATOM 2166 O O . ALA B 1 13 ? 1.606 -29.484 -7.051 1 97.94 13 ALA B O 1
ATOM 2167 N N . ALA B 1 14 ? 3.625 -28.484 -6.781 1 98.38 14 ALA B N 1
ATOM 2168 C CA . ALA B 1 14 ? 3.707 -28.859 -5.375 1 98.38 14 ALA B CA 1
ATOM 2169 C C . ALA B 1 14 ? 2.598 -28.203 -4.562 1 98.38 14 ALA B C 1
ATOM 2171 O O . ALA B 1 14 ? 1.99 -28.828 -3.697 1 98.38 14 ALA B O 1
ATOM 2172 N N . ILE B 1 15 ? 2.33 -26.922 -4.836 1 98.44 15 ILE B N 1
ATOM 2173 C CA . ILE B 1 15 ? 1.269 -26.203 -4.148 1 98.44 15 ILE B CA 1
ATOM 2174 C C . ILE B 1 15 ? -0.078 -26.859 -4.438 1 98.44 15 ILE B C 1
ATOM 2176 O O . ILE B 1 15 ? -0.876 -27.078 -3.523 1 98.44 15 ILE B O 1
ATOM 2180 N N . LYS B 1 16 ? -0.319 -27.234 -5.668 1 98.19 16 LYS B N 1
ATOM 2181 C CA . LYS B 1 16 ? -1.589 -27.844 -6.047 1 98.19 16 LYS B CA 1
ATOM 2182 C C . LYS B 1 16 ? -1.771 -29.188 -5.367 1 98.19 16 LYS B C 1
ATOM 2184 O O . LYS B 1 16 ? -2.883 -29.547 -4.965 1 98.19 16 LYS B O 1
ATOM 2189 N N . SER B 1 17 ? -0.67 -29.906 -5.262 1 98.31 17 SER B N 1
ATOM 2190 C CA . SER B 1 17 ? -0.733 -31.172 -4.543 1 98.31 17 SER B CA 1
ATOM 2191 C C . SER B 1 17 ? -1.154 -30.969 -3.094 1 98.31 17 SER B C 1
ATOM 2193 O O . SER B 1 17 ? -2.025 -31.672 -2.588 1 98.31 17 SER B O 1
ATOM 2195 N N . ASP B 1 18 ? -0.561 -30.031 -2.461 1 98.5 18 ASP B N 1
ATOM 2196 C CA . ASP B 1 18 ? -0.917 -29.688 -1.086 1 98.5 18 ASP B CA 1
ATOM 2197 C C . ASP B 1 18 ? -2.375 -29.25 -0.988 1 98.5 18 ASP B C 1
ATOM 2199 O O . ASP B 1 18 ? -3.098 -29.672 -0.081 1 98.5 18 ASP B O 1
ATOM 2203 N N . LEU B 1 19 ? -2.836 -28.406 -1.908 1 98.69 19 LEU B N 1
ATOM 2204 C CA . LEU B 1 19 ? -4.195 -27.875 -1.899 1 98.69 19 LEU B CA 1
ATOM 2205 C C . LEU B 1 19 ? -5.211 -29 -2.084 1 98.69 19 LEU B C 1
ATOM 2207 O O . LEU B 1 19 ? -6.309 -28.953 -1.526 1 98.69 19 LEU B O 1
ATOM 2211 N N . THR B 1 20 ? -4.836 -30.016 -2.893 1 98.62 20 THR B N 1
ATOM 2212 C CA . THR B 1 20 ? -5.723 -31.156 -3.096 1 98.62 20 THR B CA 1
ATOM 2213 C C . THR B 1 20 ? -6.074 -31.812 -1.762 1 98.62 20 THR B C 1
ATOM 2215 O O . THR B 1 20 ? -7.246 -32.094 -1.489 1 98.62 20 THR B O 1
ATOM 2218 N N . ALA B 1 21 ? -5.082 -32 -0.946 1 98.62 21 ALA B N 1
ATOM 2219 C CA . ALA B 1 21 ? -5.297 -32.594 0.372 1 98.62 21 ALA B CA 1
ATOM 2220 C C . ALA B 1 21 ? -6.133 -31.672 1.257 1 98.62 21 ALA B C 1
ATOM 2222 O O . ALA B 1 21 ? -7.035 -32.125 1.964 1 98.62 21 ALA B O 1
ATOM 2223 N N . ARG B 1 22 ? -5.871 -30.406 1.198 1 98.5 22 ARG B N 1
ATOM 2224 C CA . ARG B 1 22 ? -6.574 -29.438 2.033 1 98.5 22 ARG B CA 1
ATOM 2225 C C . ARG B 1 22 ? -8.031 -29.312 1.614 1 98.5 22 ARG B C 1
ATOM 2227 O O . ARG B 1 22 ? -8.922 -29.219 2.463 1 98.5 22 ARG B O 1
ATOM 2234 N N . VAL B 1 23 ? -8.273 -29.328 0.336 1 98.69 23 VAL B N 1
ATOM 2235 C CA . VAL B 1 23 ? -9.641 -29.25 -0.179 1 98.69 23 VAL B CA 1
ATOM 2236 C C . VAL B 1 23 ? -10.406 -30.5 0.224 1 98.69 23 VAL B C 1
ATOM 2238 O O . VAL B 1 23 ? -11.578 -30.422 0.607 1 98.69 23 VAL B O 1
ATOM 2241 N N . ALA B 1 24 ? -9.766 -31.688 0.154 1 98.25 24 ALA B N 1
ATOM 2242 C CA . ALA B 1 24 ? -10.398 -32.938 0.594 1 98.25 24 ALA B CA 1
ATOM 2243 C C . ALA B 1 24 ? -10.812 -32.844 2.061 1 98.25 24 ALA B C 1
ATOM 2245 O O . ALA B 1 24 ? -11.914 -33.281 2.43 1 98.25 24 ALA B O 1
ATOM 2246 N N . ALA B 1 25 ? -9.953 -32.281 2.857 1 98.12 25 ALA B N 1
ATOM 2247 C CA . ALA B 1 25 ? -10.242 -32.125 4.281 1 98.12 25 ALA B CA 1
ATOM 2248 C C . ALA B 1 25 ? -11.438 -31.219 4.496 1 98.12 25 ALA B C 1
ATOM 2250 O O . ALA B 1 25 ? -12.266 -31.453 5.379 1 98.12 25 ALA B O 1
ATOM 2251 N N . LEU B 1 26 ? -11.547 -30.141 3.721 1 98.38 26 LEU B N 1
ATOM 2252 C CA . LEU B 1 26 ? -12.672 -29.219 3.797 1 98.38 26 LEU B CA 1
ATOM 2253 C C . LEU B 1 26 ? -13.977 -29.906 3.414 1 98.38 26 LEU B C 1
ATOM 2255 O O . LEU B 1 26 ? -15 -29.734 4.07 1 98.38 26 LEU B O 1
ATOM 2259 N N . LYS B 1 27 ? -13.859 -30.719 2.404 1 97.31 27 LYS B N 1
ATOM 2260 C CA . LYS B 1 27 ? -15.039 -31.438 1.94 1 97.31 27 LYS B CA 1
ATOM 2261 C C . LYS B 1 27 ? -15.547 -32.406 3.014 1 97.31 27 LYS B C 1
ATOM 2263 O O . LYS B 1 27 ? -16.766 -32.594 3.156 1 97.31 27 LYS B O 1
ATOM 2268 N N . GLU B 1 28 ? -14.641 -32.969 3.742 1 97.25 28 GLU B N 1
ATOM 2269 C CA . GLU B 1 28 ? -15.023 -33.844 4.852 1 97.25 28 GLU B CA 1
ATOM 2270 C C . GLU B 1 28 ? -15.82 -33.062 5.902 1 97.25 28 GLU B C 1
ATOM 2272 O O . GLU B 1 28 ? -16.641 -33.656 6.617 1 97.25 28 GLU B O 1
ATOM 2277 N N . LYS B 1 29 ? -15.625 -31.812 5.996 1 96.81 29 LYS B N 1
ATOM 2278 C CA . LYS B 1 29 ? -16.328 -30.969 6.945 1 96.81 29 LYS B CA 1
ATOM 2279 C C . LYS B 1 29 ? -17.578 -30.344 6.309 1 96.81 29 LYS B C 1
ATOM 2281 O O . LYS B 1 29 ? -18.219 -29.469 6.895 1 96.81 29 LYS B O 1
ATOM 2286 N N . GLY B 1 30 ? -17.828 -30.672 5.016 1 96.44 30 GLY B N 1
ATOM 2287 C CA . GLY B 1 30 ? -19.031 -30.219 4.34 1 96.44 30 GLY B CA 1
ATOM 2288 C C . GLY B 1 30 ? -18.844 -28.922 3.572 1 96.44 30 GLY B C 1
ATOM 2289 O O . GLY B 1 30 ? -19.828 -28.281 3.189 1 96.44 30 GLY B O 1
ATOM 2290 N N . VAL B 1 31 ? -17.562 -28.547 3.402 1 97.56 31 VAL B N 1
ATOM 2291 C CA . VAL B 1 31 ? -17.281 -27.281 2.721 1 97.56 31 VAL B CA 1
ATOM 2292 C C . VAL B 1 31 ? -16.531 -27.562 1.426 1 97.56 31 VAL B C 1
ATOM 2294 O O . VAL B 1 31 ? -15.5 -28.234 1.435 1 97.56 31 VAL B O 1
ATOM 2297 N N . THR B 1 32 ? -17.031 -27.156 0.33 1 98 32 THR B N 1
ATOM 2298 C CA . THR B 1 32 ? -16.328 -27.172 -0.951 1 98 32 THR B CA 1
ATOM 2299 C C . THR B 1 32 ? -15.977 -25.766 -1.397 1 98 32 THR B C 1
ATOM 2301 O O . THR B 1 32 ? -16.859 -24.953 -1.689 1 98 32 THR B O 1
ATOM 2304 N N . PRO B 1 33 ? -14.703 -25.406 -1.445 1 98.69 33 PRO B N 1
ATOM 2305 C CA . PRO B 1 33 ? -14.344 -24.078 -1.947 1 98.69 33 PRO B CA 1
ATOM 2306 C C . PRO B 1 33 ? -14.773 -23.859 -3.395 1 98.69 33 PRO B C 1
ATOM 2308 O O . PRO B 1 33 ? -14.812 -24.812 -4.184 1 98.69 33 PRO B O 1
ATOM 2311 N N . GLY B 1 34 ? -15.086 -22.688 -3.744 1 98.81 34 GLY B N 1
ATOM 2312 C CA . GLY B 1 34 ? -15.477 -22.328 -5.098 1 98.81 34 GLY B CA 1
ATOM 2313 C C . GLY B 1 34 ? -14.773 -21.094 -5.617 1 98.81 34 GLY B C 1
ATOM 2314 O O . GLY B 1 34 ? -14.68 -20.078 -4.914 1 98.81 34 GLY B O 1
ATOM 2315 N N . LEU B 1 35 ? -14.227 -21.188 -6.871 1 98.75 35 LEU B N 1
ATOM 2316 C CA . LEU B 1 35 ? -13.625 -20.047 -7.559 1 98.75 35 LEU B CA 1
ATOM 2317 C C . LEU B 1 35 ? -14.531 -19.547 -8.68 1 98.75 35 LEU B C 1
ATOM 2319 O O . LEU B 1 35 ? -14.867 -20.312 -9.594 1 98.75 35 LEU B O 1
ATOM 2323 N N . GLY B 1 36 ? -14.914 -18.297 -8.547 1 98.56 36 GLY B N 1
ATOM 2324 C CA . GLY B 1 36 ? -15.672 -17.656 -9.602 1 98.56 36 GLY B CA 1
ATOM 2325 C C . GLY B 1 36 ? -14.805 -16.844 -10.547 1 98.56 36 GLY B C 1
ATOM 2326 O O . GLY B 1 36 ? -13.773 -16.297 -10.133 1 98.56 36 GLY B O 1
ATOM 2327 N N . THR B 1 37 ? -15.188 -16.781 -11.828 1 98.25 37 THR B N 1
ATOM 2328 C CA . THR B 1 37 ? -14.562 -15.891 -12.805 1 98.25 37 THR B CA 1
ATOM 2329 C C . THR B 1 37 ? -15.625 -15.148 -13.602 1 98.25 37 THR B C 1
ATOM 2331 O O . THR B 1 37 ? -16.656 -15.719 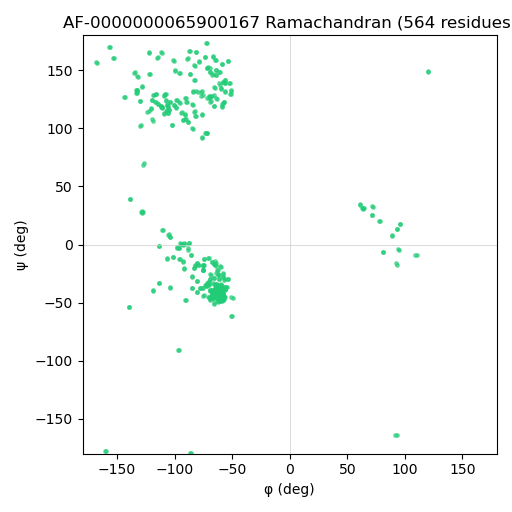-13.969 1 98.25 37 THR B O 1
ATOM 2334 N N . ILE B 1 38 ? -15.422 -13.883 -13.727 1 98.44 38 ILE B N 1
ATOM 2335 C CA . ILE B 1 38 ? -16.219 -13.086 -14.656 1 98.44 38 ILE B CA 1
ATOM 2336 C C . ILE B 1 38 ? -15.383 -12.734 -15.883 1 98.44 38 ILE B C 1
ATOM 2338 O O . ILE B 1 38 ? -14.383 -12.023 -15.773 1 98.44 38 ILE B O 1
ATOM 2342 N N . LEU B 1 39 ? -15.75 -13.258 -16.984 1 98.25 39 LEU B N 1
ATOM 2343 C CA . LEU B 1 39 ? -15.117 -12.984 -18.281 1 98.25 39 LEU B CA 1
ATOM 2344 C C . LEU B 1 39 ? -16.047 -12.188 -19.188 1 98.25 39 LEU B C 1
ATOM 2346 O O . LEU B 1 39 ? -17.156 -12.625 -19.469 1 98.25 39 LEU B O 1
ATOM 2350 N N . VAL B 1 40 ? -15.609 -10.992 -19.547 1 98 40 VAL B N 1
ATOM 2351 C CA . VAL B 1 40 ? -16.406 -10.141 -20.422 1 98 40 VAL B CA 1
ATOM 2352 C C . VAL B 1 40 ? -15.742 -10.016 -21.781 1 98 40 VAL B C 1
ATOM 2354 O O . VAL B 1 40 ? -14.633 -9.477 -21.891 1 98 40 VAL B O 1
ATOM 2357 N N . GLY B 1 41 ? -16.453 -10.5 -22.781 1 95.19 41 GLY B N 1
ATOM 2358 C CA . GLY B 1 41 ? -15.93 -10.406 -24.125 1 95.19 41 GLY B CA 1
ATOM 2359 C C . GLY B 1 41 ? -15.148 -11.641 -24.547 1 95.19 41 GLY B C 1
ATOM 2360 O O . GLY B 1 41 ? -15.297 -12.711 -23.953 1 95.19 41 GLY B O 1
ATOM 2361 N N . ASP B 1 42 ? -14.344 -11.43 -25.688 1 90.06 42 ASP B N 1
ATOM 2362 C CA . ASP B 1 42 ? -13.766 -12.609 -26.312 1 90.06 42 ASP B CA 1
ATOM 2363 C C . ASP B 1 42 ? -12.266 -12.445 -26.531 1 90.06 42 ASP B C 1
ATOM 2365 O O . ASP B 1 42 ? -11.695 -13.039 -27.438 1 90.06 42 ASP B O 1
ATOM 2369 N N . ASP B 1 43 ? -11.656 -11.625 -25.672 1 91.06 43 ASP B N 1
ATOM 2370 C CA . ASP B 1 43 ? -10.211 -11.508 -25.781 1 91.06 43 ASP B CA 1
ATOM 2371 C C . ASP B 1 43 ? -9.539 -12.875 -25.641 1 91.06 43 ASP B C 1
ATOM 2373 O O . ASP B 1 43 ? -9.719 -13.555 -24.625 1 91.06 43 ASP B O 1
ATOM 2377 N N . PRO B 1 44 ? -8.766 -13.281 -26.656 1 89.62 44 PRO B N 1
ATOM 2378 C CA . PRO B 1 44 ? -8.195 -14.633 -26.625 1 89.62 44 PRO B CA 1
ATOM 2379 C C . PRO B 1 44 ? -7.285 -14.859 -25.422 1 89.62 44 PRO B C 1
ATOM 2381 O O . PRO B 1 44 ? -7.266 -15.953 -24.859 1 89.62 44 PRO B O 1
ATOM 2384 N N . GLY B 1 45 ? -6.52 -13.859 -25.109 1 86.88 45 GLY B N 1
ATOM 2385 C CA . GLY B 1 45 ? -5.668 -13.969 -23.922 1 86.88 45 GLY B CA 1
ATOM 2386 C C . GLY B 1 45 ? -6.449 -14.188 -22.641 1 86.88 45 GLY B C 1
ATOM 2387 O O . GLY B 1 45 ? -6.121 -15.078 -21.859 1 86.88 45 GLY B O 1
ATOM 2388 N N . SER B 1 46 ? -7.453 -13.453 -22.469 1 91.19 46 SER B N 1
ATOM 2389 C CA . SER B 1 46 ? -8.312 -13.562 -21.297 1 91.19 46 SER B CA 1
ATOM 2390 C C . SER B 1 46 ? -8.992 -14.93 -21.234 1 91.19 46 SER B C 1
ATOM 2392 O O . SER B 1 46 ? -9.07 -15.547 -20.172 1 91.19 46 SER B O 1
ATOM 2394 N N . GLN B 1 47 ? -9.438 -15.375 -22.359 1 93.19 47 GLN B N 1
ATOM 2395 C CA . GLN B 1 47 ? -10.094 -16.672 -22.438 1 93.19 47 GLN B CA 1
ATOM 2396 C C . GLN B 1 47 ? -9.141 -17.797 -22.031 1 93.19 47 GLN B C 1
ATOM 2398 O O . GLN B 1 47 ? -9.516 -18.688 -21.266 1 93.19 47 GLN B O 1
ATOM 2403 N N . LYS B 1 48 ? -8.023 -17.734 -22.516 1 90.25 48 LYS B N 1
ATOM 2404 C CA . LYS B 1 48 ? -7.027 -18.75 -22.188 1 90.25 48 LYS B CA 1
ATOM 2405 C C . LYS B 1 48 ? -6.695 -18.734 -20.703 1 90.25 48 LYS B C 1
ATOM 2407 O O . LYS B 1 48 ? -6.582 -19.781 -20.078 1 90.25 48 LYS B O 1
ATOM 2412 N N . TYR B 1 49 ? -6.543 -17.531 -20.203 1 89.44 49 TYR B N 1
ATOM 2413 C CA . TYR B 1 49 ? -6.207 -17.391 -18.781 1 89.44 49 TYR B CA 1
ATOM 2414 C C . TYR B 1 49 ? -7.324 -17.938 -17.906 1 89.44 49 TYR B C 1
ATOM 2416 O O . TYR B 1 49 ? -7.066 -18.672 -16.953 1 89.44 49 TYR B O 1
ATOM 2424 N N . VAL B 1 50 ? -8.5 -17.594 -18.234 1 92.81 50 VAL B N 1
ATOM 2425 C CA . VAL B 1 50 ? -9.664 -18.047 -17.469 1 92.81 50 VAL B CA 1
ATOM 2426 C C . VAL B 1 50 ? -9.789 -19.562 -17.578 1 92.81 50 VAL B C 1
ATOM 2428 O O . VAL B 1 50 ? -10.039 -20.234 -16.578 1 92.81 50 VAL B O 1
ATOM 2431 N N . ALA B 1 51 ? -9.578 -20.078 -18.766 1 92.81 51 ALA B N 1
ATOM 2432 C CA . ALA B 1 51 ? -9.625 -21.516 -18.969 1 92.81 51 ALA B CA 1
ATOM 2433 C C . ALA B 1 51 ? -8.578 -22.219 -18.094 1 92.81 51 ALA B C 1
ATOM 2435 O O . ALA B 1 51 ? -8.844 -23.281 -17.531 1 92.81 51 ALA B O 1
ATOM 2436 N N . GLY B 1 52 ? -7.438 -21.672 -18.031 1 92.06 52 GLY B N 1
ATOM 2437 C CA . GLY B 1 52 ? -6.379 -22.203 -17.188 1 92.06 52 GLY B CA 1
ATOM 2438 C C . GLY B 1 52 ? -6.758 -22.266 -15.711 1 92.06 52 GLY B C 1
ATOM 2439 O O . GLY B 1 52 ? -6.488 -23.25 -15.031 1 92.06 52 GLY B O 1
ATOM 2440 N N . LYS B 1 53 ? -7.406 -21.266 -15.227 1 94.38 53 LYS B N 1
ATOM 2441 C CA . LYS B 1 53 ? -7.859 -21.203 -13.844 1 94.38 53 LYS B CA 1
ATOM 2442 C C . LYS B 1 53 ? -8.852 -22.328 -13.539 1 94.38 53 LYS B C 1
ATOM 2444 O O . LYS B 1 53 ? -8.766 -22.984 -12.5 1 94.38 53 LYS B O 1
ATOM 2449 N N . HIS B 1 54 ? -9.742 -22.562 -14.461 1 94.44 54 HIS B N 1
ATOM 2450 C CA . HIS B 1 54 ? -10.75 -23.578 -14.25 1 94.44 54 HIS B CA 1
ATOM 2451 C C . HIS B 1 54 ? -10.148 -24.984 -14.328 1 94.44 54 HIS B C 1
ATOM 2453 O O . HIS B 1 54 ? -10.555 -25.875 -13.594 1 94.44 54 HIS B O 1
ATOM 2459 N N . ARG B 1 55 ? -9.188 -25.141 -15.195 1 95.12 55 ARG B N 1
ATOM 2460 C CA . ARG B 1 55 ? -8.469 -26.406 -15.242 1 95.12 55 ARG B CA 1
ATOM 2461 C C . ARG B 1 55 ? -7.754 -26.672 -13.922 1 95.12 55 ARG B C 1
ATOM 2463 O O . ARG B 1 55 ? -7.797 -27.797 -13.414 1 95.12 55 ARG B O 1
ATOM 2470 N N . ASP B 1 56 ? -7.137 -25.672 -13.406 1 95.81 56 ASP B N 1
ATOM 2471 C CA . ASP B 1 56 ? -6.453 -25.797 -12.125 1 95.81 56 ASP B CA 1
ATOM 2472 C C . ASP B 1 56 ? -7.43 -26.172 -11.008 1 95.81 56 ASP B C 1
ATOM 2474 O O . ASP B 1 56 ? -7.121 -26.984 -10.148 1 95.81 56 ASP B O 1
ATOM 2478 N N . CYS B 1 57 ? -8.602 -25.578 -11.016 1 96.88 57 CYS B N 1
ATOM 2479 C CA . CYS B 1 57 ? -9.633 -25.875 -10.039 1 96.88 57 CYS B CA 1
ATOM 2480 C C . CYS B 1 57 ? -10.008 -27.344 -10.07 1 96.88 57 CYS B C 1
ATOM 2482 O O . CYS B 1 57 ? -10.086 -28 -9.023 1 96.88 57 CYS B O 1
ATOM 2484 N N . ALA B 1 58 ? -10.203 -27.828 -11.289 1 96.38 58 ALA B N 1
ATOM 2485 C CA . ALA B 1 58 ? -10.578 -29.219 -11.461 1 96.38 58 ALA B CA 1
ATOM 2486 C C . ALA B 1 58 ? -9.5 -30.156 -10.906 1 96.38 58 ALA B C 1
ATOM 2488 O O . ALA B 1 58 ? -9.805 -31.172 -10.297 1 96.38 58 ALA B O 1
ATOM 2489 N N . GLN B 1 59 ? -8.32 -29.781 -11.055 1 96.5 59 GLN B N 1
ATOM 2490 C CA . GLN B 1 59 ? -7.188 -30.578 -10.609 1 96.5 59 GLN B CA 1
ATOM 2491 C C . GLN B 1 59 ? -7.168 -30.703 -9.086 1 96.5 59 GLN B C 1
ATOM 2493 O O . GLN B 1 59 ? -6.809 -31.75 -8.547 1 96.5 59 GLN B O 1
ATOM 2498 N N . VAL B 1 60 ? -7.609 -29.672 -8.352 1 97.88 60 VAL B N 1
ATOM 2499 C CA . VAL B 1 60 ? -7.398 -29.625 -6.91 1 97.88 60 VAL B CA 1
ATOM 2500 C C . VAL B 1 60 ? -8.711 -29.906 -6.184 1 97.88 60 VAL B C 1
ATOM 2502 O O . VAL B 1 60 ? -8.727 -30.125 -4.969 1 97.88 60 VAL B O 1
ATOM 2505 N N . GLY B 1 61 ? -9.812 -29.891 -6.902 1 98.19 61 GLY B N 1
ATOM 2506 C CA . GLY B 1 61 ? -11.109 -30.188 -6.324 1 98.19 61 GLY B CA 1
ATOM 2507 C C . GLY B 1 61 ? -11.883 -28.953 -5.914 1 98.19 61 GLY B C 1
ATOM 2508 O O . GLY B 1 61 ? -12.82 -29.031 -5.109 1 98.19 61 GLY B O 1
ATOM 2509 N N . ILE B 1 62 ? -11.5 -27.797 -6.418 1 98.5 62 ILE B N 1
ATOM 2510 C CA . ILE B 1 62 ? -12.227 -26.547 -6.215 1 98.5 62 ILE B CA 1
ATOM 2511 C C . ILE B 1 62 ? -13.359 -26.422 -7.238 1 98.5 62 ILE B C 1
ATOM 2513 O O . ILE B 1 62 ? -13.164 -26.734 -8.414 1 98.5 62 ILE B O 1
ATOM 2517 N N . ALA B 1 63 ? -14.523 -26.109 -6.762 1 98.25 63 ALA B N 1
ATOM 2518 C CA . ALA B 1 63 ? -15.625 -25.891 -7.699 1 98.25 63 ALA B CA 1
ATOM 2519 C C . ALA B 1 63 ? -15.359 -24.672 -8.586 1 98.25 63 ALA B C 1
ATOM 2521 O O . ALA B 1 63 ? -14.875 -23.641 -8.117 1 98.25 63 ALA B O 1
ATOM 2522 N N . SER B 1 64 ? -15.602 -24.844 -9.867 1 97.69 64 SER B N 1
ATOM 2523 C CA . SER B 1 64 ? -15.453 -23.75 -10.836 1 97.69 64 SER B CA 1
ATOM 2524 C C . SER B 1 64 ? -16.781 -23.094 -11.133 1 97.69 64 SER B C 1
ATOM 2526 O O . SER B 1 64 ? -17.75 -23.766 -11.508 1 97.69 64 SER B O 1
ATOM 2528 N N . ILE B 1 65 ? -16.859 -21.797 -10.938 1 98.19 65 ILE B N 1
ATOM 2529 C CA . ILE B 1 65 ? -18.062 -21.016 -11.195 1 98.19 65 ILE B CA 1
ATOM 2530 C C . ILE B 1 65 ? -17.781 -19.969 -12.266 1 98.19 65 ILE B C 1
ATOM 2532 O O . ILE B 1 65 ? -17.109 -18.969 -12 1 98.19 65 ILE B O 1
ATOM 2536 N N . GLN B 1 66 ? -18.281 -20.172 -13.461 1 97.44 66 GLN B N 1
ATOM 2537 C CA . GLN B 1 66 ? -17.938 -19.312 -14.586 1 97.44 66 GLN B CA 1
ATOM 2538 C C . GLN B 1 66 ? -19.109 -18.406 -14.961 1 97.44 66 GLN B C 1
ATOM 2540 O O . GLN B 1 66 ? -20.234 -18.859 -15.102 1 97.44 66 GLN B O 1
ATOM 2545 N N . ARG B 1 67 ? -18.859 -17.125 -14.969 1 98.06 67 ARG B N 1
ATOM 2546 C CA . ARG B 1 67 ? -19.781 -16.125 -15.531 1 98.06 67 ARG B CA 1
ATOM 2547 C C . ARG B 1 67 ? -19.188 -15.492 -16.781 1 98.06 67 ARG B C 1
ATOM 2549 O O . ARG B 1 67 ? -18.109 -14.891 -16.734 1 98.06 67 ARG B O 1
ATOM 2556 N N . GLU B 1 68 ? -19.875 -15.672 -17.891 1 97.69 68 GLU B N 1
ATOM 2557 C CA . GLU B 1 68 ? -19.438 -15.094 -19.156 1 97.69 68 GLU B CA 1
ATOM 2558 C C . GLU B 1 68 ? -20.469 -14.102 -19.688 1 97.69 68 GLU B C 1
ATOM 2560 O O . GLU B 1 68 ? -21.672 -14.391 -19.703 1 97.69 68 GLU B O 1
ATOM 2565 N N . LEU B 1 69 ? -19.984 -12.969 -20 1 98.5 69 LEU B N 1
ATOM 2566 C CA . LEU B 1 69 ? -20.797 -11.922 -20.594 1 98.5 69 LEU B CA 1
ATOM 2567 C C . LEU B 1 69 ? -20.234 -11.484 -21.938 1 98.5 69 LEU B C 1
ATOM 2569 O O . LEU B 1 69 ? -19.031 -11.562 -22.172 1 98.5 69 LEU B O 1
ATOM 2573 N N . PRO B 1 70 ? -21.078 -11.102 -22.875 1 97.81 70 PRO B N 1
ATOM 2574 C CA . PRO B 1 70 ? -20.594 -10.641 -24.172 1 97.81 70 PRO B CA 1
ATOM 2575 C C . PRO B 1 70 ? -19.828 -9.32 -24.078 1 97.81 70 PRO B C 1
ATOM 2577 O O . PRO B 1 70 ? -19.938 -8.609 -23.078 1 97.81 70 PRO B O 1
ATOM 2580 N N . ALA B 1 71 ? -19.062 -9.023 -25.078 1 96.88 71 ALA B N 1
ATOM 2581 C CA . ALA B 1 71 ? -18.281 -7.785 -25.141 1 96.88 71 ALA B CA 1
ATOM 2582 C C . ALA B 1 71 ? -19.203 -6.566 -25.078 1 96.88 71 ALA B C 1
ATOM 2584 O O . ALA B 1 71 ? -18.75 -5.465 -24.75 1 96.88 71 ALA B O 1
ATOM 2585 N N . THR B 1 72 ? -20.484 -6.758 -25.375 1 97.5 72 THR B N 1
ATOM 2586 C CA . THR B 1 72 ? -21.453 -5.668 -25.438 1 97.5 72 THR B CA 1
ATOM 2587 C C . THR B 1 72 ? -22.125 -5.477 -24.078 1 97.5 72 THR B C 1
ATOM 2589 O O . THR B 1 72 ? -23.016 -4.633 -23.938 1 97.5 72 THR B O 1
ATOM 2592 N N . ALA B 1 73 ? -21.719 -6.309 -23.109 1 98.06 73 ALA B N 1
ATOM 2593 C CA . ALA B 1 73 ? -22.344 -6.199 -21.781 1 98.06 73 ALA B CA 1
ATOM 2594 C C . ALA B 1 73 ? -22.203 -4.781 -21.234 1 98.06 73 ALA B C 1
ATOM 2596 O O . ALA B 1 73 ? -21.156 -4.145 -21.391 1 98.06 73 ALA B O 1
ATOM 2597 N N . THR B 1 74 ? -23.297 -4.301 -20.609 1 98.06 74 THR B N 1
ATOM 2598 C CA . THR B 1 74 ? -23.328 -2.969 -20.016 1 98.06 74 THR B CA 1
ATOM 2599 C C . THR B 1 74 ? -22.672 -2.977 -18.641 1 98.06 74 THR B C 1
ATOM 2601 O O . THR B 1 74 ? -22.453 -4.043 -18.062 1 98.06 74 THR B O 1
ATOM 2604 N N . GLN B 1 75 ? -22.391 -1.766 -18.156 1 98.25 75 GLN B N 1
ATOM 2605 C CA . GLN B 1 75 ? -21.906 -1.587 -16.797 1 98.25 75 GLN B CA 1
ATOM 2606 C C . GLN B 1 75 ? -22.797 -2.314 -15.797 1 98.25 75 GLN B C 1
ATOM 2608 O O . GLN B 1 75 ? -22.312 -3.045 -14.93 1 98.25 75 GLN B O 1
ATOM 2613 N N . GLU B 1 76 ? -24.062 -2.172 -15.945 1 98.38 76 GLU B N 1
ATOM 2614 C CA . GLU B 1 76 ? -25.047 -2.719 -15.008 1 98.38 76 GLU B CA 1
ATOM 2615 C C . GLU B 1 76 ? -25.062 -4.242 -15.055 1 98.38 76 GLU B C 1
ATOM 2617 O O . GLU B 1 76 ? -25.219 -4.902 -14.023 1 98.38 76 GLU B O 1
ATOM 2622 N N . GLU B 1 77 ? -24.922 -4.766 -16.25 1 98.56 77 GLU B N 1
ATOM 2623 C CA . GLU B 1 77 ? -24.922 -6.219 -16.406 1 98.56 77 GLU B CA 1
ATOM 2624 C C . GLU B 1 77 ? -23.703 -6.844 -15.742 1 98.56 77 GLU B C 1
ATOM 2626 O O . GLU B 1 77 ? -23.812 -7.898 -15.109 1 98.56 77 GLU B O 1
ATOM 2631 N N . ILE B 1 78 ? -22.594 -6.191 -15.906 1 98.62 78 ILE B N 1
ATOM 2632 C CA . ILE B 1 78 ? -21.375 -6.688 -15.273 1 98.62 78 ILE B CA 1
ATOM 2633 C C . ILE B 1 78 ? -21.484 -6.574 -13.758 1 98.62 78 ILE B C 1
ATOM 2635 O O . ILE B 1 78 ? -21.125 -7.504 -13.031 1 98.62 78 ILE B O 1
ATOM 2639 N N . GLU B 1 79 ? -22.031 -5.469 -13.266 1 98.62 79 GLU B N 1
ATOM 2640 C CA . GLU B 1 79 ? -22.234 -5.277 -11.836 1 98.62 79 GLU B CA 1
ATOM 2641 C C . GLU B 1 79 ? -23.188 -6.316 -11.266 1 98.62 79 GLU B C 1
ATOM 2643 O O . GLU B 1 79 ? -23.031 -6.758 -10.125 1 98.62 79 GLU B O 1
ATOM 2648 N N . ALA B 1 80 ? -24.156 -6.68 -12.078 1 98.69 80 ALA B N 1
ATOM 2649 C CA . ALA B 1 80 ? -25.094 -7.711 -11.648 1 98.69 80 ALA B CA 1
ATOM 2650 C C . ALA B 1 80 ? -24.391 -9.047 -11.453 1 98.69 80 ALA B C 1
ATOM 2652 O O . ALA B 1 80 ? -24.672 -9.773 -10.492 1 98.69 80 ALA B O 1
ATOM 2653 N N . ALA B 1 81 ? -23.484 -9.352 -12.359 1 98.75 81 ALA B N 1
ATOM 2654 C CA . ALA B 1 81 ? -22.703 -10.578 -12.219 1 98.75 81 ALA B CA 1
ATOM 2655 C C . ALA B 1 81 ? -21.844 -10.547 -10.961 1 98.75 81 ALA B C 1
ATOM 2657 O O . ALA B 1 81 ? -21.703 -11.555 -10.266 1 98.75 81 ALA B O 1
ATOM 2658 N N . VAL B 1 82 ? -21.25 -9.391 -10.617 1 98.75 82 VAL B N 1
ATOM 2659 C CA . VAL B 1 82 ? -20.453 -9.203 -9.414 1 98.75 82 VAL B CA 1
ATOM 2660 C C . VAL B 1 82 ? -21.328 -9.422 -8.18 1 98.75 82 VAL B C 1
ATOM 2662 O O . VAL B 1 82 ? -20.953 -10.172 -7.273 1 98.75 82 VAL B O 1
ATOM 2665 N N . ARG B 1 83 ? -22.5 -8.82 -8.172 1 98.69 83 ARG B N 1
ATOM 2666 C CA . ARG B 1 83 ? -23.406 -8.961 -7.039 1 98.69 83 ARG B CA 1
ATOM 2667 C C . ARG B 1 83 ? -23.844 -10.414 -6.852 1 98.69 83 ARG B C 1
ATOM 2669 O O . ARG B 1 83 ? -23.953 -10.891 -5.719 1 98.69 83 ARG B O 1
ATOM 2676 N N . GLU B 1 84 ? -24.078 -11.07 -8 1 98.62 84 GLU B N 1
ATOM 2677 C CA . GLU B 1 84 ? -24.438 -12.477 -7.949 1 98.62 84 GLU B CA 1
ATOM 2678 C C . GLU B 1 84 ? -23.359 -13.305 -7.254 1 98.62 84 GLU B C 1
ATOM 2680 O O . GLU B 1 84 ? -23.656 -14.102 -6.363 1 98.62 84 GLU B O 1
ATOM 2685 N N . LEU B 1 85 ? -22.125 -13.086 -7.613 1 98.75 85 LEU B N 1
ATOM 2686 C CA . LEU B 1 85 ? -21.031 -13.852 -7.031 1 98.75 85 LEU B CA 1
ATOM 2687 C C . LEU B 1 85 ? -20.781 -13.438 -5.582 1 98.75 85 LEU B C 1
ATOM 2689 O O . LEU B 1 85 ? -20.422 -14.273 -4.746 1 98.75 85 LEU B O 1
ATOM 2693 N N . ASN B 1 86 ? -20.984 -12.188 -5.25 1 98.75 86 ASN B N 1
ATOM 2694 C CA . ASN B 1 86 ? -20.906 -11.727 -3.869 1 98.75 86 ASN B CA 1
ATOM 2695 C C . ASN B 1 86 ? -21.859 -12.5 -2.961 1 98.75 86 ASN B C 1
ATOM 2697 O O . ASN B 1 86 ? -21.516 -12.844 -1.834 1 98.75 86 ASN B O 1
ATOM 2701 N N . GLU B 1 87 ? -22.984 -12.789 -3.465 1 98.44 87 GLU B N 1
ATOM 2702 C CA . GLU B 1 87 ? -24.062 -13.328 -2.637 1 98.44 87 GLU B CA 1
ATOM 2703 C C . GLU B 1 87 ? -24.109 -14.852 -2.711 1 98.44 87 GLU B C 1
ATOM 2705 O O . GLU B 1 87 ? -24.812 -15.492 -1.934 1 98.44 87 GLU B O 1
ATOM 2710 N N . ASP B 1 88 ? -23.391 -15.438 -3.672 1 98.38 88 ASP B N 1
ATOM 2711 C CA . ASP B 1 88 ? -23.422 -16.875 -3.898 1 98.38 88 ASP B CA 1
ATOM 2712 C C . ASP B 1 88 ? -22.609 -17.625 -2.842 1 98.38 88 ASP B C 1
ATOM 2714 O O . ASP B 1 88 ? -21.375 -17.531 -2.828 1 98.38 88 ASP B O 1
ATOM 2718 N N . PRO B 1 89 ? -23.234 -18.391 -1.968 1 97.31 89 PRO B N 1
ATOM 2719 C CA . PRO B 1 89 ? -22.5 -19.094 -0.919 1 97.31 89 PRO B CA 1
ATOM 2720 C C . PRO B 1 89 ? -21.531 -20.141 -1.478 1 97.31 89 PRO B C 1
ATOM 2722 O O . PRO B 1 89 ? -20.625 -20.578 -0.781 1 97.31 89 PRO B O 1
ATOM 2725 N N . ALA B 1 90 ? -21.781 -20.516 -2.742 1 97.88 90 ALA B N 1
ATOM 2726 C CA . ALA B 1 90 ? -20.906 -21.5 -3.365 1 97.88 90 ALA B CA 1
ATOM 2727 C C . ALA B 1 90 ? -19.609 -20.844 -3.842 1 97.88 90 ALA B C 1
ATOM 2729 O O . ALA B 1 90 ? -18.625 -21.531 -4.137 1 97.88 90 ALA B O 1
ATOM 2730 N N . CYS B 1 91 ? -19.625 -19.516 -3.959 1 98.62 91 CYS B N 1
ATOM 2731 C CA . CYS B 1 91 ? -18.453 -18.766 -4.402 1 98.62 91 CYS B CA 1
ATOM 2732 C C . CYS B 1 91 ? -17.625 -18.297 -3.211 1 98.62 91 CYS B C 1
ATOM 2734 O O . CYS B 1 91 ? -18.016 -17.391 -2.49 1 98.62 91 CYS B O 1
ATOM 2736 N N . THR B 1 92 ? -16.469 -18.938 -3.025 1 98.62 92 THR B N 1
ATOM 2737 C CA . THR B 1 92 ? -15.586 -18.594 -1.925 1 98.62 92 THR B CA 1
ATOM 2738 C C . THR B 1 92 ? -14.758 -17.359 -2.27 1 98.62 92 THR B C 1
ATOM 2740 O O . THR B 1 92 ? -14.539 -16.484 -1.42 1 98.62 92 THR B O 1
ATOM 2743 N N . GLY B 1 93 ? -14.305 -17.297 -3.443 1 98.56 93 GLY B N 1
ATOM 2744 C CA . GLY B 1 93 ? -13.578 -16.172 -4.023 1 98.56 93 GLY B CA 1
ATOM 2745 C C . GLY B 1 93 ? -13.742 -16.078 -5.527 1 98.56 93 GLY B C 1
ATOM 2746 O O . GLY B 1 93 ? -14.148 -17.047 -6.18 1 98.56 93 GLY B O 1
ATOM 2747 N N . TYR B 1 94 ? -13.484 -14.961 -6.047 1 98.69 94 TYR B N 1
ATOM 2748 C CA . TYR B 1 94 ? -13.594 -14.867 -7.5 1 98.69 94 TYR B CA 1
ATOM 2749 C C . TYR B 1 94 ? -12.742 -13.719 -8.039 1 98.69 94 TYR B C 1
ATOM 2751 O O . TYR B 1 94 ? -12.156 -12.961 -7.262 1 98.69 94 TYR B O 1
ATOM 2759 N N . ILE B 1 95 ? -12.594 -13.672 -9.383 1 97.81 95 ILE B N 1
ATOM 2760 C CA . ILE B 1 95 ? -11.844 -12.633 -10.078 1 97.81 95 ILE B CA 1
ATOM 2761 C C . ILE B 1 95 ? -12.672 -12.086 -11.242 1 97.81 95 ILE B C 1
ATOM 2763 O O . ILE B 1 95 ? -13.484 -12.812 -11.82 1 97.81 95 ILE B O 1
ATOM 2767 N N . VAL B 1 96 ? -12.523 -10.812 -11.453 1 97.38 96 VAL B N 1
ATOM 2768 C CA . VAL B 1 96 ? -12.961 -10.203 -12.703 1 97.38 96 VAL B CA 1
ATOM 2769 C C . VAL B 1 96 ? -11.797 -10.141 -13.688 1 97.38 96 VAL B C 1
ATOM 2771 O O . VAL B 1 96 ? -10.805 -9.453 -13.438 1 97.38 96 VAL B O 1
ATOM 2774 N N . GLN B 1 97 ? -11.969 -10.883 -14.719 1 96.19 97 GLN B N 1
ATOM 2775 C CA . GLN B 1 97 ? -10.867 -10.945 -15.68 1 96.19 97 GLN B CA 1
ATOM 2776 C C . GLN B 1 97 ? -10.703 -9.617 -16.422 1 96.19 97 GLN B C 1
ATOM 2778 O O . GLN B 1 97 ? -11.664 -9.102 -17 1 96.19 97 GLN B O 1
ATOM 2783 N N . LEU B 1 98 ? -9.578 -9.109 -16.406 1 93.19 98 LEU B N 1
ATOM 2784 C CA . LEU B 1 98 ? -9.266 -7.883 -17.141 1 93.19 98 LEU B CA 1
ATOM 2785 C C . LEU B 1 98 ? -8.523 -8.188 -18.438 1 93.19 98 LEU B C 1
ATOM 2787 O O . LEU B 1 98 ? -7.871 -9.234 -18.547 1 93.19 98 LEU B O 1
ATOM 2791 N N . PRO B 1 99 ? -8.57 -7.266 -19.375 1 92.5 99 PRO B N 1
ATOM 2792 C CA . PRO B 1 99 ? -9.281 -5.98 -19.328 1 92.5 99 PRO B CA 1
ATOM 2793 C C . PRO B 1 99 ? -10.773 -6.121 -19.594 1 92.5 99 PRO B C 1
ATOM 2795 O O . PRO B 1 99 ? -11.203 -7.105 -20.203 1 92.5 99 PRO B O 1
ATOM 2798 N N . LEU B 1 100 ? -11.492 -5.188 -19.156 1 96.19 100 LEU B N 1
ATOM 2799 C CA . LEU B 1 100 ? -12.906 -5.059 -19.484 1 96.19 100 LEU B CA 1
ATOM 2800 C C . LEU B 1 100 ? -13.086 -4.23 -20.75 1 96.19 100 LEU B C 1
ATOM 2802 O O . LEU B 1 100 ? -12.18 -3.504 -21.156 1 96.19 100 LEU B O 1
ATOM 2806 N N . PRO B 1 101 ? -14.242 -4.379 -21.375 1 94.94 101 PRO B N 1
ATOM 2807 C CA . PRO B 1 101 ? -14.477 -3.623 -22.609 1 94.94 101 PRO B CA 1
ATOM 2808 C C . PRO B 1 101 ? -14.383 -2.113 -22.406 1 94.94 101 PRO B C 1
ATOM 2810 O O . PRO B 1 101 ? -14.57 -1.628 -21.281 1 94.94 101 PRO B O 1
ATOM 2813 N N . LYS B 1 102 ? -14.078 -1.389 -23.5 1 92.94 102 LYS B N 1
ATOM 2814 C CA . LYS B 1 102 ? -13.984 0.067 -23.453 1 92.94 102 LYS B CA 1
ATOM 2815 C C . LYS B 1 102 ? -15.273 0.684 -22.922 1 92.94 102 LYS B C 1
ATOM 2817 O O . LYS B 1 102 ? -16.375 0.238 -23.266 1 92.94 102 LYS B O 1
ATOM 2822 N N . GLY B 1 103 ? -15.156 1.701 -22.156 1 94.69 103 GLY B N 1
ATOM 2823 C CA . GLY B 1 103 ? -16.312 2.416 -21.656 1 94.69 103 GLY B CA 1
ATOM 2824 C C . GLY B 1 103 ? -16.781 1.914 -20.297 1 94.69 103 GLY B C 1
ATOM 2825 O O . GLY B 1 103 ? -17.578 2.58 -19.625 1 94.69 103 GLY B O 1
ATOM 2826 N N . ILE B 1 104 ? -16.312 0.695 -19.953 1 96.5 104 ILE B N 1
ATOM 2827 C CA . ILE B 1 104 ? -16.672 0.141 -18.656 1 96.5 104 ILE B CA 1
ATOM 2828 C C . ILE B 1 104 ? -15.789 0.749 -17.562 1 96.5 104 ILE B C 1
ATOM 2830 O O . ILE B 1 104 ? -14.578 0.878 -17.75 1 96.5 104 ILE B O 1
ATOM 2834 N N . ASP B 1 105 ? -16.438 1.202 -16.484 1 95.75 105 ASP B N 1
ATOM 2835 C CA . ASP B 1 105 ? -15.688 1.676 -15.32 1 95.75 105 ASP B CA 1
ATOM 2836 C C . ASP B 1 105 ? -15.133 0.506 -14.508 1 95.75 105 ASP B C 1
ATOM 2838 O O . ASP B 1 105 ? -15.797 -0.001 -13.602 1 95.75 105 ASP B O 1
ATOM 2842 N N . GLU B 1 106 ? -13.945 0.091 -14.773 1 93.81 106 GLU B N 1
ATOM 2843 C CA . GLU B 1 106 ? -13.305 -1.069 -14.164 1 93.81 106 GLU B CA 1
ATOM 2844 C C . GLU B 1 106 ? -13.188 -0.905 -12.656 1 93.81 106 GLU B C 1
ATOM 2846 O O . GLU B 1 106 ? -13.43 -1.851 -11.898 1 93.81 106 GLU B O 1
ATOM 2851 N N . ASN B 1 107 ? -12.836 0.242 -12.273 1 91.56 107 ASN B N 1
ATOM 2852 C CA . ASN B 1 107 ? -12.641 0.48 -10.852 1 91.56 107 ASN B CA 1
ATOM 2853 C C . ASN B 1 107 ? -13.945 0.313 -10.078 1 91.56 107 ASN B C 1
ATOM 2855 O O . ASN B 1 107 ? -13.953 -0.25 -8.977 1 91.56 107 ASN B O 1
ATOM 2859 N N . ARG B 1 108 ? -14.953 0.863 -10.625 1 94.25 108 ARG B N 1
ATOM 2860 C CA . ARG B 1 108 ? -16.266 0.715 -9.984 1 94.25 108 ARG B CA 1
ATOM 2861 C C . ARG B 1 108 ? -16.641 -0.756 -9.844 1 94.25 108 ARG B C 1
ATOM 2863 O O . ARG B 1 108 ? -17.156 -1.175 -8.812 1 94.25 108 ARG B O 1
ATOM 2870 N N . ILE B 1 109 ? -16.375 -1.538 -10.898 1 96.44 109 ILE B N 1
ATOM 2871 C CA . ILE B 1 109 ? -16.672 -2.967 -10.883 1 96.44 109 ILE B CA 1
ATOM 2872 C C . ILE B 1 109 ? -15.836 -3.65 -9.797 1 96.44 109 ILE B C 1
ATOM 2874 O O . ILE B 1 109 ? -16.375 -4.398 -8.977 1 96.44 109 ILE B O 1
ATOM 2878 N N . LEU B 1 110 ? -14.586 -3.396 -9.758 1 95.19 110 LEU B N 1
ATOM 2879 C CA . LEU B 1 110 ? -13.672 -4.039 -8.82 1 95.19 110 LEU B CA 1
ATOM 2880 C C . LEU B 1 110 ? -14.023 -3.68 -7.383 1 95.19 110 LEU B C 1
ATOM 2882 O O . LEU B 1 110 ? -13.992 -4.539 -6.5 1 95.19 110 LEU B O 1
ATOM 2886 N N . GLU B 1 111 ? -14.414 -2.486 -7.129 1 95.94 111 GLU B N 1
ATOM 2887 C CA . GLU B 1 111 ? -14.711 -2.045 -5.773 1 95.94 111 GLU B CA 1
ATOM 2888 C C . GLU B 1 111 ? -16.047 -2.592 -5.297 1 95.94 111 GLU B C 1
ATOM 2890 O O . GLU B 1 111 ? -16.344 -2.576 -4.102 1 95.94 111 GLU B O 1
ATOM 2895 N N . LEU B 1 112 ? -16.875 -3.033 -6.25 1 97.38 112 LEU B N 1
ATOM 2896 C CA . LEU B 1 112 ? -18.172 -3.619 -5.91 1 97.38 112 LEU B CA 1
ATOM 2897 C C . LEU B 1 112 ? -18 -5.031 -5.359 1 97.38 112 LEU B C 1
ATOM 2899 O O . LEU B 1 112 ? -18.922 -5.578 -4.75 1 97.38 112 LEU B O 1
ATOM 2903 N N . MET B 1 113 ? -16.859 -5.621 -5.594 1 98.44 113 MET B N 1
ATOM 2904 C CA . MET B 1 113 ? -16.594 -6.969 -5.102 1 98.44 113 MET B CA 1
ATOM 2905 C C . MET B 1 113 ? -16.578 -7 -3.578 1 98.44 113 MET B C 1
ATOM 2907 O O . MET B 1 113 ? -16.234 -6.012 -2.934 1 98.44 113 MET B O 1
ATOM 2911 N N . ASP B 1 114 ? -17.031 -8.086 -3.02 1 98.19 114 ASP B N 1
ATOM 2912 C CA . ASP B 1 114 ? -16.797 -8.367 -1.605 1 98.19 114 ASP B CA 1
ATOM 2913 C C . ASP B 1 114 ? -15.312 -8.594 -1.326 1 98.19 114 ASP B C 1
ATOM 2915 O O . ASP B 1 114 ? -14.719 -9.539 -1.837 1 98.19 114 ASP B O 1
ATOM 2919 N N . PRO B 1 115 ? -14.672 -7.77 -0.468 1 97.81 115 PRO B N 1
ATOM 2920 C CA . PRO B 1 115 ? -13.242 -7.926 -0.211 1 97.81 115 PRO B CA 1
ATOM 2921 C C . PRO B 1 115 ? -12.891 -9.312 0.326 1 97.81 115 PRO B C 1
ATOM 2923 O O . PRO B 1 115 ? -11.781 -9.805 0.096 1 97.81 115 PRO B O 1
ATOM 2926 N N . ASP B 1 116 ? -13.805 -9.922 0.985 1 97.12 116 ASP B N 1
ATOM 2927 C CA . ASP B 1 116 ? -13.539 -11.242 1.552 1 97.12 116 ASP B CA 1
ATOM 2928 C C . ASP B 1 116 ? -13.539 -12.312 0.465 1 97.12 116 ASP B C 1
ATOM 2930 O O . ASP B 1 116 ? -13.102 -13.445 0.699 1 97.12 116 ASP B O 1
ATOM 2934 N N . LYS B 1 117 ? -14.016 -11.961 -0.725 1 98.31 117 LYS B N 1
ATOM 2935 C CA . LYS B 1 117 ? -14.047 -12.906 -1.84 1 98.31 117 LYS B CA 1
ATOM 2936 C C . LYS B 1 117 ? -13.055 -12.516 -2.924 1 98.31 117 LYS B C 1
ATOM 2938 O O . LYS B 1 117 ? -13.133 -13 -4.055 1 98.31 117 LYS B O 1
ATOM 2943 N N . ASP B 1 118 ? -12.203 -11.633 -2.615 1 98.06 118 ASP B N 1
ATOM 2944 C CA . ASP B 1 118 ? -11.141 -11.188 -3.51 1 98.06 118 ASP B CA 1
ATOM 2945 C C . ASP B 1 118 ? -10.055 -12.25 -3.648 1 98.06 118 ASP B C 1
ATOM 2947 O O . ASP B 1 118 ? -9.078 -12.25 -2.893 1 98.06 118 ASP B O 1
ATOM 2951 N N . ALA B 1 119 ? -10.164 -13.016 -4.656 1 98.19 119 ALA B N 1
ATOM 2952 C CA . ALA B 1 119 ? -9.266 -14.148 -4.812 1 98.19 119 ALA B CA 1
ATOM 2953 C C . ALA B 1 119 ? -7.879 -13.695 -5.27 1 98.19 119 ALA B C 1
ATOM 2955 O O . ALA B 1 119 ? -6.883 -14.375 -5.031 1 98.19 119 ALA B O 1
ATOM 2956 N N . ASP B 1 120 ? -7.781 -12.555 -5.863 1 96.94 120 ASP B N 1
ATOM 2957 C CA . ASP B 1 120 ? -6.527 -12.078 -6.441 1 96.94 120 ASP B CA 1
ATOM 2958 C C . ASP B 1 120 ? -5.75 -11.234 -5.441 1 96.94 120 ASP B C 1
ATOM 2960 O O . ASP B 1 120 ? -4.578 -10.914 -5.672 1 96.94 120 ASP B O 1
ATOM 2964 N N . GLY B 1 121 ? -6.395 -10.789 -4.344 1 97.31 121 GLY B N 1
ATOM 2965 C CA . GLY B 1 121 ? -5.758 -9.961 -3.33 1 97.31 121 GLY B CA 1
ATOM 2966 C C . GLY B 1 121 ? -5.492 -8.547 -3.799 1 97.31 121 GLY B C 1
ATOM 2967 O O . GLY B 1 121 ? -4.559 -7.891 -3.32 1 97.31 121 GLY B O 1
ATOM 2968 N N . LEU B 1 122 ? -6.289 -8.086 -4.789 1 96.5 122 LEU B N 1
ATOM 2969 C CA . LEU B 1 122 ? -6.004 -6.781 -5.383 1 96.5 122 LEU B CA 1
ATOM 2970 C C . LEU B 1 122 ? -7.109 -5.781 -5.062 1 96.5 122 LEU B C 1
ATOM 2972 O O . LEU B 1 122 ? -7.035 -4.617 -5.469 1 96.5 122 LEU B O 1
ATOM 2976 N N . HIS B 1 123 ? -8.164 -6.246 -4.328 1 97.81 123 HIS B N 1
ATOM 2977 C CA . HIS B 1 123 ? -9.172 -5.289 -3.885 1 97.81 123 HIS B CA 1
ATOM 2978 C C . HIS B 1 123 ? -8.547 -4.184 -3.041 1 97.81 123 HIS B C 1
ATOM 2980 O O . HIS B 1 123 ? -7.691 -4.453 -2.191 1 97.81 123 HIS B O 1
ATOM 2986 N N . PRO B 1 124 ? -9 -2.932 -3.238 1 98 124 PRO B N 1
ATOM 2987 C CA . PRO B 1 124 ? -8.383 -1.843 -2.473 1 98 124 PRO B CA 1
ATOM 2988 C C . PRO B 1 124 ? -8.461 -2.066 -0.964 1 98 124 PRO B C 1
ATOM 2990 O O . PRO B 1 124 ? -7.508 -1.753 -0.244 1 98 124 PRO B O 1
ATOM 2993 N N . MET B 1 125 ? -9.508 -2.619 -0.48 1 98.06 125 MET B N 1
ATOM 2994 C CA . MET B 1 125 ? -9.625 -2.912 0.945 1 98.06 125 MET B CA 1
ATOM 2995 C C . MET B 1 125 ? -8.508 -3.836 1.405 1 98.06 125 MET B C 1
ATOM 2997 O O . MET B 1 125 ? -7.879 -3.594 2.438 1 98.06 125 MET B O 1
ATOM 3001 N N . ASN B 1 126 ? -8.234 -4.848 0.625 1 98.31 126 ASN B N 1
ATOM 3002 C CA . ASN B 1 126 ? -7.246 -5.848 1.014 1 98.31 126 ASN B CA 1
ATOM 3003 C C . ASN B 1 126 ? -5.824 -5.32 0.843 1 98.31 126 ASN B C 1
ATOM 3005 O O . ASN B 1 126 ? -4.941 -5.629 1.647 1 98.31 126 ASN B O 1
ATOM 3009 N N . LEU B 1 127 ? -5.594 -4.555 -0.198 1 98.38 127 LEU B N 1
ATOM 3010 C CA . LEU B 1 127 ? -4.301 -3.893 -0.348 1 98.38 127 LEU B CA 1
ATOM 3011 C C . LEU B 1 127 ? -4.055 -2.92 0.8 1 98.38 127 LEU B C 1
ATOM 3013 O O . LEU B 1 127 ? -2.934 -2.822 1.306 1 98.38 127 LEU B O 1
ATOM 3017 N N . GLY B 1 128 ? -5.105 -2.186 1.158 1 98.38 128 GLY B N 1
ATOM 3018 C CA . GLY B 1 128 ? -4.977 -1.301 2.305 1 98.38 128 GLY B CA 1
ATOM 3019 C C . GLY B 1 128 ? -4.707 -2.041 3.602 1 98.38 128 GLY B C 1
ATOM 3020 O O . GLY B 1 128 ? -3.91 -1.587 4.426 1 98.38 128 GLY B O 1
ATOM 3021 N N . ARG B 1 129 ? -5.359 -3.154 3.801 1 98.12 129 ARG B N 1
ATOM 3022 C CA . ARG B 1 129 ? -5.07 -3.998 4.957 1 98.12 129 ARG B CA 1
ATOM 3023 C C . ARG B 1 129 ? -3.617 -4.457 4.953 1 98.12 129 ARG B C 1
ATOM 3025 O O . ARG B 1 129 ? -2.982 -4.535 6.008 1 98.12 129 ARG B O 1
ATOM 3032 N N . LEU B 1 130 ? -3.121 -4.707 3.762 1 98.38 130 LEU B N 1
ATOM 3033 C CA . LEU B 1 130 ? -1.711 -5.062 3.633 1 98.38 130 LEU B CA 1
ATOM 3034 C C . LEU B 1 130 ? -0.819 -3.91 4.09 1 98.38 130 LEU B C 1
ATOM 3036 O O . LEU B 1 130 ? 0.154 -4.125 4.816 1 98.38 130 LEU B O 1
ATOM 3040 N N . VAL B 1 131 ? -1.152 -2.688 3.715 1 98.25 131 VAL B N 1
ATOM 3041 C CA . VAL B 1 131 ? -0.398 -1.521 4.156 1 98.25 131 VAL B CA 1
ATOM 3042 C C . VAL B 1 131 ? -0.43 -1.433 5.684 1 98.25 131 VAL B C 1
ATOM 3044 O O . VAL B 1 131 ? 0.589 -1.146 6.312 1 98.25 131 VAL B O 1
ATOM 3047 N N . LEU B 1 132 ? -1.531 -1.803 6.262 1 97.31 132 LEU B N 1
ATOM 3048 C CA . LEU B 1 132 ? -1.744 -1.653 7.699 1 97.31 132 LEU B CA 1
ATOM 3049 C C . LEU B 1 132 ? -1.227 -2.873 8.453 1 97.31 132 LEU B C 1
ATOM 3051 O O . LEU B 1 132 ? -1.374 -2.959 9.672 1 97.31 132 LEU B O 1
ATOM 3055 N N . ASN B 1 133 ? -0.678 -3.801 7.766 1 96.62 133 ASN B N 1
ATOM 3056 C CA . ASN B 1 133 ? -0.191 -5.051 8.336 1 96.62 133 ASN B CA 1
ATOM 3057 C C . ASN B 1 133 ? -1.318 -5.844 8.992 1 96.62 133 ASN B C 1
ATOM 3059 O O . ASN B 1 133 ? -1.13 -6.434 10.062 1 96.62 133 ASN B O 1
ATOM 3063 N N . GLU B 1 134 ? -2.477 -5.766 8.43 1 95.94 134 GLU B N 1
ATOM 3064 C CA . GLU B 1 134 ? -3.629 -6.543 8.875 1 95.94 134 GLU B CA 1
ATOM 3065 C C . GLU B 1 134 ? -3.842 -7.766 7.984 1 95.94 134 GLU B C 1
ATOM 3067 O O . GLU B 1 134 ? -3.506 -7.742 6.797 1 95.94 134 GLU B O 1
ATOM 3072 N N . PRO B 1 135 ? -4.391 -8.867 8.547 1 95.38 135 PRO B N 1
ATOM 3073 C CA . PRO B 1 135 ? -4.637 -10.07 7.746 1 95.38 135 PRO B CA 1
ATOM 3074 C C . PRO B 1 135 ? -5.59 -9.812 6.582 1 95.38 135 PRO B C 1
ATOM 3076 O O . PRO B 1 135 ? -6.609 -9.141 6.75 1 95.38 135 PRO B O 1
ATOM 3079 N N . ALA B 1 136 ? -5.258 -10.305 5.438 1 96.31 136 ALA B N 1
ATOM 3080 C CA . ALA B 1 136 ? -6.051 -10.234 4.215 1 96.31 136 ALA B CA 1
ATOM 3081 C C . ALA B 1 136 ? -5.488 -11.164 3.139 1 96.31 136 ALA B C 1
ATOM 3083 O O . ALA B 1 136 ? -4.34 -11.602 3.23 1 96.31 136 ALA B O 1
ATOM 3084 N N . PRO B 1 137 ? -6.387 -11.578 2.145 1 97.5 137 PRO B N 1
ATOM 3085 C CA . PRO B 1 137 ? -5.781 -12.234 0.986 1 97.5 137 PRO B CA 1
ATOM 3086 C C . PRO B 1 137 ? -4.637 -11.43 0.379 1 97.5 137 PRO B C 1
ATOM 3088 O O . PRO B 1 137 ? -4.754 -10.211 0.217 1 97.5 137 PRO B O 1
ATOM 3091 N N . LEU B 1 138 ? -3.547 -12.086 0.123 1 98.25 138 LEU B N 1
ATOM 3092 C CA . LEU B 1 138 ? -2.369 -11.406 -0.401 1 98.25 138 LEU B CA 1
ATOM 3093 C C . LEU B 1 138 ? -2.426 -11.312 -1.922 1 98.25 138 LEU B C 1
ATOM 3095 O O . LEU B 1 138 ? -3.006 -12.18 -2.578 1 98.25 138 LEU B O 1
ATOM 3099 N N . PRO B 1 139 ? -1.89 -10.234 -2.486 1 98.5 139 PRO B N 1
ATOM 3100 C CA . PRO B 1 139 ? -1.796 -10.188 -3.947 1 98.5 139 PRO B CA 1
ATOM 3101 C C . PRO B 1 139 ? -1.028 -11.375 -4.523 1 98.5 139 PRO B C 1
ATOM 3103 O O . PRO B 1 139 ? 0.083 -11.672 -4.074 1 98.5 139 PRO B O 1
ATOM 3106 N N . CYS B 1 140 ? -1.562 -12.016 -5.512 1 98.31 140 CYS B N 1
ATOM 3107 C CA . CYS B 1 140 ? -1.145 -13.344 -5.941 1 98.31 140 CYS B CA 1
ATOM 3108 C C . CYS B 1 140 ? 0.268 -13.312 -6.516 1 98.31 140 CYS B C 1
ATOM 3110 O O . CYS B 1 140 ? 1.103 -14.148 -6.164 1 98.31 140 CYS B O 1
ATOM 3112 N N . THR B 1 141 ? 0.572 -12.359 -7.383 1 97.69 141 THR B N 1
ATOM 3113 C CA . THR B 1 141 ? 1.861 -12.359 -8.07 1 97.69 141 THR B CA 1
ATOM 3114 C C . THR B 1 141 ? 2.992 -12.055 -7.086 1 97.69 141 THR B C 1
ATOM 3116 O O . THR B 1 141 ? 3.965 -12.812 -7 1 97.69 141 THR B O 1
ATOM 3119 N N . PRO B 1 142 ? 2.883 -11.016 -6.223 1 98.62 142 PRO B N 1
ATOM 3120 C CA . PRO B 1 142 ? 3.918 -10.781 -5.211 1 98.62 142 PRO B CA 1
ATOM 3121 C C . PRO B 1 142 ? 4.098 -11.969 -4.262 1 98.62 142 PRO B C 1
ATOM 3123 O O . PRO B 1 142 ? 5.227 -12.344 -3.943 1 98.62 142 PRO B O 1
ATOM 3126 N N . ASN B 1 143 ? 3.008 -12.508 -3.854 1 98.62 143 ASN B N 1
ATOM 3127 C CA . ASN B 1 143 ? 3.109 -13.664 -2.965 1 98.62 143 ASN B CA 1
ATOM 3128 C C . ASN B 1 143 ? 3.764 -14.852 -3.66 1 98.62 143 ASN B C 1
ATOM 3130 O O . ASN B 1 143 ? 4.453 -15.648 -3.021 1 98.62 143 ASN B O 1
ATOM 3134 N N . GLY B 1 144 ? 3.506 -14.977 -4.965 1 98.56 144 GLY B N 1
ATOM 3135 C CA . GLY B 1 144 ? 4.191 -15.984 -5.758 1 98.56 144 GLY B CA 1
ATOM 3136 C C . GLY B 1 144 ? 5.699 -15.82 -5.754 1 98.56 144 GLY B C 1
ATOM 3137 O O . GLY B 1 144 ? 6.438 -16.812 -5.664 1 98.56 144 GLY B O 1
ATOM 3138 N N . VAL B 1 145 ? 6.156 -14.625 -5.824 1 98.69 145 VAL B N 1
ATOM 3139 C CA . VAL B 1 145 ? 7.578 -14.312 -5.758 1 98.69 145 VAL B CA 1
ATOM 3140 C C . VAL B 1 145 ? 8.156 -14.789 -4.426 1 98.69 145 VAL B C 1
ATOM 3142 O O . VAL B 1 145 ? 9.156 -15.5 -4.391 1 98.69 145 VAL B O 1
ATOM 3145 N N . LEU B 1 146 ? 7.496 -14.461 -3.342 1 98.69 146 LEU B N 1
ATOM 3146 C CA . LEU B 1 146 ? 7.953 -14.844 -2.012 1 98.69 146 LEU B CA 1
ATOM 3147 C C . LEU B 1 146 ? 7.988 -16.359 -1.867 1 98.69 146 LEU B C 1
ATOM 3149 O O . LEU B 1 146 ? 8.953 -16.922 -1.341 1 98.69 146 LEU B O 1
ATOM 3153 N N . THR B 1 147 ? 6.934 -16.984 -2.367 1 98.5 147 THR B N 1
ATOM 3154 C CA . THR B 1 147 ? 6.824 -18.422 -2.252 1 98.5 147 THR B CA 1
ATOM 3155 C C . THR B 1 147 ? 7.965 -19.109 -2.994 1 98.5 147 THR B C 1
ATOM 3157 O O . THR B 1 147 ? 8.547 -20.078 -2.492 1 98.5 147 THR B O 1
ATOM 3160 N N . LEU B 1 148 ? 8.289 -18.609 -4.203 1 98.38 148 LEU B N 1
ATOM 3161 C CA . LEU B 1 148 ? 9.391 -19.156 -4.977 1 98.38 148 LEU B CA 1
ATOM 3162 C C . LEU B 1 148 ? 10.711 -19.016 -4.227 1 98.38 148 LEU B C 1
ATOM 3164 O O . LEU B 1 148 ? 11.477 -19.984 -4.117 1 98.38 148 LEU B O 1
ATOM 3168 N N . LEU B 1 149 ? 10.977 -17.844 -3.709 1 98.69 149 LEU B N 1
ATOM 3169 C CA . LEU B 1 149 ? 12.211 -17.594 -2.973 1 98.69 149 LEU B CA 1
ATOM 3170 C C . LEU B 1 149 ? 12.328 -18.531 -1.771 1 98.69 149 LEU B C 1
ATOM 3172 O O . LEU B 1 149 ? 13.383 -19.109 -1.533 1 98.69 149 LEU B O 1
ATOM 3176 N N . ARG B 1 150 ? 11.25 -18.719 -1.072 1 98.31 150 ARG B N 1
ATOM 3177 C CA . ARG B 1 150 ? 11.25 -19.578 0.114 1 98.31 150 ARG B CA 1
ATOM 3178 C C . ARG B 1 150 ? 11.453 -21.047 -0.26 1 98.31 150 ARG B C 1
ATOM 3180 O O . ARG B 1 150 ? 12.211 -21.75 0.395 1 98.31 150 ARG B O 1
ATOM 3187 N N . ARG B 1 151 ? 10.766 -21.516 -1.27 1 97.88 151 ARG B N 1
ATOM 3188 C CA . ARG B 1 151 ? 10.859 -22.906 -1.707 1 97.88 151 ARG B CA 1
ATOM 3189 C C . ARG B 1 151 ? 12.305 -23.281 -2 1 97.88 151 ARG B C 1
ATOM 3191 O O . ARG B 1 151 ? 12.727 -24.406 -1.707 1 97.88 151 ARG B O 1
ATOM 3198 N N . TYR B 1 152 ? 13.047 -22.359 -2.541 1 98.12 152 TYR B N 1
ATOM 3199 C CA . TYR B 1 152 ? 14.398 -22.688 -2.992 1 98.12 152 TYR B CA 1
ATOM 3200 C C . TYR B 1 152 ? 15.445 -22.156 -2.02 1 98.12 152 TYR B C 1
ATOM 3202 O O . TYR B 1 152 ? 16.641 -22.156 -2.324 1 98.12 152 TYR B O 1
ATOM 3210 N N . GLY B 1 153 ? 15.008 -21.625 -0.905 1 98.12 153 GLY B N 1
ATOM 3211 C CA . GLY B 1 153 ? 15.891 -21.297 0.203 1 98.12 153 GLY B CA 1
ATOM 3212 C C . GLY B 1 153 ? 16.672 -20.016 -0.02 1 98.12 153 GLY B C 1
ATOM 3213 O O . GLY B 1 153 ? 17.766 -19.844 0.537 1 98.12 153 GLY B O 1
ATOM 3214 N N . VAL B 1 154 ? 16.234 -19.109 -0.936 1 98.5 154 VAL B N 1
ATOM 3215 C CA . VAL B 1 154 ? 16.875 -17.812 -1.098 1 98.5 154 VAL B CA 1
ATOM 3216 C C . VAL B 1 154 ? 16.625 -16.953 0.139 1 98.5 154 VAL B C 1
ATOM 3218 O O . VAL B 1 154 ? 15.469 -16.734 0.528 1 98.5 154 VAL B O 1
ATOM 3221 N N . GLU B 1 155 ? 17.594 -16.5 0.76 1 98.19 155 GLU B N 1
ATOM 3222 C CA . GLU B 1 155 ? 17.453 -15.742 1.999 1 98.19 155 GLU B CA 1
ATOM 3223 C C . GLU B 1 155 ? 16.875 -14.359 1.736 1 98.19 155 GLU B C 1
ATOM 3225 O O . GLU B 1 155 ? 17.422 -13.586 0.947 1 98.19 155 GLU B O 1
ATOM 3230 N N . ILE B 1 156 ? 15.789 -14.031 2.436 1 98.69 156 ILE B N 1
ATOM 3231 C CA . ILE B 1 156 ? 15.117 -12.75 2.252 1 98.69 156 ILE B CA 1
ATOM 3232 C C . ILE B 1 156 ? 15.453 -11.82 3.416 1 98.69 156 ILE B C 1
ATOM 3234 O O . ILE B 1 156 ? 15.648 -10.617 3.223 1 98.69 156 ILE B O 1
ATOM 3238 N N . LYS B 1 157 ? 15.555 -12.359 4.633 1 98.19 157 LYS B N 1
ATOM 3239 C CA . LYS B 1 157 ? 15.797 -11.57 5.832 1 98.19 157 LYS B CA 1
ATOM 3240 C C . LYS B 1 157 ? 17.094 -10.789 5.723 1 98.19 157 LYS B C 1
ATOM 3242 O O . LYS B 1 157 ? 18.172 -11.367 5.531 1 98.19 157 LYS B O 1
ATOM 3247 N N . GLY B 1 158 ? 16.969 -9.5 5.785 1 97.69 158 GLY B N 1
ATOM 3248 C CA . GLY B 1 158 ? 18.125 -8.625 5.746 1 97.69 158 GLY B CA 1
ATOM 3249 C C . GLY B 1 158 ? 18.641 -8.383 4.34 1 97.69 158 GLY B C 1
ATOM 3250 O O . GLY B 1 158 ? 19.531 -7.555 4.133 1 97.69 158 GLY B O 1
ATOM 3251 N N . ALA B 1 159 ? 18.109 -9.062 3.314 1 98.69 159 ALA B N 1
ATOM 3252 C CA . ALA B 1 159 ? 18.578 -8.938 1.936 1 98.69 159 ALA B CA 1
ATOM 3253 C C . ALA B 1 159 ? 18.281 -7.547 1.379 1 98.69 159 ALA B C 1
ATOM 3255 O O . ALA B 1 159 ? 17.281 -6.922 1.753 1 98.69 159 ALA B O 1
ATOM 3256 N N . GLU B 1 160 ? 19.172 -7.082 0.523 1 98.62 160 GLU B N 1
ATOM 3257 C CA . GLU B 1 160 ? 18.875 -5.941 -0.344 1 98.62 160 GLU B CA 1
ATOM 3258 C C . GLU B 1 160 ? 18.078 -6.375 -1.574 1 98.62 160 GLU B C 1
ATOM 3260 O O . GLU B 1 160 ? 18.594 -7.113 -2.42 1 98.62 160 GLU B O 1
ATOM 3265 N N . VAL B 1 161 ? 16.859 -5.965 -1.597 1 98.94 161 VAL B N 1
ATOM 3266 C CA . VAL B 1 161 ? 16 -6.312 -2.727 1 98.94 161 VAL B CA 1
ATOM 3267 C C . VAL B 1 161 ? 15.734 -5.066 -3.568 1 98.94 161 VAL B C 1
ATOM 3269 O O . VAL B 1 161 ? 15.383 -4.012 -3.033 1 98.94 161 VAL B O 1
ATOM 3272 N N . VAL B 1 162 ? 15.969 -5.156 -4.863 1 98.94 162 VAL B N 1
ATOM 3273 C CA . VAL B 1 162 ? 15.586 -4.094 -5.793 1 98.94 162 VAL B CA 1
ATOM 3274 C C . VAL B 1 162 ? 14.367 -4.531 -6.602 1 98.94 162 VAL B C 1
ATOM 3276 O O . VAL B 1 162 ? 14.391 -5.582 -7.246 1 98.94 162 VAL B O 1
ATOM 3279 N N . VAL B 1 163 ? 13.297 -3.826 -6.488 1 98.94 163 VAL B N 1
ATOM 3280 C CA . VAL B 1 163 ? 12.102 -4.008 -7.293 1 98.94 163 VAL B CA 1
ATOM 3281 C C . VAL B 1 163 ? 12.055 -2.963 -8.406 1 98.94 163 VAL B C 1
ATOM 3283 O O . VAL B 1 163 ? 12.07 -1.76 -8.133 1 98.94 163 VAL B O 1
ATOM 3286 N N . VAL B 1 164 ? 12.039 -3.406 -9.664 1 98.75 164 VAL B N 1
ATOM 3287 C CA . VAL B 1 164 ? 12.039 -2.488 -10.797 1 98.75 164 VAL B CA 1
ATOM 3288 C C . VAL B 1 164 ? 10.656 -2.482 -11.453 1 98.75 164 VAL B C 1
ATOM 3290 O O . VAL B 1 164 ? 10.242 -3.479 -12.055 1 98.75 164 VAL B O 1
ATOM 3293 N N . GLY B 1 165 ? 10.023 -1.326 -11.367 1 98.06 165 GLY B N 1
ATOM 3294 C CA . GLY B 1 165 ? 8.672 -1.174 -11.875 1 98.06 165 GLY B CA 1
ATOM 3295 C C . GLY B 1 165 ? 7.672 -0.766 -10.812 1 98.06 165 GLY B C 1
ATOM 3296 O O . GLY B 1 165 ? 7.793 -1.172 -9.656 1 98.06 165 GLY B O 1
ATOM 3297 N N . ARG B 1 166 ? 6.672 -0.043 -11.133 1 97.31 166 ARG B N 1
ATOM 3298 C CA . ARG B 1 166 ? 5.691 0.447 -10.172 1 97.31 166 ARG B CA 1
ATOM 3299 C C . ARG B 1 166 ? 4.273 0.089 -10.609 1 97.31 166 ARG B C 1
ATOM 3301 O O . ARG B 1 166 ? 3.33 0.837 -10.344 1 97.31 166 ARG B O 1
ATOM 3308 N N . GLY B 1 167 ? 4.129 -1.009 -11.352 1 96.38 167 GLY B N 1
ATOM 3309 C CA . GLY B 1 167 ? 2.803 -1.5 -11.688 1 96.38 167 GLY B CA 1
ATOM 3310 C C . GLY B 1 167 ? 2.006 -1.948 -10.477 1 96.38 167 GLY B C 1
ATOM 3311 O O . GLY B 1 167 ? 2.578 -2.383 -9.477 1 96.38 167 GLY B O 1
ATOM 3312 N N . VAL B 1 168 ? 0.68 -1.997 -10.617 1 95.12 168 VAL B N 1
ATOM 3313 C CA . VAL B 1 168 ? -0.199 -2.219 -9.477 1 95.12 168 VAL B CA 1
ATOM 3314 C C . VAL B 1 168 ? -0.279 -3.711 -9.164 1 95.12 168 VAL B C 1
ATOM 3316 O O . VAL B 1 168 ? -0.697 -4.102 -8.07 1 95.12 168 VAL B O 1
ATOM 3319 N N . THR B 1 169 ? 0.099 -4.543 -10.109 1 93.75 169 THR B N 1
ATOM 3320 C CA . THR B 1 169 ? -0.018 -5.98 -9.898 1 93.75 169 THR B CA 1
ATOM 3321 C C . THR B 1 169 ? 1.197 -6.52 -9.148 1 93.75 169 THR B C 1
ATOM 3323 O O . THR B 1 169 ? 1.11 -7.547 -8.469 1 93.75 169 THR B O 1
ATOM 3326 N N . ILE B 1 170 ? 2.369 -5.801 -9.32 1 96.69 170 ILE B N 1
ATOM 3327 C CA . ILE B 1 170 ? 3.58 -6.344 -8.711 1 96.69 170 ILE B CA 1
ATOM 3328 C C . ILE B 1 170 ? 4.402 -5.211 -8.102 1 96.69 170 ILE B C 1
ATOM 3330 O O . ILE B 1 170 ? 4.602 -5.164 -6.887 1 96.69 170 ILE B O 1
ATOM 3334 N N . GLY B 1 171 ? 4.707 -4.223 -8.883 1 97.62 171 GLY B N 1
ATOM 3335 C CA . GLY B 1 171 ? 5.664 -3.197 -8.5 1 97.62 171 GLY B CA 1
ATOM 3336 C C . GLY B 1 171 ? 5.301 -2.494 -7.207 1 97.62 171 GLY B C 1
ATOM 3337 O O . GLY B 1 171 ? 6.137 -2.359 -6.312 1 97.62 171 GLY B O 1
ATOM 3338 N N . ARG B 1 172 ? 4.09 -2.133 -7.07 1 98.31 172 ARG B N 1
ATOM 3339 C CA . ARG B 1 172 ? 3.66 -1.297 -5.953 1 98.31 172 ARG B CA 1
ATOM 3340 C C . ARG B 1 172 ? 3.367 -2.143 -4.719 1 98.31 172 ARG B C 1
ATOM 3342 O O . ARG B 1 172 ? 3.748 -1.776 -3.605 1 98.31 172 ARG B O 1
ATOM 3349 N N . PRO B 1 173 ? 2.787 -3.352 -4.84 1 98.62 173 PRO B N 1
ATOM 3350 C CA . PRO B 1 173 ? 2.523 -4.133 -3.629 1 98.62 173 PRO B CA 1
ATOM 3351 C C . PRO B 1 173 ? 3.748 -4.914 -3.154 1 98.62 173 PRO B C 1
ATOM 3353 O O . PRO B 1 173 ? 3.822 -5.301 -1.985 1 98.62 173 PRO B O 1
ATOM 3356 N N . MET B 1 174 ? 4.734 -5.172 -3.971 1 98.75 174 MET B N 1
ATOM 3357 C CA . MET B 1 174 ? 5.848 -6.062 -3.66 1 98.75 174 MET B CA 1
ATOM 3358 C C . MET B 1 174 ? 6.629 -5.559 -2.453 1 98.75 174 MET B C 1
ATOM 3360 O O . MET B 1 174 ? 6.906 -6.316 -1.523 1 98.75 174 MET B O 1
ATOM 3364 N N . PRO B 1 175 ? 6.98 -4.23 -2.422 1 98.75 175 PRO B N 1
ATOM 3365 C CA . PRO B 1 175 ? 7.727 -3.748 -1.259 1 98.75 175 PRO B CA 1
ATOM 3366 C C . PRO B 1 175 ? 6.949 -3.898 0.047 1 98.75 175 PRO B C 1
ATOM 3368 O O . PRO B 1 175 ? 7.547 -4.105 1.105 1 98.75 175 PRO B O 1
ATOM 3371 N N . LEU B 1 176 ? 5.613 -3.83 -0.034 1 98.69 176 LEU B N 1
ATOM 3372 C CA . LEU B 1 176 ? 4.781 -3.951 1.159 1 98.69 176 LEU B CA 1
ATOM 3373 C C . LEU B 1 176 ? 4.93 -5.332 1.786 1 98.69 176 LEU B C 1
ATOM 3375 O O . LEU B 1 176 ? 4.941 -5.465 3.012 1 98.69 176 LEU B O 1
ATOM 3379 N N . LEU B 1 177 ? 5.051 -6.34 0.944 1 98.75 177 LEU B N 1
ATOM 3380 C CA . LEU B 1 177 ? 5.25 -7.691 1.455 1 98.75 177 LEU B CA 1
ATOM 3381 C C . LEU B 1 177 ? 6.68 -7.879 1.957 1 98.75 177 LEU B C 1
ATOM 3383 O O . LEU B 1 177 ? 6.895 -8.414 3.045 1 98.75 177 LEU B O 1
ATOM 3387 N N . LEU B 1 178 ? 7.656 -7.414 1.226 1 98.81 178 LEU B N 1
ATOM 3388 C CA . LEU B 1 178 ? 9.07 -7.695 1.462 1 98.81 178 LEU B CA 1
ATOM 3389 C C . LEU B 1 178 ? 9.547 -7.027 2.746 1 98.81 178 LEU B C 1
ATOM 3391 O O . LEU B 1 178 ? 10.484 -7.508 3.389 1 98.81 178 LEU B O 1
ATOM 3395 N N . THR B 1 179 ? 8.891 -5.93 3.145 1 98.31 179 THR B N 1
ATOM 3396 C CA . THR B 1 179 ? 9.383 -5.176 4.293 1 98.31 179 THR B CA 1
ATOM 3397 C C . THR B 1 179 ? 8.656 -5.59 5.566 1 98.31 179 THR B C 1
ATOM 3399 O O . THR B 1 179 ? 8.938 -5.07 6.648 1 98.31 179 THR B O 1
ATOM 3402 N N . ARG B 1 180 ? 7.652 -6.512 5.496 1 97.88 180 ARG B N 1
ATOM 3403 C CA . ARG B 1 180 ? 7.07 -7.062 6.719 1 97.88 180 ARG B CA 1
ATOM 3404 C C . ARG B 1 180 ? 8.148 -7.645 7.621 1 97.88 180 ARG B C 1
ATOM 3406 O O . ARG B 1 180 ? 9.227 -8.016 7.152 1 97.88 180 ARG B O 1
ATOM 3413 N N . ARG B 1 181 ? 7.809 -7.73 8.883 1 96.94 181 ARG B N 1
ATOM 3414 C CA . ARG B 1 181 ? 8.758 -8.281 9.836 1 96.94 181 ARG B CA 1
ATOM 3415 C C . ARG B 1 181 ? 9.133 -9.719 9.469 1 96.94 181 ARG B C 1
ATOM 3417 O O . ARG B 1 181 ? 10.273 -10.141 9.688 1 96.94 181 ARG B O 1
ATOM 3424 N N . SER B 1 182 ? 8.211 -10.484 8.93 1 96.94 182 SER B N 1
ATOM 3425 C CA . SER B 1 182 ? 8.438 -11.875 8.562 1 96.94 182 SER B CA 1
ATOM 3426 C C . SER B 1 182 ? 9.484 -11.992 7.457 1 96.94 182 SER B C 1
ATOM 3428 O O . SER B 1 182 ? 10.328 -12.891 7.488 1 96.94 182 SER B O 1
ATOM 3430 N N . GLU B 1 183 ? 9.5 -11.102 6.484 1 98.25 183 GLU B N 1
ATOM 3431 C CA . GLU B 1 183 ? 10.461 -11.094 5.387 1 98.25 183 GLU B CA 1
ATOM 3432 C C . GLU B 1 183 ? 11.695 -10.258 5.734 1 98.25 183 GLU B C 1
ATOM 3434 O O . GLU B 1 183 ? 12.828 -10.688 5.52 1 98.25 183 GLU B O 1
ATOM 3439 N N . ASN B 1 184 ? 11.414 -9.023 6.262 1 98.38 184 ASN B N 1
ATOM 3440 C CA . ASN B 1 184 ? 12.414 -8.156 6.883 1 98.38 184 ASN B CA 1
ATOM 3441 C C . ASN B 1 184 ? 13.484 -7.734 5.887 1 98.38 184 ASN B C 1
ATOM 3443 O O . ASN B 1 184 ? 14.664 -7.617 6.242 1 98.38 184 ASN B O 1
ATOM 3447 N N . ALA B 1 185 ? 13.188 -7.582 4.621 1 98.81 185 ALA B N 1
ATOM 3448 C CA . ALA B 1 185 ? 14.133 -7.137 3.605 1 98.81 185 ALA B CA 1
ATOM 3449 C C . ALA B 1 185 ? 14.258 -5.617 3.6 1 98.81 185 ALA B C 1
ATOM 3451 O O . ALA B 1 185 ? 13.383 -4.914 4.109 1 98.81 185 ALA B O 1
ATOM 3452 N N . THR B 1 186 ? 15.391 -5.117 3.154 1 98.81 186 THR B N 1
ATOM 3453 C CA . THR B 1 186 ? 15.555 -3.729 2.734 1 98.81 186 THR B CA 1
ATOM 3454 C C . THR B 1 186 ? 15.25 -3.574 1.248 1 98.81 186 THR B C 1
ATOM 3456 O O . THR B 1 186 ? 15.844 -4.254 0.41 1 98.81 186 THR B O 1
ATOM 3459 N N . VAL B 1 187 ? 14.305 -2.719 0.888 1 98.88 187 VAL B N 1
ATOM 3460 C CA . VAL B 1 187 ? 13.805 -2.723 -0.48 1 98.88 187 VAL B CA 1
ATOM 3461 C C . VAL B 1 187 ? 14.062 -1.368 -1.134 1 98.88 187 VAL B C 1
ATOM 3463 O O . VAL B 1 187 ? 13.742 -0.323 -0.565 1 98.88 187 VAL B O 1
ATOM 3466 N N . THR B 1 188 ? 14.734 -1.357 -2.254 1 98.81 188 THR B N 1
ATOM 3467 C CA . THR B 1 188 ? 14.82 -0.182 -3.115 1 98.81 188 THR B CA 1
ATOM 3468 C C . THR B 1 188 ? 13.828 -0.282 -4.266 1 98.81 188 THR B C 1
ATOM 3470 O O . THR B 1 188 ? 13.875 -1.226 -5.059 1 98.81 188 THR B O 1
ATOM 3473 N N . GLN B 1 189 ? 12.914 0.655 -4.297 1 98.69 189 GLN B N 1
ATOM 3474 C CA . GLN B 1 189 ? 11.922 0.725 -5.359 1 98.69 189 GLN B CA 1
ATOM 3475 C C . GLN B 1 189 ? 12.406 1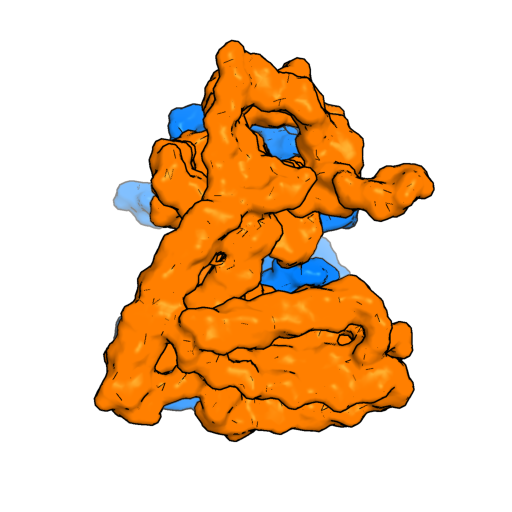.601 -6.512 1 98.69 189 GLN B C 1
ATOM 3477 O O . GLN B 1 189 ? 12.523 2.818 -6.367 1 98.69 189 GLN B O 1
ATOM 3482 N N . CYS B 1 190 ? 12.656 0.976 -7.613 1 98.69 190 CYS B N 1
ATOM 3483 C CA . CYS B 1 190 ? 13.125 1.653 -8.812 1 98.69 190 CYS B CA 1
ATOM 3484 C C . CYS B 1 190 ? 12.062 1.642 -9.906 1 98.69 190 CYS B C 1
ATOM 3486 O O . CYS B 1 190 ? 11.055 0.944 -9.781 1 98.69 190 CYS B O 1
ATOM 3488 N N . HIS B 1 191 ? 12.242 2.422 -10.844 1 97.44 191 HIS B N 1
ATOM 3489 C CA . HIS B 1 191 ? 11.391 2.537 -12.023 1 97.44 191 HIS B CA 1
ATOM 3490 C C . HIS B 1 191 ? 12.125 3.191 -13.18 1 97.44 191 HIS B C 1
ATOM 3492 O O . HIS B 1 191 ? 13.336 3.424 -13.102 1 97.44 191 HIS B O 1
ATOM 3498 N N . THR B 1 192 ? 11.445 3.385 -14.258 1 91.94 192 THR B N 1
ATOM 3499 C CA . THR B 1 192 ? 12.086 3.895 -15.469 1 91.94 192 THR B CA 1
ATOM 3500 C C . THR B 1 192 ? 12.578 5.324 -15.25 1 91.94 192 THR B C 1
ATOM 3502 O O . THR B 1 192 ? 13.406 5.82 -16.016 1 91.94 192 THR B O 1
ATOM 3505 N N . GLY B 1 193 ? 12.109 6.062 -14.195 1 93.75 193 GLY B N 1
ATOM 3506 C CA . GLY B 1 193 ? 12.562 7.402 -13.859 1 93.75 193 GLY B CA 1
ATOM 3507 C C . GLY B 1 193 ? 13.766 7.414 -12.938 1 93.75 193 GLY B C 1
ATOM 3508 O O . GLY B 1 193 ? 14.328 8.469 -12.656 1 93.75 193 GLY B O 1
ATOM 3509 N N . THR B 1 194 ? 14.172 6.234 -12.5 1 97.44 194 THR B N 1
ATOM 3510 C CA . THR B 1 194 ? 15.344 6.145 -11.641 1 97.44 194 THR B CA 1
ATOM 3511 C C . THR B 1 194 ? 16.609 6.562 -12.383 1 97.44 194 THR B C 1
ATOM 3513 O O . THR B 1 194 ? 16.875 6.07 -13.484 1 97.44 194 THR B O 1
ATOM 3516 N N . ARG B 1 195 ? 17.438 7.461 -11.898 1 95.94 195 ARG B N 1
ATOM 3517 C CA . ARG B 1 195 ? 18.594 8.055 -12.562 1 95.94 195 ARG B CA 1
ATOM 3518 C C . ARG B 1 195 ? 19.719 7.039 -12.727 1 95.94 195 ARG B C 1
ATOM 3520 O O . ARG B 1 195 ? 20.312 6.93 -13.805 1 95.94 195 ARG B O 1
ATOM 3527 N N . ASP B 1 196 ? 20.078 6.254 -11.781 1 95.75 196 ASP B N 1
ATOM 3528 C CA . ASP B 1 196 ? 21.188 5.297 -11.812 1 95.75 196 ASP B CA 1
ATOM 3529 C C . ASP B 1 196 ? 20.719 3.898 -11.414 1 95.75 196 ASP B C 1
ATOM 3531 O O . ASP B 1 196 ? 21.141 3.359 -10.398 1 95.75 196 ASP B O 1
ATOM 3535 N N . LEU B 1 197 ? 19.922 3.385 -12.344 1 98 197 LEU B N 1
ATOM 3536 C CA . LEU B 1 197 ? 19.344 2.072 -12.07 1 98 197 LEU B CA 1
ATOM 3537 C C . LEU B 1 197 ? 20.438 1.026 -11.883 1 98 197 LEU B C 1
ATOM 3539 O O . LEU B 1 197 ? 20.359 0.192 -10.977 1 98 197 LEU B O 1
ATOM 3543 N N . SER B 1 198 ? 21.5 1.105 -12.68 1 98.19 198 SER B N 1
ATOM 3544 C CA . SER B 1 198 ? 22.578 0.127 -12.68 1 98.19 198 SER B CA 1
ATOM 3545 C C . SER B 1 198 ? 23.234 0.027 -11.297 1 98.19 198 SER B C 1
ATOM 3547 O O . SER B 1 198 ? 23.484 -1.074 -10.805 1 98.19 198 SER B O 1
ATOM 3549 N N . SER B 1 199 ? 23.484 1.127 -10.648 1 97.81 199 SER B N 1
ATOM 3550 C CA . SER B 1 199 ? 24.125 1.133 -9.336 1 97.81 199 SER B CA 1
ATOM 3551 C C . SER B 1 199 ? 23.266 0.411 -8.297 1 97.81 199 SER B C 1
ATOM 3553 O O . SER B 1 199 ? 23.797 -0.301 -7.438 1 97.81 199 SER B O 1
ATOM 3555 N N . HIS B 1 200 ? 21.984 0.596 -8.328 1 98.31 200 HIS B N 1
ATOM 3556 C CA . HIS B 1 200 ? 21.078 -0.102 -7.414 1 98.31 200 HIS B CA 1
ATOM 3557 C C . HIS B 1 200 ? 21.094 -1.604 -7.676 1 98.31 200 HIS B C 1
ATOM 3559 O O . HIS B 1 200 ? 21.172 -2.402 -6.738 1 98.31 200 HIS B O 1
ATOM 3565 N N . LEU B 1 201 ? 21.031 -1.957 -8.93 1 98.75 201 LEU B N 1
ATOM 3566 C CA . LEU B 1 201 ? 20.969 -3.363 -9.312 1 98.75 201 LEU B CA 1
ATOM 3567 C C . LEU B 1 201 ? 22.234 -4.094 -8.883 1 98.75 201 LEU B C 1
ATOM 3569 O O . LEU B 1 201 ? 22.172 -5.234 -8.414 1 98.75 201 LEU B O 1
ATOM 3573 N N . LYS B 1 202 ? 23.375 -3.486 -8.977 1 98.44 202 LYS B N 1
ATOM 3574 C CA . LYS B 1 202 ? 24.672 -4.102 -8.695 1 98.44 202 LYS B CA 1
ATOM 3575 C C . LYS B 1 202 ? 24.812 -4.418 -7.207 1 98.44 202 LYS B C 1
ATOM 3577 O O . LYS B 1 202 ? 25.672 -5.203 -6.816 1 98.44 202 LYS B O 1
ATOM 3582 N N . ARG B 1 203 ? 23.969 -3.861 -6.383 1 97.06 203 ARG B N 1
ATOM 3583 C CA . ARG B 1 203 ? 24.047 -4.078 -4.941 1 97.06 203 ARG B CA 1
ATOM 3584 C C . ARG B 1 203 ? 23.016 -5.094 -4.48 1 97.06 203 ARG B C 1
ATOM 3586 O O . ARG B 1 203 ? 23.078 -5.578 -3.346 1 97.06 203 ARG B O 1
ATOM 3593 N N . ALA B 1 204 ? 22.125 -5.461 -5.266 1 98.69 204 ALA B N 1
ATOM 3594 C CA . ALA B 1 204 ? 20.938 -6.227 -4.883 1 98.69 204 ALA B CA 1
ATOM 3595 C C . ALA B 1 204 ? 21.281 -7.695 -4.66 1 98.69 204 ALA B C 1
ATOM 3597 O O . ALA B 1 204 ? 21.984 -8.305 -5.469 1 98.69 204 ALA B O 1
ATOM 3598 N N . ASP B 1 205 ? 20.844 -8.25 -3.537 1 98.81 205 ASP B N 1
ATOM 3599 C CA . ASP B 1 205 ? 20.828 -9.703 -3.342 1 98.81 205 ASP B CA 1
ATOM 3600 C C . ASP B 1 205 ? 19.734 -10.359 -4.16 1 98.81 205 ASP B C 1
ATOM 3602 O O . ASP B 1 205 ? 19.875 -11.508 -4.59 1 98.81 205 ASP B O 1
ATOM 3606 N N . ILE B 1 206 ? 18.641 -9.711 -4.289 1 98.94 206 ILE B N 1
ATOM 3607 C CA . ILE B 1 206 ? 17.469 -10.156 -5.023 1 98.94 206 ILE B CA 1
ATOM 3608 C C . ILE B 1 206 ? 16.969 -9.031 -5.93 1 98.94 206 ILE B C 1
ATOM 3610 O O . ILE B 1 206 ? 16.859 -7.879 -5.504 1 98.94 206 ILE B O 1
ATOM 3614 N N . ILE B 1 207 ? 16.734 -9.297 -7.18 1 98.94 207 ILE B N 1
ATOM 3615 C CA . ILE B 1 207 ? 16.125 -8.367 -8.133 1 98.94 207 ILE B CA 1
ATOM 3616 C C . ILE B 1 207 ? 14.773 -8.898 -8.578 1 98.94 207 ILE B C 1
ATOM 3618 O O . ILE B 1 207 ? 14.656 -10.031 -9.031 1 98.94 207 ILE B O 1
ATOM 3622 N N . VAL B 1 208 ? 13.719 -8.156 -8.367 1 98.88 208 VAL B N 1
ATOM 3623 C CA . VAL B 1 208 ? 12.414 -8.406 -8.953 1 98.88 208 VAL B CA 1
ATOM 3624 C C . VAL B 1 208 ? 12.18 -7.461 -10.125 1 98.88 208 VAL B C 1
ATOM 3626 O O . VAL B 1 208 ? 11.898 -6.277 -9.93 1 98.88 208 VAL B O 1
ATOM 3629 N N . ALA B 1 209 ? 12.328 -7.965 -11.359 1 98.56 209 ALA B N 1
ATOM 3630 C CA . ALA B 1 209 ? 12.195 -7.168 -12.57 1 98.56 209 ALA B CA 1
ATOM 3631 C C . ALA B 1 209 ? 10.758 -7.168 -13.086 1 98.56 209 ALA B C 1
ATOM 3633 O O . ALA B 1 209 ? 10.289 -8.172 -13.625 1 98.56 209 ALA B O 1
ATOM 3634 N N . ALA B 1 210 ? 10.109 -6.039 -12.922 1 97.75 210 ALA B N 1
ATOM 3635 C CA . ALA B 1 210 ? 8.688 -5.957 -13.242 1 97.75 210 ALA B CA 1
ATOM 3636 C C . ALA B 1 210 ? 8.359 -4.641 -13.945 1 97.75 210 ALA B C 1
ATOM 3638 O O . ALA B 1 210 ? 7.32 -4.035 -13.68 1 97.75 210 ALA B O 1
ATOM 3639 N N . ALA B 1 211 ? 9.203 -4.184 -14.82 1 96.69 211 ALA B N 1
ATOM 3640 C CA . ALA B 1 211 ? 9.039 -2.889 -15.477 1 96.69 211 ALA B CA 1
ATOM 3641 C C . ALA B 1 211 ? 8.273 -3.031 -16.781 1 96.69 211 ALA B C 1
ATOM 3643 O O . ALA B 1 211 ? 7.762 -2.047 -17.328 1 96.69 211 ALA B O 1
ATOM 3644 N N . GLY B 1 212 ? 8.266 -4.289 -17.344 1 95 212 GLY B N 1
ATOM 3645 C CA . GLY B 1 212 ? 7.691 -4.461 -18.672 1 95 212 GLY B CA 1
ATOM 3646 C C . GLY B 1 212 ? 8.555 -3.869 -19.781 1 95 212 GLY B C 1
ATOM 3647 O O . GLY B 1 212 ? 8.031 -3.307 -20.734 1 95 212 GLY B O 1
ATOM 3648 N N . SER B 1 213 ? 9.797 -3.877 -19.625 1 95.06 213 SER B N 1
ATOM 3649 C CA . SER B 1 213 ? 10.797 -3.406 -20.578 1 95.06 213 SER B CA 1
ATOM 3650 C C . SER B 1 213 ? 11.789 -4.508 -20.938 1 95.06 213 SER B C 1
ATOM 3652 O O . SER B 1 213 ? 12.586 -4.918 -20.094 1 95.06 213 SER B O 1
ATOM 3654 N N . ALA B 1 214 ? 11.781 -4.938 -22.219 1 95.56 214 ALA B N 1
ATOM 3655 C CA . ALA B 1 214 ? 12.531 -6.109 -22.656 1 95.56 214 ALA B CA 1
ATOM 3656 C C . ALA B 1 214 ? 14.023 -5.953 -22.375 1 95.56 214 ALA B C 1
ATOM 3658 O O . ALA B 1 214 ? 14.633 -4.961 -22.766 1 95.56 214 ALA B O 1
ATOM 3659 N N . HIS B 1 215 ? 14.602 -6.863 -21.594 1 96.94 215 HIS B N 1
ATOM 3660 C CA . HIS B 1 215 ? 16.031 -7.016 -21.359 1 96.94 215 HIS B CA 1
ATOM 3661 C C . HIS B 1 215 ? 16.594 -5.789 -20.656 1 96.94 215 HIS B C 1
ATOM 3663 O O . HIS B 1 215 ? 17.734 -5.387 -20.922 1 96.94 215 HIS B O 1
ATOM 3669 N N . LEU B 1 216 ? 15.75 -5.172 -19.844 1 97.06 216 LEU B N 1
ATOM 3670 C CA . LEU B 1 216 ? 16.172 -4.008 -19.078 1 97.06 216 LEU B CA 1
ATOM 3671 C C . LEU B 1 216 ? 17.312 -4.367 -18.125 1 97.06 216 LEU B C 1
ATOM 3673 O O . LEU B 1 216 ? 18.25 -3.588 -17.953 1 97.06 216 LEU B O 1
ATOM 3677 N N . ILE B 1 217 ? 17.203 -5.551 -17.469 1 98.31 217 ILE B N 1
ATOM 3678 C CA . ILE B 1 217 ? 18.234 -6.039 -16.562 1 98.31 217 ILE B CA 1
ATOM 3679 C C . ILE B 1 217 ? 19.312 -6.758 -17.359 1 98.31 217 ILE B C 1
ATOM 3681 O O . ILE B 1 217 ? 19.047 -7.766 -18.016 1 98.31 217 ILE B O 1
ATOM 3685 N N . ARG B 1 218 ? 20.578 -6.332 -17.328 1 98.31 218 ARG B N 1
ATOM 3686 C CA . ARG B 1 218 ? 21.672 -6.891 -18.109 1 98.31 218 ARG B CA 1
ATOM 3687 C C . ARG B 1 218 ? 22.703 -7.547 -17.219 1 98.31 218 ARG B C 1
ATOM 3689 O O . ARG B 1 218 ? 22.766 -7.27 -16.016 1 98.31 218 ARG B O 1
ATOM 3696 N N . PRO B 1 219 ? 23.5 -8.375 -17.797 1 98.56 219 PRO B N 1
ATOM 3697 C CA . PRO B 1 219 ? 24.484 -9.117 -17 1 98.56 219 PRO B CA 1
ATOM 3698 C C . PRO B 1 219 ? 25.406 -8.195 -16.203 1 98.56 219 PRO B C 1
ATOM 3700 O O . PRO B 1 219 ? 25.734 -8.5 -15.062 1 98.56 219 PRO B O 1
ATOM 3703 N N . GLU B 1 220 ? 25.812 -7.105 -16.734 1 98.38 220 GLU B N 1
ATOM 3704 C CA . GLU B 1 220 ? 26.781 -6.223 -16.109 1 98.38 220 GLU B CA 1
ATOM 3705 C C . GLU B 1 220 ? 26.188 -5.516 -14.891 1 98.38 220 GLU B C 1
ATOM 3707 O O . GLU B 1 220 ? 26.906 -4.914 -14.094 1 98.38 220 GLU B O 1
ATOM 3712 N N . ASP B 1 221 ? 24.828 -5.629 -14.766 1 98.12 221 ASP B N 1
ATOM 3713 C CA . ASP B 1 221 ? 24.141 -4.93 -13.688 1 98.12 221 ASP B CA 1
ATOM 3714 C C . ASP B 1 221 ? 23.875 -5.863 -12.508 1 98.12 221 ASP B C 1
ATOM 3716 O O . ASP B 1 221 ? 23.375 -5.43 -11.461 1 98.12 221 ASP B O 1
ATOM 3720 N N . VAL B 1 222 ? 24.234 -7.129 -12.609 1 98.69 222 VAL B N 1
ATOM 3721 C CA . VAL B 1 222 ? 23.797 -8.109 -11.617 1 98.69 222 VAL B CA 1
ATOM 3722 C C . VAL B 1 222 ? 24.984 -8.523 -10.75 1 98.69 222 VAL B C 1
ATOM 3724 O O . VAL B 1 222 ? 26.047 -8.852 -11.258 1 98.69 222 VAL B O 1
ATOM 3727 N N . LYS B 1 223 ? 24.734 -8.445 -9.461 1 97.94 223 LYS B N 1
ATOM 3728 C CA . LYS B 1 223 ? 25.672 -8.969 -8.477 1 97.94 223 LYS B CA 1
ATOM 3729 C C . LYS B 1 223 ? 25.844 -10.477 -8.625 1 97.94 223 LYS B C 1
ATOM 3731 O O . LYS B 1 223 ? 24.844 -11.211 -8.688 1 97.94 223 LYS B O 1
ATOM 3736 N N . PRO B 1 224 ? 27.125 -10.969 -8.789 1 98.06 224 PRO B N 1
ATOM 3737 C CA . PRO B 1 224 ? 27.281 -12.422 -8.844 1 98.06 224 PRO B CA 1
ATOM 3738 C C . PRO B 1 224 ? 26.609 -13.133 -7.672 1 98.06 224 PRO B C 1
ATOM 3740 O O . PRO B 1 224 ? 26.766 -12.727 -6.52 1 98.06 224 PRO B O 1
ATOM 3743 N N . GLY B 1 225 ? 25.828 -14.117 -7.977 1 97.88 225 GLY B N 1
ATOM 3744 C CA . GLY B 1 225 ? 25.172 -14.898 -6.938 1 97.88 225 GLY B CA 1
ATOM 3745 C C . GLY B 1 225 ? 23.781 -14.406 -6.598 1 97.88 225 GLY B C 1
ATOM 3746 O O . GLY B 1 225 ? 23.047 -15.055 -5.84 1 97.88 225 GLY B O 1
ATOM 3747 N N . ALA B 1 226 ? 23.297 -13.312 -7.164 1 98.75 226 ALA B N 1
ATOM 3748 C CA . ALA B 1 226 ? 22 -12.719 -6.859 1 98.75 226 ALA B CA 1
ATOM 3749 C C . ALA B 1 226 ? 20.859 -13.586 -7.395 1 98.75 226 ALA B C 1
ATOM 3751 O O . ALA B 1 226 ? 21.062 -14.375 -8.32 1 98.75 226 ALA B O 1
ATOM 3752 N N . ALA B 1 227 ? 19.734 -13.492 -6.754 1 98.88 227 ALA B N 1
ATOM 3753 C CA . ALA B 1 227 ? 18.516 -14.055 -7.301 1 98.88 227 ALA B CA 1
ATOM 3754 C C . ALA B 1 227 ? 17.766 -13.031 -8.156 1 98.88 227 ALA B C 1
ATOM 3756 O O . ALA B 1 227 ? 17.531 -11.898 -7.719 1 98.88 227 ALA B O 1
ATOM 3757 N N . VAL B 1 228 ? 17.469 -13.406 -9.383 1 98.81 228 VAL B N 1
ATOM 3758 C CA . VAL B 1 228 ? 16.797 -12.5 -10.312 1 98.81 228 VAL B CA 1
ATOM 3759 C C . VAL B 1 228 ? 15.469 -13.102 -10.758 1 98.81 228 VAL B C 1
ATOM 3761 O O . VAL B 1 228 ? 15.438 -14.188 -11.336 1 98.81 228 VAL B O 1
ATOM 3764 N N . LEU B 1 229 ? 14.383 -12.438 -10.438 1 98.75 229 LEU B N 1
ATOM 3765 C CA . LEU B 1 229 ? 13.055 -12.891 -10.828 1 98.75 229 LEU B CA 1
ATOM 3766 C C . LEU B 1 229 ? 12.508 -12.047 -11.977 1 98.75 229 LEU B C 1
ATOM 3768 O O . LEU B 1 229 ? 12.281 -10.844 -11.812 1 98.75 229 LEU B O 1
ATOM 3772 N N . ASP B 1 230 ? 12.305 -12.664 -13.102 1 98.12 230 ASP B N 1
ATOM 3773 C CA . ASP B 1 230 ? 11.781 -12.023 -14.297 1 98.12 230 ASP B CA 1
ATOM 3774 C C . ASP B 1 230 ? 10.25 -12.062 -14.328 1 98.12 230 ASP B C 1
ATOM 3776 O O . ASP B 1 230 ? 9.664 -13.102 -14.617 1 98.12 230 ASP B O 1
ATOM 3780 N N . VAL B 1 231 ? 9.648 -10.938 -14.062 1 97 231 VAL B N 1
ATOM 3781 C CA . VAL B 1 231 ? 8.195 -10.883 -13.914 1 97 231 VAL B CA 1
ATOM 3782 C C . VAL B 1 231 ? 7.59 -10.07 -15.047 1 97 231 VAL B C 1
ATOM 3784 O O . VAL B 1 231 ? 6.469 -10.344 -15.492 1 97 231 VAL B O 1
ATOM 3787 N N . GLY B 1 232 ? 8.305 -9.062 -15.508 1 94.31 232 GLY B N 1
ATOM 3788 C CA . GLY B 1 232 ? 7.793 -8.188 -16.547 1 94.31 232 GLY B CA 1
ATOM 3789 C C . GLY B 1 232 ? 7.566 -8.898 -17.875 1 94.31 232 GLY B C 1
ATOM 3790 O O . GLY B 1 232 ? 8.281 -9.852 -18.203 1 94.31 232 GLY B O 1
ATOM 3791 N N . VAL B 1 233 ? 6.598 -8.414 -18.625 1 91.38 233 VAL B N 1
ATOM 3792 C CA . VAL B 1 233 ? 6.262 -9.008 -19.906 1 91.38 233 VAL B CA 1
ATOM 3793 C C . VAL B 1 233 ? 6.195 -7.926 -20.984 1 91.38 233 VAL B C 1
ATOM 3795 O O . VAL B 1 233 ? 5.555 -6.887 -20.781 1 91.38 233 VAL B O 1
ATOM 3798 N N . SER B 1 234 ? 6.949 -8.164 -21.906 1 91.69 234 SER B N 1
ATOM 3799 C CA . SER B 1 234 ? 6.902 -7.363 -23.125 1 91.69 234 SER B CA 1
ATOM 3800 C C . SER B 1 234 ? 6.633 -8.234 -24.359 1 91.69 234 SER B C 1
ATOM 3802 O O . SER B 1 234 ? 6.539 -9.461 -24.234 1 91.69 234 SER B O 1
ATOM 3804 N N . ARG B 1 235 ? 6.277 -7.59 -25.422 1 90.06 235 ARG B N 1
ATOM 3805 C CA . ARG B 1 235 ? 6.113 -8.289 -26.688 1 90.06 235 ARG B CA 1
ATOM 3806 C C . ARG B 1 235 ? 7.117 -7.797 -27.719 1 90.06 235 ARG B C 1
ATOM 3808 O O . ARG B 1 235 ? 7.312 -6.59 -27.875 1 90.06 235 ARG B O 1
ATOM 3815 N N . SER B 1 236 ? 7.797 -8.781 -28.328 1 89.25 236 SER B N 1
ATOM 3816 C CA . SER B 1 236 ? 8.727 -8.422 -29.391 1 89.25 236 SER B CA 1
ATOM 3817 C C . SER B 1 236 ? 7.973 -7.992 -30.656 1 89.25 236 SER B C 1
ATOM 3819 O O . SER B 1 236 ? 6.746 -8.078 -30.703 1 89.25 236 SER B O 1
ATOM 3821 N N . ALA B 1 237 ? 8.844 -7.48 -31.688 1 86.81 237 ALA B N 1
ATOM 3822 C CA . ALA B 1 237 ? 8.297 -7.07 -32.969 1 86.81 237 ALA B CA 1
ATOM 3823 C C . ALA B 1 237 ? 7.543 -8.219 -33.656 1 86.81 237 ALA B C 1
ATOM 3825 O O . ALA B 1 237 ? 6.582 -7.996 -34.375 1 86.81 237 ALA B O 1
ATOM 3826 N N . GLU B 1 238 ? 7.891 -9.453 -33.312 1 89.88 238 GLU B N 1
ATOM 3827 C CA . GLU B 1 238 ? 7.301 -10.656 -33.875 1 89.88 238 GLU B CA 1
ATOM 3828 C C . GLU B 1 238 ? 6.164 -11.188 -33 1 89.88 238 GLU B C 1
ATOM 3830 O O . GLU B 1 238 ? 5.613 -12.258 -33.281 1 89.88 238 GLU B O 1
ATOM 3835 N N . GLY B 1 239 ? 5.898 -10.523 -31.969 1 86.25 239 GLY B N 1
ATOM 3836 C CA . GLY B 1 239 ? 4.777 -10.898 -31.125 1 86.25 239 GLY B CA 1
ATOM 3837 C C . GLY B 1 239 ? 5.152 -11.898 -30.047 1 86.25 239 GLY B C 1
ATOM 3838 O O . GLY B 1 239 ? 4.285 -12.398 -29.328 1 86.25 239 GLY B O 1
ATOM 3839 N N . LYS B 1 240 ? 6.414 -12.078 -30.016 1 88.25 240 LYS B N 1
ATOM 3840 C CA . LYS B 1 240 ? 6.871 -13.039 -29.016 1 88.25 240 LYS B CA 1
ATOM 3841 C C . LYS B 1 240 ? 6.992 -12.391 -27.641 1 88.25 240 LYS B C 1
ATOM 3843 O O . LYS B 1 240 ?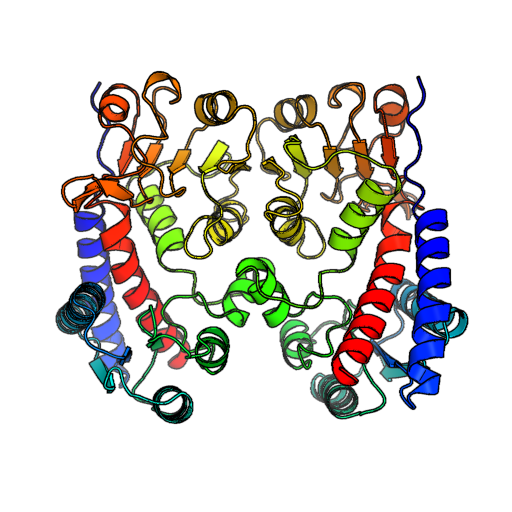 7.438 -11.25 -27.531 1 88.25 240 LYS B O 1
ATOM 3848 N N . ILE B 1 241 ? 6.621 -13.148 -26.594 1 88.81 241 ILE B N 1
ATOM 3849 C CA . ILE B 1 241 ? 6.742 -12.68 -25.219 1 88.81 241 ILE B CA 1
ATOM 3850 C C . ILE B 1 241 ? 8.211 -12.609 -24.828 1 88.81 241 ILE B C 1
ATOM 3852 O O . ILE B 1 241 ? 8.969 -13.562 -25.047 1 88.81 241 ILE B O 1
ATOM 3856 N N . VAL B 1 242 ? 8.617 -11.461 -24.328 1 93.88 242 VAL B N 1
ATOM 3857 C CA . VAL B 1 242 ? 9.984 -11.234 -23.875 1 93.88 242 VAL B CA 1
ATOM 3858 C C . VAL B 1 242 ? 9.969 -10.656 -22.453 1 93.88 242 VAL B C 1
ATOM 3860 O O . VAL B 1 242 ? 9.164 -9.766 -22.156 1 93.88 242 VAL B O 1
ATOM 3863 N N . GLY B 1 243 ? 10.797 -11.141 -21.609 1 95.81 243 GLY B N 1
ATOM 3864 C CA . GLY B 1 243 ? 10.867 -10.656 -20.234 1 95.81 243 GLY B CA 1
ATOM 3865 C C . GLY B 1 243 ? 11.773 -9.445 -20.078 1 95.81 243 GLY B C 1
ATOM 3866 O O . GLY B 1 243 ? 12.328 -8.953 -21.062 1 95.81 243 GLY B O 1
ATOM 3867 N N . ASP B 1 244 ? 11.883 -8.969 -18.859 1 97.19 244 ASP B N 1
ATOM 3868 C CA . ASP B 1 244 ? 12.688 -7.797 -18.531 1 97.19 244 ASP B CA 1
ATOM 3869 C C . ASP B 1 244 ? 14.164 -8.164 -18.406 1 97.19 244 ASP B C 1
ATOM 3871 O O . ASP B 1 244 ? 15.031 -7.285 -18.422 1 97.19 244 ASP B O 1
ATOM 3875 N N . VAL B 1 245 ? 14.484 -9.492 -18.281 1 98.19 245 VAL B N 1
ATOM 3876 C CA . VAL B 1 245 ? 15.836 -9.93 -17.938 1 98.19 245 VAL B CA 1
ATOM 3877 C C . VAL B 1 245 ? 16.547 -10.469 -19.172 1 98.19 245 VAL B C 1
ATOM 3879 O O . VAL B 1 245 ? 16.031 -11.383 -19.828 1 98.19 245 VAL B O 1
ATOM 3882 N N . HIS B 1 246 ? 17.672 -9.906 -19.516 1 97.75 246 HIS B N 1
ATOM 3883 C CA . HIS B 1 246 ? 18.5 -10.391 -20.609 1 97.75 246 HIS B CA 1
ATOM 3884 C C . HIS B 1 246 ? 18.969 -11.82 -20.344 1 97.75 246 HIS B C 1
ATOM 3886 O O . HIS B 1 246 ? 19.359 -12.156 -19.234 1 97.75 246 HIS B O 1
ATOM 3892 N N . PRO B 1 247 ? 18.969 -12.672 -21.359 1 96.38 247 PRO B N 1
ATOM 3893 C CA . PRO B 1 247 ? 19.344 -14.078 -21.188 1 96.38 247 PRO B CA 1
ATOM 3894 C C . PRO B 1 247 ? 20.734 -14.242 -20.609 1 96.38 247 PRO B C 1
ATOM 3896 O O . PRO B 1 247 ? 21 -15.203 -19.859 1 96.38 247 PRO B O 1
ATOM 3899 N N . GLY B 1 248 ? 21.672 -13.336 -20.859 1 97.69 248 GLY B N 1
ATOM 3900 C CA . GLY B 1 248 ? 23.047 -13.398 -20.375 1 97.69 248 GLY B CA 1
ATOM 3901 C C . GLY B 1 248 ? 23.141 -13.297 -18.859 1 97.69 248 GLY B C 1
ATOM 3902 O O . GLY B 1 248 ? 24.188 -13.617 -18.281 1 97.69 248 GLY B O 1
ATOM 3903 N N . VAL B 1 249 ? 22.094 -12.898 -18.203 1 98.31 249 VAL B N 1
ATOM 3904 C CA . VAL B 1 249 ? 22.078 -12.766 -16.75 1 98.31 249 VAL B CA 1
ATOM 3905 C C . VAL B 1 249 ? 22.266 -14.141 -16.094 1 98.31 249 VAL B C 1
ATOM 3907 O O . VAL B 1 249 ? 22.812 -14.25 -15 1 98.31 249 VAL B O 1
ATOM 3910 N N . ALA B 1 250 ? 21.922 -15.188 -16.781 1 97.44 250 ALA B N 1
ATOM 3911 C CA . ALA B 1 250 ? 22.047 -16.547 -16.281 1 97.44 250 ALA B CA 1
ATOM 3912 C C . ALA B 1 250 ? 23.5 -16.906 -16.016 1 97.44 250 ALA B C 1
ATOM 3914 O O . ALA B 1 250 ? 23.781 -17.812 -15.227 1 97.44 250 ALA B O 1
ATOM 3915 N N . GLU B 1 251 ? 24.391 -16.219 -16.625 1 97.62 251 GLU B N 1
ATOM 3916 C CA . GLU B 1 251 ? 25.812 -16.516 -16.484 1 97.62 251 GLU B CA 1
ATOM 3917 C C . GLU B 1 251 ? 26.406 -15.82 -15.266 1 97.62 251 GLU B C 1
ATOM 3919 O O . GLU B 1 251 ? 27.516 -16.125 -14.852 1 97.62 251 GLU B O 1
ATOM 3924 N N . VAL B 1 252 ? 25.672 -14.953 -14.641 1 98.31 252 VAL B N 1
ATOM 3925 C CA . VAL B 1 252 ? 26.188 -14.164 -13.523 1 98.31 252 VAL B CA 1
ATOM 3926 C C . VAL B 1 252 ? 25.391 -14.453 -12.266 1 98.31 252 VAL B C 1
ATOM 3928 O O . VAL B 1 252 ? 25.953 -14.625 -11.18 1 98.31 252 VAL B O 1
ATOM 3931 N N . ALA B 1 253 ? 24.125 -14.594 -12.352 1 98.5 253 ALA B N 1
ATOM 3932 C CA . ALA B 1 253 ? 23.203 -14.734 -11.227 1 98.5 253 ALA B CA 1
ATOM 3933 C C . ALA B 1 253 ? 23.359 -16.109 -10.562 1 98.5 253 ALA B C 1
ATOM 3935 O O . ALA B 1 253 ? 23.797 -17.062 -11.203 1 98.5 253 ALA B O 1
ATOM 3936 N N . GLY B 1 254 ? 23.047 -16.141 -9.289 1 98.56 254 GLY B N 1
ATOM 3937 C CA . GLY B 1 254 ? 22.953 -17.422 -8.602 1 98.56 254 GLY B CA 1
ATOM 3938 C C . GLY B 1 254 ? 21.656 -18.172 -8.883 1 98.56 254 GLY B C 1
ATOM 3939 O O . GLY B 1 254 ? 21.641 -19.391 -8.938 1 98.56 254 GLY B O 1
ATOM 3940 N N . TRP B 1 255 ? 20.578 -17.391 -8.977 1 98.62 255 TRP B N 1
ATOM 3941 C CA . TRP B 1 255 ? 19.25 -17.906 -9.25 1 98.62 255 TRP B CA 1
ATOM 3942 C C . TRP B 1 255 ? 18.531 -17.062 -10.305 1 98.62 255 TRP B C 1
ATOM 3944 O O . TRP B 1 255 ? 18.703 -15.844 -10.352 1 98.62 255 TRP B O 1
ATOM 3954 N N . ILE B 1 256 ? 17.688 -17.703 -11.102 1 98.31 256 ILE B N 1
ATOM 3955 C CA . ILE B 1 256 ? 16.859 -16.969 -12.055 1 98.31 256 ILE B CA 1
ATOM 3956 C C . ILE B 1 256 ? 15.484 -17.609 -12.156 1 98.31 256 ILE B C 1
ATOM 3958 O O . ILE B 1 256 ? 15.367 -18.828 -12.219 1 98.31 256 ILE B O 1
ATOM 3962 N N . SER B 1 257 ? 14.453 -16.844 -11.977 1 97.62 257 SER B N 1
ATOM 3963 C CA . SER B 1 257 ? 13.109 -17.25 -12.383 1 97.62 257 SER B CA 1
ATOM 3964 C C . SER B 1 257 ? 12.875 -16.984 -13.859 1 97.62 257 SER B C 1
ATOM 3966 O O . SER B 1 257 ? 12.844 -15.836 -14.297 1 97.62 257 SER B O 1
ATOM 3968 N N . PRO B 1 258 ? 12.703 -17.984 -14.539 1 91.25 258 PRO B N 1
ATOM 3969 C CA . PRO B 1 258 ? 12.539 -17.75 -15.977 1 91.25 258 PRO B CA 1
ATOM 3970 C C . PRO B 1 258 ? 11.18 -17.156 -16.328 1 91.25 258 PRO B C 1
ATOM 3972 O O . PRO B 1 258 ? 10.242 -17.234 -15.539 1 91.25 258 PRO B O 1
ATOM 3975 N N . ASN B 1 259 ? 11.039 -16.562 -17.5 1 91.25 259 ASN B N 1
ATOM 3976 C CA . ASN B 1 259 ? 9.812 -16.078 -18.109 1 91.25 259 ASN B CA 1
ATOM 3977 C C . ASN B 1 259 ? 9.664 -16.562 -19.547 1 91.25 259 ASN B C 1
ATOM 3979 O O . ASN B 1 259 ? 10.375 -16.094 -20.438 1 91.25 259 ASN B O 1
ATOM 3983 N N . PRO B 1 260 ? 8.875 -17.531 -19.797 1 90.06 260 PRO B N 1
ATOM 3984 C CA . PRO B 1 260 ? 7.852 -18.109 -18.922 1 90.06 260 PRO B CA 1
ATOM 3985 C C . PRO B 1 260 ? 8.398 -19.203 -18.016 1 90.06 260 PRO B C 1
ATOM 3987 O O . PRO B 1 260 ? 9.555 -19.609 -18.156 1 90.06 260 PRO B O 1
ATOM 3990 N N . GLY B 1 261 ? 7.551 -19.609 -16.938 1 93.81 261 GLY B N 1
ATOM 3991 C CA . GLY B 1 261 ? 7.824 -20.797 -16.172 1 93.81 261 GLY B CA 1
ATOM 3992 C C . GLY B 1 261 ? 8.273 -20.5 -14.75 1 93.81 261 GLY B C 1
ATOM 3993 O O . GLY B 1 261 ? 8.438 -21.406 -13.938 1 93.81 261 GLY B O 1
ATOM 3994 N N . GLY B 1 262 ? 8.523 -19.25 -14.5 1 95.56 262 GLY B N 1
ATOM 3995 C CA . GLY B 1 262 ? 8.898 -18.844 -13.156 1 95.56 262 GLY B CA 1
ATOM 3996 C C . GLY B 1 262 ? 7.727 -18.312 -12.344 1 95.56 262 GLY B C 1
ATOM 3997 O O . GLY B 1 262 ? 6.957 -19.094 -11.781 1 95.56 262 GLY B O 1
ATOM 3998 N N . VAL B 1 263 ? 7.469 -16.984 -12.391 1 96.75 263 VAL B N 1
ATOM 3999 C CA . VAL B 1 263 ? 6.484 -16.344 -11.516 1 96.75 263 VAL B CA 1
ATOM 4000 C C . VAL B 1 263 ? 5.082 -16.562 -12.086 1 96.75 263 VAL B C 1
ATOM 4002 O O . VAL B 1 263 ? 4.113 -16.656 -11.328 1 96.75 263 VAL B O 1
ATOM 4005 N N . GLY B 1 264 ? 4.914 -16.656 -13.383 1 93.38 264 GLY B N 1
ATOM 4006 C CA . GLY B 1 264 ? 3.617 -16.812 -14.016 1 93.38 264 GLY B CA 1
ATOM 4007 C C . GLY B 1 264 ? 2.791 -17.938 -13.414 1 93.38 264 GLY B C 1
ATOM 4008 O O . GLY B 1 264 ? 1.701 -17.703 -12.883 1 93.38 264 GLY B O 1
ATOM 4009 N N . PRO B 1 265 ? 3.234 -19.156 -13.461 1 94.62 265 PRO B N 1
ATOM 4010 C CA . PRO B 1 265 ? 2.523 -20.281 -12.859 1 94.62 265 PRO B CA 1
ATOM 4011 C C . PRO B 1 265 ? 2.184 -20.047 -11.383 1 94.62 265 PRO B C 1
ATOM 4013 O O . PRO B 1 265 ? 1.149 -20.516 -10.906 1 94.62 265 PRO B O 1
ATOM 4016 N N . MET B 1 266 ? 2.98 -19.281 -10.688 1 96.94 266 MET B N 1
ATOM 4017 C CA . MET B 1 266 ? 2.773 -19.016 -9.266 1 96.94 266 MET B CA 1
ATOM 4018 C C . MET B 1 266 ? 1.545 -18.141 -9.039 1 96.94 266 MET B C 1
ATOM 4020 O O . MET B 1 266 ? 0.86 -18.281 -8.023 1 96.94 266 MET B O 1
ATOM 4024 N N . THR B 1 267 ? 1.281 -17.203 -9.969 1 94.62 267 THR B N 1
ATOM 4025 C CA . THR B 1 267 ? 0.119 -16.344 -9.852 1 94.62 267 THR B CA 1
ATOM 4026 C C . THR B 1 267 ? -1.165 -17.156 -9.766 1 94.62 267 THR B C 1
ATOM 4028 O O . THR B 1 267 ? -1.974 -16.953 -8.852 1 94.62 267 THR B O 1
ATOM 4031 N N . ARG B 1 268 ? -1.345 -18.125 -10.617 1 94.19 268 ARG B N 1
ATOM 4032 C CA . ARG B 1 268 ? -2.549 -18.953 -10.625 1 94.19 268 ARG B CA 1
ATOM 4033 C C . ARG B 1 268 ? -2.604 -19.859 -9.398 1 94.19 268 ARG B C 1
ATOM 4035 O O . ARG B 1 268 ? -3.672 -20.062 -8.82 1 94.19 268 ARG B O 1
ATOM 4042 N N . ALA B 1 269 ? -1.441 -20.391 -9.031 1 97.31 269 ALA B N 1
ATOM 4043 C CA . ALA B 1 269 ? -1.397 -21.234 -7.844 1 97.31 269 ALA B CA 1
ATOM 4044 C C . ALA B 1 269 ? -1.802 -20.453 -6.598 1 97.31 269 ALA B C 1
ATOM 4046 O O . ALA B 1 269 ? -2.566 -20.953 -5.766 1 97.31 269 ALA B O 1
ATOM 4047 N N . GLN B 1 270 ? -1.316 -19.219 -6.492 1 98.19 270 GLN B N 1
ATOM 4048 C CA . GLN B 1 270 ? -1.611 -18.406 -5.32 1 98.19 270 GLN B CA 1
ATOM 4049 C C . GLN B 1 270 ? -3.08 -18 -5.289 1 98.19 270 GLN B C 1
ATOM 4051 O O . GLN B 1 270 ? -3.66 -17.812 -4.219 1 98.19 270 GLN B O 1
ATOM 4056 N N . LEU B 1 271 ? -3.629 -17.875 -6.48 1 97.88 271 LEU B N 1
ATOM 4057 C CA . LEU B 1 271 ? -5.062 -17.625 -6.574 1 97.88 271 LEU B CA 1
ATOM 4058 C C . LEU B 1 271 ? -5.848 -18.734 -5.879 1 97.88 271 LEU B C 1
ATOM 4060 O O . LEU B 1 271 ? -6.738 -18.453 -5.07 1 97.88 271 LEU B O 1
ATOM 4064 N N . LEU B 1 272 ? -5.504 -19.969 -6.129 1 98.5 272 LEU B N 1
ATOM 4065 C CA . LEU B 1 272 ? -6.156 -21.125 -5.5 1 98.5 272 LEU B CA 1
ATOM 4066 C C . LEU B 1 272 ? -5.895 -21.141 -3.998 1 98.5 272 LEU B C 1
ATOM 4068 O O . LEU B 1 272 ? -6.785 -21.469 -3.213 1 98.5 272 LEU B O 1
ATOM 4072 N N . VAL B 1 273 ? -4.703 -20.766 -3.596 1 98.69 273 VAL B N 1
ATOM 4073 C CA . VAL B 1 273 ? -4.352 -20.703 -2.18 1 98.69 273 VAL B CA 1
ATOM 4074 C C . VAL B 1 273 ? -5.293 -19.75 -1.455 1 98.69 273 VAL B C 1
ATOM 4076 O O . VAL B 1 273 ? -5.848 -20.094 -0.407 1 98.69 273 VAL B O 1
ATOM 4079 N N . ASN B 1 274 ? -5.488 -18.531 -2.035 1 98.62 274 ASN B N 1
ATOM 4080 C CA . ASN B 1 274 ? -6.367 -17.562 -1.414 1 98.62 274 ASN B CA 1
ATOM 4081 C C . ASN B 1 274 ? -7.785 -18.094 -1.251 1 98.62 274 ASN B C 1
ATOM 4083 O O . ASN B 1 274 ? -8.43 -17.875 -0.224 1 98.62 274 ASN B O 1
ATOM 4087 N N . VAL B 1 275 ? -8.25 -18.828 -2.23 1 98.69 275 VAL B N 1
ATOM 4088 C CA . VAL B 1 275 ? -9.609 -19.375 -2.203 1 98.69 275 VAL B CA 1
ATOM 4089 C C . VAL B 1 275 ? -9.719 -20.438 -1.111 1 98.69 275 VAL B C 1
ATOM 4091 O O . VAL B 1 275 ? -10.656 -20.422 -0.315 1 98.69 275 VAL B O 1
ATOM 4094 N N . VAL B 1 276 ? -8.766 -21.312 -1.036 1 98.69 276 VAL B N 1
ATOM 4095 C CA . VAL B 1 276 ? -8.789 -22.406 -0.067 1 98.69 276 VAL B CA 1
ATOM 4096 C C . VAL B 1 276 ? -8.648 -21.844 1.346 1 98.69 276 VAL B C 1
ATOM 4098 O O . VAL B 1 276 ? -9.375 -22.25 2.258 1 98.69 276 VAL B O 1
ATOM 4101 N N . GLU B 1 277 ? -7.734 -20.891 1.504 1 98.25 277 GLU B N 1
ATOM 4102 C CA . GLU B 1 277 ? -7.555 -20.297 2.822 1 98.25 277 GLU B CA 1
ATOM 4103 C C . GLU B 1 277 ? -8.812 -19.562 3.273 1 98.25 277 GLU B C 1
ATOM 4105 O O . GLU B 1 277 ? -9.156 -19.578 4.457 1 98.25 277 GLU B O 1
ATOM 4110 N N . ALA B 1 278 ? -9.453 -18.891 2.348 1 97.94 278 ALA B N 1
ATOM 4111 C CA . ALA B 1 278 ? -10.719 -18.25 2.68 1 97.94 278 ALA B CA 1
ATOM 4112 C C . ALA B 1 278 ? -11.75 -19.266 3.158 1 97.94 278 ALA B C 1
ATOM 4114 O O . ALA B 1 278 ? -12.453 -19.031 4.145 1 97.94 278 ALA B O 1
ATOM 4115 N N . ALA B 1 279 ? -11.852 -20.375 2.479 1 98.19 279 ALA B N 1
ATOM 4116 C CA . ALA B 1 279 ? -12.773 -21.438 2.873 1 98.19 279 ALA B CA 1
ATOM 4117 C C . ALA B 1 279 ? -12.406 -21.984 4.25 1 98.19 279 ALA B C 1
ATOM 4119 O O . ALA B 1 279 ? -13.289 -22.25 5.07 1 98.19 279 ALA B O 1
ATOM 4120 N N . GLU B 1 280 ? -11.117 -22.141 4.469 1 98.12 280 GLU B N 1
ATOM 4121 C CA . GLU B 1 280 ? -10.648 -22.672 5.746 1 98.12 280 GLU B CA 1
ATOM 4122 C C . GLU B 1 280 ? -11 -21.719 6.895 1 98.12 280 GLU B C 1
ATOM 4124 O O . GLU B 1 280 ? -11.336 -22.172 7.992 1 98.12 280 GLU B O 1
ATOM 4129 N N . ARG B 1 281 ? -10.945 -20.438 6.676 1 94.75 281 ARG B N 1
ATOM 4130 C CA . ARG B 1 281 ? -11.297 -19.453 7.695 1 94.75 281 ARG B CA 1
ATOM 4131 C C . ARG B 1 281 ? -12.781 -19.531 8.039 1 94.75 281 ARG B C 1
ATOM 4133 O O . ARG B 1 281 ? -13.18 -19.188 9.156 1 94.75 281 ARG B O 1
ATOM 4140 N N . SER B 1 282 ? -13.547 -19.938 7.098 1 91.06 282 SER B N 1
ATOM 4141 C CA . SER B 1 282 ? -14.992 -20 7.293 1 91.06 282 SER B CA 1
ATOM 4142 C C . SER B 1 282 ? -15.391 -21.188 8.164 1 91.06 282 SER B C 1
ATOM 4144 O O . SER B 1 282 ? -16.5 -21.219 8.711 1 91.06 282 SER B O 1
ATOM 4146 N N . VAL B 1 283 ? -14.594 -22.234 8.297 1 90.19 283 VAL B N 1
ATOM 4147 C CA . VAL B 1 283 ? -14.961 -23.422 9.07 1 90.19 283 VAL B CA 1
ATOM 4148 C C . VAL B 1 283 ? -14.203 -23.438 10.398 1 90.19 283 VAL B C 1
ATOM 4150 O O . VAL B 1 283 ? -14.445 -24.297 11.25 1 90.19 283 VAL B O 1
ATOM 4153 N N . GLY B 1 284 ? -13.414 -22.391 10.922 1 77.56 284 GLY B N 1
ATOM 4154 C CA . GLY B 1 284 ? -12.727 -22.312 12.195 1 77.56 284 GLY B CA 1
ATOM 4155 C C . GLY B 1 284 ? -11.43 -23.094 12.227 1 77.56 284 GLY B C 1
ATOM 4156 O O . GLY B 1 284 ? -11.242 -24.031 11.445 1 77.56 284 GLY B O 1
#

Organism: Streptomyces avermitilis (strain ATCC 31267 / DSM 46492 / JCM 5070 / NBRC 14893 / NCIMB 12804 / NRRL 8165 / MA-4680) (NCBI:txid227882)